Protein AF-A0A6G1L5U0-F1 (afdb_monomer)

Foldseek 3Di:
DDDDDDPDDFQAEAEAEAADPDPPPVVVVPPDDDDDDDDDDDDPDDDPVVVVVVVVVQPPDPPHPPVVCVVVVVCPPPDDPPVPPPPPPDPPPDVPPLPQQPVVLLVVLLVVLLVPADPLLNLLSCCVQPVPDPPQFFEEAEAFQLCLLLSLLSSLLSQLLRFAEEEAEQDVVQLVSSVVSNVVVLVVGDPSSSVSAAEYEYDHRDPPDDPDPRRPPVVVVVVVLVVQLVVQLVCLVVVLVVLVVVDPDDDDDDCSHPVNSVVVSVVSNVVSVVVSSVVSLVVSLSSQLSHRYYYYYLVCLLVCLVSHAGQEYEYEQQQQAFPVSVVVNVVSHPNHSHYYYYHHVLADHHDDDPVCVVPDPVNVRRRQGNVNVCLLPDPSSYRYRQEGEFADCQLCVLVQVVQQVVCVVSVHDRRNHHYPDQLPDDLLLVLLVVLLPPPDPPRDVLSVVDPRNVHFEFEAAQPDWAWDFQDDPCPPDPDPDPCVVVVQVVDPDNTDTATLSLLLVVQVVLLCSCPRSVDDLQQEEEEEQDPVRLVLSCLLCVVVPNSNHGYYLVRCQVAAHQEYEYGDRFGQDPVSLVSDQDDALNSVSSRSSRHRHHYYYGYHPVRVVVSCPDCPRSSVSSVVSCVVVVRYRHDYRPPVSSVVSVVSVVVD

InterPro domains:
  IPR027417 P-loop containing nucleoside triphosphate hydrolase [G3DSA:3.40.50.300] (80-382)
  IPR027417 P-loop containing nucleoside triphosphate hydrolase [G3DSA:3.40.50.300] (389-641)
  IPR027417 P-loop containing nucleoside triphosphate hydrolase [SSF52540] (115-616)
  IPR041677 DNA2/NAM7 helicase, helicase domain [PF13086] (117-218)
  IPR050534 Coronaviruses polyprotein 1ab [PTHR43788] (75-634)

Mean predicted aligned error: 12.77 Å

Solvent-accessible surface area (backbone atoms only — not comparable to full-atom values): 37111 Å² total; per-residue (Å²): 135,87,82,76,88,80,95,80,83,84,67,60,48,42,79,37,61,49,85,63,94,81,67,78,64,56,70,73,69,66,79,73,91,76,91,77,95,73,93,77,78,89,82,80,86,82,69,83,64,62,64,57,54,57,59,50,67,69,72,71,54,98,71,72,81,54,62,66,60,61,69,52,67,81,45,88,80,64,74,74,86,56,78,80,76,75,51,77,80,70,73,71,80,55,88,52,71,62,75,74,67,48,71,68,58,49,51,50,49,50,51,58,60,46,68,80,46,54,74,50,49,38,54,43,47,43,43,64,73,68,66,57,57,91,78,36,52,40,37,38,39,28,59,76,45,32,47,55,56,58,52,49,28,48,50,52,55,63,44,34,72,82,37,30,32,34,39,29,19,84,46,67,67,62,46,50,55,36,49,54,50,34,52,59,56,53,73,77,53,57,67,74,58,58,73,61,55,26,43,34,43,46,41,85,65,48,93,70,89,64,97,62,88,74,19,73,71,48,60,59,54,52,47,50,55,46,51,52,50,51,48,53,52,49,50,48,54,50,54,52,51,59,52,58,74,70,59,90,72,82,97,66,97,46,97,79,35,74,67,54,52,51,52,51,46,48,50,53,51,52,52,52,50,51,50,50,50,52,52,46,50,51,50,39,38,54,51,42,59,67,38,23,33,39,37,35,34,53,89,52,44,74,80,43,39,91,38,40,74,30,37,29,39,36,32,44,58,25,17,43,32,22,33,68,58,51,52,48,51,55,64,52,36,85,55,47,65,32,40,37,38,31,26,31,92,60,33,56,55,26,87,74,70,78,88,47,77,80,63,50,74,67,45,53,44,47,53,34,14,37,57,63,73,53,55,88,54,63,73,88,39,50,35,64,38,33,52,22,68,40,34,26,61,63,51,40,49,59,55,43,56,58,46,34,59,48,20,63,75,70,75,41,77,63,60,64,70,45,51,72,44,65,77,80,68,52,66,66,57,52,31,44,53,54,38,53,67,50,89,54,96,81,58,56,67,61,61,62,66,57,58,77,73,84,47,34,54,38,37,35,30,36,63,75,62,78,35,46,74,47,70,54,96,54,92,80,72,76,71,91,56,92,61,50,71,62,54,66,72,68,48,90,59,75,66,43,74,42,25,42,39,36,52,20,40,48,39,55,52,51,50,44,41,40,75,61,26,64,44,58,46,74,38,36,33,40,30,16,78,37,62,71,47,14,53,51,50,39,67,60,32,43,86,82,44,71,68,42,50,56,30,18,41,76,78,38,60,93,52,71,23,43,30,26,38,37,51,43,60,53,32,69,44,76,70,44,60,73,72,55,69,74,69,52,52,27,51,45,48,47,56,66,55,27,25,35,62,31,36,39,36,30,23,26,58,76,24,42,59,73,60,54,86,47,77,84,36,54,66,43,48,43,54,52,50,39,54,75,70,70,31,62,37,77,35,78,53,54,71,64,47,29,52,53,38,41,55,51,62,75,72,108

Secondary structure (DSSP, 8-state):
--PPP-------EEEEEEP-TTSHHHHHHS-----------------THHHHHHHHHHHSSSS---HHHHHHTT-TT-----TTTSS-TTS--SS----PPPHHHHHHHHHHHHHTS-HHHHHHHHHHHTS--TTSEEEEE--TTS-HHHHHHHHHHHHHTTS-EEEEESSHHHHHHHHHHHHHHHTTS-HHHHHH--EEEEEES-----SS---THHHHHHHHHHHHHHHHHHHHHHHHHHHHTT--S--S--TT-HHHHHHHHHHHHHHHHHHHHHHHHHHHHHHHHT-SEEEEEGGGHHHHTTT---SEEEETTGGGSBHHHHHHHHHH-TT--EEEEEE-TTS--PPPPGGG-S--HHHHHHHSBHHHHTTTS-TTSEEE--EESSS-HHHHHHHHHHHHHHHHHHTPPP---EE---TT--HHHHHHHHHHH--STTS-HHHHH--BTTBSEEEEEE-S---EEE--S-TT----STTHHHHHHH-SSPPEEE-HHHHHHHHHHHHHHHHTT---GGGEEEEESSHHHHHHHHHHHHHHHTTS-EEETTTTTT--EEEEEEE----SSTTHHHH-PPPPHHHHHHHHT-EEEEEEEEE-HHHHHHH---TTSHHHHHHHHHHHTT-EEEE---HHHHHHHHHHHHH-

pLDDT: mean 73.95, std 22.02, range [22.75, 97.88]

Sequence (652 aa):
MSYKPVDDWDLRLVYVAVPSEMAYLRDLTDQRSVNTKLA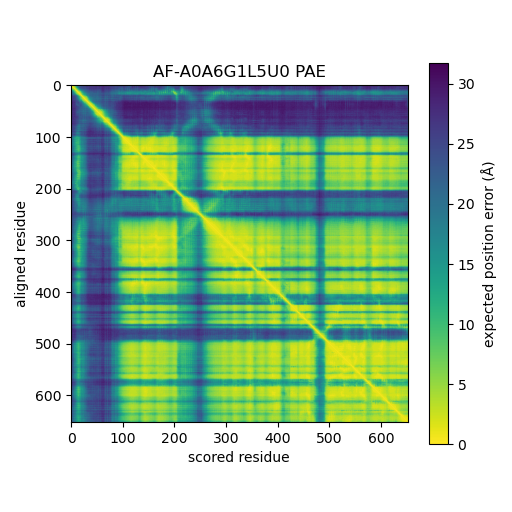LSPVTNVHHGQFIAFKKLLCDEPGGFDLEAKLLGSHENLVPWQASQELPQSHKWSRGSAVPISQADYDDHLRHLERSLDASQKIAFGRICRDRMSDNLALIIGPPGTGKTRLGSGICLALAAGQSLLIIAQNNASLDALTNEILKWSHDLSEEILETLRICRVYPNKIERQKIKLLAFNEKLLAASRMTLASAILLGVTTVKCQMSRTSVCPAWHPGSPLVLKSASTAIAISACKRFDEENKALGSMLLKHCNLVLTTIDQCPKIENDYRPDVLFIDEVSVVPVPQAAKAVKCFASVKMVIAAGDLKQLGPVLPSSLDERNEFGKLLETSFIEACGPLSTEQMFTLKRNYRSPPSILAVSRGFYAETNQMLGFEPVQIESMVRASESDAIKSIQQARQRTTDTVPDWLKALRLGETQQYWFDVVGGHGRILAGDDSKLRPTGEDTQNALFACRSKPRCVNYHTLAGVRSVVQALLDRCHLAPEDVLVQGLTADDADLLHACLVDINASVPVKDITASAGGQAEVVITHLPACSCLEHARCFQPPTSRLFNVAISRARSLQILVGSRTCNSRHIRNPKSLYSKMMDHVGAQNEIVAFDADTNDIRDVQAICESV

Nearest PDB structures (foldseek):
  5ean-assembly1_A  TM=7.576E-01  e=5.300E-22  Mus musculus
  5eaw-assembly2_B  TM=7.441E-01  e=1.147E-21  Mus musculus
  5eax-assembly2_B  TM=7.574E-01  e=1.372E-20  Mus musculus
  4b3g-assembly2_B  TM=7.652E-01  e=6.338E-21  Homo sapiens
  4b3f-assembly1_X  TM=7.328E-01  e=2.381E-20  Homo sapiens

Radius of gyration: 30.56 Å; Cα contacts (8 Å, |Δi|>4): 933; chains: 1; bounding box: 81×73×97 Å

Organism: NCBI:txid161662

Structure (mmCIF, N/CA/C/O backbone):
data_AF-A0A6G1L5U0-F1
#
_entry.id   AF-A0A6G1L5U0-F1
#
loop_
_atom_site.group_PDB
_atom_site.id
_atom_site.type_symbol
_atom_site.label_atom_id
_atom_site.label_alt_id
_atom_site.label_comp_id
_atom_site.label_asym_id
_atom_site.label_entity_id
_atom_site.label_seq_id
_atom_site.pdbx_PDB_ins_code
_atom_site.Cartn_x
_atom_site.Cartn_y
_atom_site.Cartn_z
_atom_site.occupancy
_atom_site.B_iso_or_equiv
_atom_site.auth_seq_id
_atom_site.auth_comp_id
_atom_site.auth_asym_id
_atom_site.auth_atom_id
_atom_site.pdbx_PDB_model_num
ATOM 1 N N . MET A 1 1 ? -33.984 16.042 -14.015 1.00 32.47 1 MET A N 1
ATOM 2 C CA . MET A 1 1 ? -33.815 16.722 -12.715 1.00 32.47 1 MET A CA 1
ATOM 3 C C . MET A 1 1 ? -32.364 17.159 -12.618 1.00 32.47 1 MET A C 1
ATOM 5 O O . MET A 1 1 ? -31.492 16.305 -12.578 1.00 32.47 1 MET A O 1
ATOM 9 N N . SER A 1 2 ? -32.096 18.460 -12.725 1.00 23.52 2 SER A N 1
ATOM 10 C CA . SER A 1 2 ? -30.745 19.026 -12.653 1.00 23.52 2 SER A CA 1
ATOM 11 C C . SER A 1 2 ? -30.346 19.201 -11.187 1.00 23.52 2 SER A C 1
ATOM 13 O O . SER A 1 2 ? -30.898 20.066 -10.507 1.00 23.52 2 SER A O 1
ATOM 15 N N . TYR A 1 3 ? -29.424 18.372 -10.701 1.00 26.03 3 TYR A N 1
ATOM 16 C CA . TYR A 1 3 ? -28.826 18.530 -9.376 1.00 26.03 3 TYR A CA 1
ATOM 17 C C . TYR A 1 3 ? -27.814 19.681 -9.424 1.00 26.03 3 TYR A C 1
ATOM 19 O O . TYR A 1 3 ? -26.868 19.645 -10.211 1.00 26.03 3 TYR A O 1
ATOM 27 N N . LYS A 1 4 ? -28.033 20.718 -8.611 1.00 22.75 4 LYS A N 1
ATOM 28 C CA . LYS A 1 4 ? -26.991 21.696 -8.276 1.00 22.75 4 LYS A CA 1
ATOM 29 C C . LYS A 1 4 ? -26.071 21.059 -7.225 1.00 22.75 4 LYS A C 1
ATOM 31 O O . LYS A 1 4 ? -26.608 20.506 -6.266 1.00 22.75 4 LYS A O 1
ATOM 36 N N . PRO A 1 5 ? -24.738 21.135 -7.357 1.00 27.36 5 PRO A N 1
ATOM 37 C CA . PRO A 1 5 ? -23.855 20.804 -6.248 1.00 27.36 5 PRO A CA 1
ATOM 38 C C . PRO A 1 5 ? -24.015 21.874 -5.157 1.00 27.36 5 PRO A C 1
ATOM 40 O O . PRO A 1 5 ? -24.093 23.068 -5.452 1.00 27.36 5 PRO A O 1
ATOM 43 N N . VAL A 1 6 ? -24.147 21.430 -3.908 1.00 32.31 6 VAL A N 1
ATOM 44 C CA . VAL A 1 6 ? -24.133 22.280 -2.710 1.00 32.31 6 VAL A CA 1
ATOM 45 C C . VAL A 1 6 ? -22.721 22.178 -2.138 1.00 32.31 6 VAL A C 1
ATOM 47 O O . VAL A 1 6 ? -22.327 21.102 -1.695 1.00 32.31 6 VAL A O 1
ATOM 50 N N . ASP A 1 7 ? -21.960 23.270 -2.213 1.00 29.17 7 ASP A N 1
ATOM 51 C CA . ASP A 1 7 ? -20.504 23.307 -1.993 1.00 29.17 7 ASP A CA 1
ATOM 52 C C . ASP A 1 7 ? -20.046 23.453 -0.523 1.00 29.17 7 ASP A C 1
ATOM 54 O O . ASP A 1 7 ? -18.849 23.571 -0.287 1.00 29.17 7 ASP A O 1
ATOM 58 N N . ASP A 1 8 ? -20.923 23.372 0.483 1.00 34.06 8 ASP A N 1
ATOM 59 C CA . ASP A 1 8 ? -20.532 23.526 1.898 1.00 34.06 8 ASP A CA 1
ATOM 60 C C . ASP A 1 8 ? -21.104 22.403 2.783 1.00 34.06 8 ASP A C 1
ATOM 62 O O . ASP A 1 8 ? -22.278 22.426 3.144 1.00 34.06 8 ASP A O 1
ATOM 66 N N . TRP A 1 9 ? -20.265 21.429 3.164 1.00 38.66 9 TRP A N 1
ATOM 67 C CA . TRP A 1 9 ? -20.589 20.389 4.157 1.00 38.66 9 TRP A CA 1
ATOM 68 C C . TRP A 1 9 ? -19.463 20.250 5.193 1.00 38.66 9 TRP A C 1
ATOM 70 O O . TRP A 1 9 ? -18.292 20.104 4.836 1.00 38.66 9 TRP A O 1
ATOM 80 N N . ASP A 1 10 ? -19.831 20.261 6.480 1.00 36.41 10 ASP A N 1
ATOM 81 C CA . ASP A 1 10 ? -18.925 20.428 7.627 1.00 36.41 10 ASP A CA 1
ATOM 82 C C . ASP A 1 10 ? -18.774 19.110 8.446 1.00 36.41 10 ASP A C 1
ATOM 84 O O . ASP A 1 10 ? -19.429 18.897 9.470 1.00 36.41 10 ASP A O 1
ATOM 88 N N . LEU A 1 11 ? -17.941 18.163 7.989 1.00 35.56 11 LEU A N 1
ATOM 89 C CA . LEU A 1 11 ? -17.849 16.785 8.527 1.00 35.56 11 LEU A CA 1
ATOM 90 C C . LEU A 1 11 ? -16.763 16.603 9.617 1.00 35.56 11 LEU A C 1
ATOM 92 O O . LEU A 1 11 ? -15.590 16.409 9.357 1.00 35.56 11 LEU A O 1
ATOM 96 N N . ARG A 1 12 ? -17.121 16.660 10.898 1.00 37.91 12 ARG A N 1
ATOM 97 C CA . ARG A 1 12 ? -16.172 16.861 12.022 1.00 37.91 12 ARG A CA 1
ATOM 98 C C . ARG A 1 12 ? -15.100 15.758 12.183 1.00 37.91 12 ARG A C 1
ATOM 100 O O . ARG A 1 12 ? -15.383 14.688 12.717 1.00 37.91 12 ARG A O 1
ATOM 107 N N . LEU A 1 13 ? -13.845 16.063 11.826 1.00 36.00 13 LEU A N 1
ATOM 108 C CA . LEU A 1 13 ? -12.665 15.222 12.084 1.00 36.00 13 LEU A CA 1
ATOM 109 C C . LEU A 1 13 ? -11.868 15.746 13.295 1.00 36.00 13 LEU A C 1
ATOM 111 O O . LEU A 1 13 ? -11.589 16.946 13.404 1.00 36.00 13 LEU A O 1
ATOM 115 N N . VAL A 1 14 ? -11.487 14.853 14.211 1.00 41.94 14 VAL A N 1
ATOM 116 C CA . VAL A 1 14 ? -10.734 15.199 15.428 1.00 41.94 14 VAL A CA 1
ATOM 117 C C . VAL A 1 14 ? -9.316 14.634 15.383 1.00 41.94 14 VAL A C 1
ATOM 119 O O . VAL A 1 14 ? -9.129 13.439 15.169 1.00 41.94 14 VAL A O 1
ATOM 122 N N . TYR A 1 15 ? -8.318 15.486 15.630 1.00 41.62 15 TYR A N 1
ATOM 123 C CA . TYR A 1 15 ? -6.926 15.075 15.819 1.00 41.62 15 TYR A CA 1
ATOM 124 C C . TYR A 1 15 ? -6.568 15.156 17.296 1.00 41.62 15 TYR A C 1
ATOM 126 O O . TYR A 1 15 ? -6.709 16.216 17.907 1.00 41.62 15 TYR A O 1
ATOM 134 N N . VAL A 1 16 ? -6.049 14.063 17.850 1.00 43.56 16 VAL A N 1
ATOM 135 C CA . VAL A 1 16 ? -5.475 14.052 19.199 1.00 43.56 16 VAL A CA 1
ATOM 136 C C . VAL A 1 16 ? -4.005 13.668 19.084 1.00 43.56 16 VAL A C 1
ATOM 138 O O . VAL A 1 16 ? -3.666 12.552 18.685 1.00 43.56 16 VAL A O 1
ATOM 141 N N . ALA A 1 17 ? -3.124 14.614 19.406 1.00 45.03 17 ALA A N 1
ATOM 142 C CA . ALA A 1 17 ? -1.712 14.326 19.613 1.00 45.03 17 ALA A CA 1
ATOM 143 C C . ALA A 1 17 ? -1.544 13.806 21.043 1.00 45.03 17 ALA A C 1
ATOM 145 O O . ALA A 1 17 ? -1.954 14.471 21.992 1.00 45.03 17 ALA A O 1
ATOM 146 N N . VAL A 1 18 ? -0.947 12.626 21.206 1.00 41.31 18 VAL A N 1
ATOM 147 C CA . VAL A 1 18 ? -0.579 12.140 22.540 1.00 41.31 18 VAL A CA 1
ATOM 148 C C . VAL A 1 18 ? 0.802 12.706 22.879 1.00 41.31 18 VAL A C 1
ATOM 150 O O . VAL A 1 18 ? 1.712 12.510 22.075 1.00 41.31 18 VAL A O 1
ATOM 153 N N . PRO A 1 19 ? 0.999 13.409 24.007 1.00 40.09 19 PRO A N 1
ATOM 154 C CA . PRO A 1 19 ? 2.324 13.883 24.392 1.00 40.09 19 PRO A CA 1
ATOM 155 C C . PRO A 1 19 ? 3.269 12.707 24.689 1.00 40.09 19 PRO A C 1
ATOM 157 O O . PRO A 1 19 ? 2.863 11.709 25.289 1.00 40.09 19 PRO A O 1
ATOM 160 N N . SER A 1 20 ? 4.546 12.833 24.319 1.00 41.59 20 SER A N 1
ATOM 161 C CA . SER A 1 20 ? 5.628 12.085 24.970 1.00 41.59 20 SER A CA 1
ATOM 162 C C . SER A 1 20 ? 6.437 13.022 25.841 1.00 41.59 20 SER A C 1
ATOM 164 O O . SER A 1 20 ? 6.807 14.107 25.390 1.00 41.59 20 SER A O 1
ATOM 166 N N . GLU A 1 21 ? 6.778 12.560 27.038 1.00 39.66 21 GLU A N 1
ATOM 167 C CA . GLU A 1 21 ? 7.677 13.257 27.948 1.00 39.66 21 GLU A CA 1
ATOM 168 C C . GLU A 1 21 ? 8.978 13.663 27.215 1.00 39.66 21 GLU A C 1
ATOM 170 O O . GLU A 1 21 ? 9.702 12.823 26.685 1.00 39.66 21 GLU A O 1
ATOM 175 N N . MET A 1 22 ? 9.268 14.972 27.186 1.00 36.59 22 MET A N 1
ATOM 176 C CA . MET A 1 22 ? 10.599 15.562 26.937 1.00 36.59 22 MET A CA 1
ATOM 177 C C . MET A 1 22 ? 11.197 15.533 25.505 1.00 36.59 22 MET A C 1
ATOM 179 O O . MET A 1 22 ? 12.419 15.500 25.367 1.00 36.59 22 MET A O 1
ATOM 183 N N . ALA A 1 23 ? 10.413 15.646 24.424 1.00 39.03 23 ALA A N 1
ATOM 184 C CA . ALA A 1 23 ? 10.987 15.843 23.072 1.00 39.03 23 ALA A CA 1
ATOM 185 C C . ALA A 1 23 ? 11.239 17.325 22.697 1.00 39.03 23 ALA A C 1
ATOM 187 O O . ALA A 1 23 ? 12.184 17.631 21.977 1.00 39.03 23 ALA A O 1
ATOM 188 N N . TYR A 1 24 ? 10.443 18.263 23.225 1.00 37.97 24 TYR A N 1
ATOM 189 C CA . TYR A 1 24 ? 10.421 19.666 22.772 1.00 37.97 24 TYR A CA 1
ATOM 190 C C . TYR A 1 24 ? 11.622 20.518 23.236 1.00 37.97 24 TYR A C 1
ATOM 192 O O . TYR A 1 24 ? 11.908 21.565 22.662 1.00 37.97 24 TYR A O 1
ATOM 200 N N . LEU A 1 25 ? 12.341 20.091 24.281 1.00 39.19 25 LEU A N 1
ATOM 201 C CA . LEU A 1 25 ? 13.427 20.884 24.876 1.00 39.19 25 LEU A CA 1
ATOM 202 C C . LEU A 1 25 ? 14.784 20.710 24.179 1.00 39.19 25 LEU A C 1
ATOM 204 O O . LEU A 1 25 ? 15.613 21.607 24.297 1.00 39.19 25 LEU A O 1
ATOM 208 N N . ARG A 1 26 ? 15.011 19.614 23.435 1.00 35.41 26 ARG A N 1
ATOM 209 C CA . ARG A 1 26 ? 16.291 19.390 22.730 1.00 35.41 26 ARG A CA 1
ATOM 210 C C . ARG A 1 26 ? 16.489 20.350 21.554 1.00 35.41 26 ARG A C 1
ATOM 212 O O . ARG A 1 26 ? 17.564 20.930 21.428 1.00 35.41 26 ARG A O 1
ATOM 219 N N . ASP A 1 27 ? 15.438 20.605 20.777 1.00 37.66 27 ASP A N 1
ATOM 220 C CA . ASP A 1 27 ? 15.518 21.474 19.592 1.00 37.66 27 ASP A CA 1
ATOM 221 C C . ASP A 1 27 ? 15.763 22.954 19.934 1.00 37.66 27 ASP A C 1
ATOM 223 O O . ASP A 1 27 ? 16.377 23.681 19.155 1.00 37.66 27 ASP A O 1
ATOM 227 N N . LEU A 1 28 ? 15.339 23.413 21.118 1.00 35.34 28 LEU A N 1
ATOM 228 C CA . LEU A 1 28 ? 15.573 24.791 21.568 1.00 35.34 28 LEU A CA 1
ATOM 229 C C . LEU A 1 28 ? 16.980 25.009 22.146 1.00 35.34 28 LEU A C 1
ATOM 231 O O . LEU A 1 28 ? 17.445 26.149 22.192 1.00 35.34 28 LEU A O 1
ATOM 235 N N . THR A 1 29 ? 17.669 23.947 22.576 1.00 37.44 29 THR A N 1
ATOM 236 C CA . THR A 1 29 ? 19.046 24.033 23.087 1.00 37.44 29 THR A CA 1
ATOM 237 C C . THR A 1 29 ? 20.115 23.898 22.002 1.00 37.44 29 THR A C 1
ATOM 239 O O . THR A 1 29 ? 21.192 24.467 22.172 1.00 37.44 29 THR A O 1
ATOM 242 N N . ASP A 1 30 ? 19.822 23.229 20.881 1.00 33.62 30 ASP A N 1
ATOM 243 C CA . ASP A 1 30 ? 20.822 22.924 19.840 1.00 33.62 30 ASP A CA 1
ATOM 244 C C . ASP A 1 30 ? 20.962 23.987 18.733 1.00 33.62 30 ASP A C 1
ATOM 246 O O . ASP A 1 30 ? 21.893 23.935 17.929 1.00 33.62 30 ASP A O 1
ATOM 250 N N . GLN A 1 31 ? 20.130 25.033 18.712 1.00 31.92 31 GLN A N 1
ATOM 251 C CA . GLN A 1 31 ? 20.291 26.140 17.758 1.00 31.92 31 GLN A CA 1
ATOM 252 C C . GLN A 1 31 ? 21.261 27.230 18.241 1.00 31.92 31 GLN A C 1
ATOM 254 O O . GLN A 1 31 ? 20.868 28.387 18.368 1.00 31.92 31 GLN A O 1
ATOM 259 N N . ARG A 1 32 ? 22.542 26.892 18.462 1.00 32.03 32 ARG A N 1
ATOM 260 C CA . ARG A 1 32 ? 23.683 27.831 18.343 1.00 32.03 32 ARG A CA 1
ATOM 261 C C . ARG A 1 32 ? 24.987 27.092 18.031 1.00 32.03 32 ARG A C 1
ATOM 263 O O . ARG A 1 32 ? 25.746 26.747 18.930 1.00 32.03 32 ARG A O 1
ATOM 270 N N . SER A 1 33 ? 25.310 26.958 16.748 1.00 28.67 33 SER A N 1
ATOM 271 C CA . SER A 1 33 ? 26.668 26.667 16.284 1.00 28.67 33 SER A CA 1
ATOM 272 C C . SER A 1 33 ? 27.365 27.957 15.831 1.00 28.67 33 SER A C 1
ATOM 274 O O . SER A 1 33 ? 27.217 28.374 14.686 1.00 28.67 33 SER A O 1
ATOM 276 N N . VAL A 1 34 ? 28.160 28.571 16.713 1.00 29.20 34 VAL A N 1
ATOM 277 C CA . VAL A 1 34 ? 29.355 29.336 16.314 1.00 29.20 34 VAL A CA 1
ATOM 278 C C . VAL A 1 34 ? 30.479 28.999 17.295 1.00 29.20 34 VAL A C 1
ATOM 280 O O . VAL A 1 34 ? 30.421 29.343 18.469 1.00 29.20 34 VAL A O 1
ATOM 283 N N . ASN A 1 35 ? 31.467 28.277 16.765 1.00 30.69 35 ASN A N 1
ATOM 284 C CA . ASN A 1 35 ? 32.854 28.107 17.200 1.00 30.69 35 ASN A CA 1
ATOM 285 C C . ASN A 1 35 ? 33.254 28.617 18.595 1.00 30.69 35 ASN A C 1
ATOM 287 O O . ASN A 1 35 ? 33.536 29.799 18.777 1.00 30.69 35 ASN A O 1
ATOM 291 N N . THR A 1 36 ? 33.523 27.683 19.509 1.00 26.53 36 THR A N 1
ATOM 292 C CA . THR A 1 36 ? 34.820 27.635 20.211 1.00 26.53 36 THR A CA 1
ATOM 293 C C . THR A 1 36 ? 35.024 26.266 20.857 1.00 26.53 36 THR A C 1
ATOM 295 O O . THR A 1 36 ? 34.2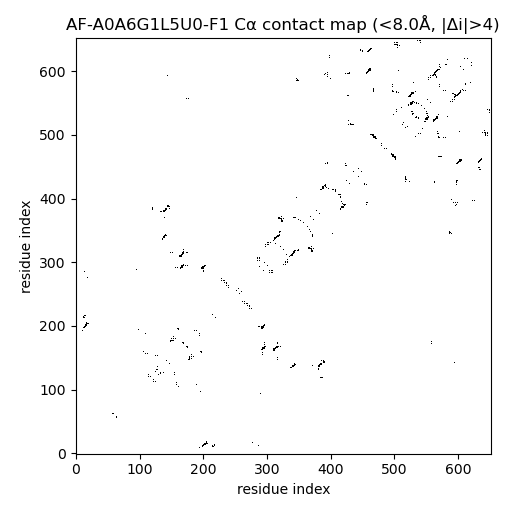45 25.828 21.697 1.00 26.53 36 THR A O 1
ATOM 298 N N . LYS A 1 37 ? 36.095 25.575 20.450 1.00 31.12 37 LYS A N 1
ATOM 299 C CA . LYS A 1 37 ? 36.624 24.399 21.145 1.00 31.12 37 LYS A CA 1
ATOM 300 C C . LYS A 1 37 ? 37.158 24.843 22.506 1.00 31.12 37 LYS A C 1
ATOM 302 O O . LYS A 1 37 ? 38.136 25.581 22.554 1.00 31.12 37 LYS A O 1
ATOM 307 N N . LEU A 1 38 ? 36.579 24.333 23.585 1.00 24.38 38 LEU A N 1
ATOM 308 C CA . LEU A 1 38 ? 37.241 24.246 24.883 1.00 24.38 38 LEU A CA 1
ATOM 309 C C . LEU A 1 38 ? 36.837 22.922 25.526 1.00 24.38 38 LEU A C 1
ATOM 311 O O . LEU A 1 38 ? 35.670 22.676 25.820 1.00 24.38 38 LEU A O 1
ATOM 315 N N . ALA A 1 39 ? 37.825 22.042 25.652 1.00 30.77 39 ALA A N 1
ATOM 316 C CA . ALA A 1 39 ? 37.702 20.757 26.311 1.00 30.77 39 ALA A CA 1
ATOM 317 C C . ALA A 1 39 ? 37.438 20.973 27.805 1.00 30.77 39 ALA A C 1
ATOM 319 O O . ALA A 1 39 ? 38.255 21.590 28.486 1.00 30.77 39 ALA A O 1
ATOM 320 N N . LEU A 1 40 ? 36.336 20.426 28.317 1.00 25.25 40 LEU A N 1
ATOM 321 C CA . LEU A 1 40 ? 36.144 20.215 29.747 1.00 25.25 40 LEU A CA 1
ATOM 322 C C . LEU A 1 40 ? 35.627 18.791 29.989 1.00 25.25 40 LEU A C 1
ATOM 324 O O . LEU A 1 40 ? 34.640 18.350 29.408 1.00 25.25 40 LEU A O 1
ATOM 328 N N . SER A 1 41 ? 36.391 18.088 30.823 1.00 25.42 41 SER A N 1
ATOM 329 C CA . SER A 1 41 ? 36.200 16.736 31.358 1.00 25.42 41 SER A CA 1
ATOM 330 C C . SER A 1 41 ? 34.861 16.571 32.107 1.00 25.42 41 SER A C 1
ATOM 332 O O . SER A 1 41 ? 34.363 17.551 32.667 1.00 25.42 41 SER A O 1
ATOM 334 N N . PRO A 1 42 ? 34.278 15.354 32.169 1.00 28.06 42 PRO A N 1
ATOM 335 C CA . PRO A 1 42 ? 33.031 15.115 32.885 1.00 28.06 42 PRO A CA 1
ATOM 336 C C . PRO A 1 42 ? 33.259 15.134 34.403 1.00 28.06 42 PRO A C 1
ATOM 338 O O . PRO A 1 42 ? 33.803 14.195 34.980 1.00 28.06 42 PRO A O 1
ATOM 341 N N . VAL A 1 43 ? 32.785 16.185 35.074 1.00 25.69 43 VAL A N 1
ATOM 342 C CA . VAL A 1 43 ? 32.596 16.165 36.531 1.00 25.69 43 VAL A CA 1
ATOM 343 C C . VAL A 1 43 ? 31.252 15.505 36.821 1.00 25.69 43 VAL A C 1
ATOM 345 O O . VAL A 1 43 ? 30.194 16.130 36.793 1.00 25.69 43 VAL A O 1
ATOM 348 N N . THR A 1 44 ? 31.300 14.203 37.077 1.00 32.94 44 THR A N 1
ATOM 349 C CA . THR A 1 44 ? 30.259 13.474 37.802 1.00 32.94 44 THR A CA 1
ATOM 350 C C . THR A 1 44 ? 30.253 13.909 39.271 1.00 32.94 44 THR A C 1
ATOM 352 O O . THR A 1 44 ? 31.320 14.032 39.868 1.00 32.94 44 THR A O 1
ATOM 355 N N . ASN A 1 45 ? 29.052 14.047 39.842 1.00 34.78 45 ASN A N 1
ATOM 356 C CA . ASN A 1 45 ? 28.701 14.382 41.234 1.00 34.78 45 ASN A CA 1
ATOM 357 C C . ASN A 1 45 ? 28.468 15.868 41.545 1.00 34.78 45 ASN A C 1
ATOM 359 O O . ASN A 1 45 ? 29.353 16.582 42.006 1.00 34.78 45 ASN A O 1
ATOM 363 N N . VAL A 1 46 ? 27.198 16.280 41.453 1.00 31.38 46 VAL A N 1
ATOM 364 C CA . VAL A 1 46 ? 26.651 17.342 42.308 1.00 31.38 46 VAL A CA 1
ATOM 365 C C . VAL A 1 46 ? 25.567 16.721 43.187 1.00 31.38 46 VAL A C 1
ATOM 367 O O . VAL A 1 46 ? 24.585 16.161 42.705 1.00 31.38 46 VAL A O 1
ATOM 370 N N . HIS A 1 47 ? 25.812 16.761 44.495 1.00 34.16 47 HIS A N 1
ATOM 371 C CA . HIS A 1 47 ? 25.017 16.130 45.540 1.00 34.16 47 HIS A CA 1
ATOM 372 C C . HIS A 1 47 ? 23.619 16.752 45.699 1.00 34.16 47 HIS A C 1
ATOM 374 O O . HIS A 1 47 ? 23.452 17.971 45.722 1.00 34.16 47 HIS A O 1
ATOM 380 N N . HIS A 1 48 ? 22.642 15.885 45.981 1.00 36.56 48 HIS A N 1
ATOM 381 C CA . HIS A 1 48 ? 21.249 16.164 46.374 1.00 36.56 48 HIS A CA 1
ATOM 382 C C . HIS A 1 48 ? 21.090 17.151 47.563 1.00 36.56 48 HIS A C 1
ATOM 384 O O . HIS A 1 48 ? 19.992 17.626 47.841 1.00 36.56 48 HIS A O 1
ATOM 390 N N . GLY A 1 49 ? 22.178 17.494 48.265 1.00 31.41 49 GLY A N 1
ATOM 391 C CA . GLY A 1 49 ? 22.174 18.379 49.435 1.00 31.41 49 GLY A CA 1
ATOM 392 C C . GLY A 1 49 ? 22.022 19.876 49.131 1.00 31.41 49 GLY A C 1
ATOM 393 O O . GLY A 1 49 ? 21.531 20.615 49.981 1.00 31.41 49 GLY A O 1
ATOM 394 N N . GLN A 1 50 ? 22.375 20.345 47.928 1.00 37.47 50 GLN A N 1
ATOM 395 C CA . GLN A 1 50 ? 22.314 21.784 47.607 1.00 37.47 50 GLN A CA 1
ATOM 396 C C . GLN A 1 50 ? 20.886 22.282 47.317 1.00 37.47 50 GLN A C 1
ATOM 398 O O . GLN A 1 50 ? 20.583 23.452 47.540 1.00 37.47 50 GLN A O 1
ATOM 403 N N . PHE A 1 51 ? 19.976 21.390 46.910 1.00 35.09 51 PHE A N 1
ATOM 404 C CA . PHE A 1 51 ? 18.573 21.737 46.652 1.00 35.09 51 PHE A CA 1
ATOM 405 C C . PHE A 1 51 ? 17.766 21.929 47.951 1.00 35.09 51 PHE A C 1
ATOM 407 O O . PHE A 1 51 ? 16.869 22.767 48.020 1.00 35.09 51 PHE A O 1
ATOM 414 N N . ILE A 1 52 ? 18.124 21.199 49.015 1.00 39.00 52 ILE A N 1
ATOM 415 C CA . ILE A 1 52 ? 17.475 21.301 50.334 1.00 39.00 52 ILE A CA 1
ATOM 416 C C . ILE A 1 52 ? 17.901 22.591 51.053 1.00 39.00 52 ILE A C 1
ATOM 418 O O . ILE A 1 52 ? 17.074 23.235 51.698 1.00 39.00 52 ILE A O 1
ATOM 422 N N . ALA A 1 53 ? 19.153 23.028 50.876 1.00 36.22 53 ALA A N 1
ATOM 423 C CA . ALA A 1 53 ? 19.640 24.292 51.431 1.00 36.22 53 ALA A CA 1
ATOM 424 C C . ALA A 1 53 ? 18.933 25.517 50.816 1.00 36.22 53 ALA A C 1
ATOM 426 O O . ALA A 1 53 ? 18.610 26.461 51.533 1.00 36.22 53 ALA A O 1
ATOM 427 N N . PHE A 1 54 ? 18.613 25.477 49.517 1.00 36.44 54 PHE A N 1
ATOM 428 C CA . PHE A 1 54 ? 17.929 26.579 48.831 1.00 36.44 54 PHE A CA 1
ATOM 429 C C . PHE A 1 54 ? 16.456 26.720 49.252 1.00 36.44 54 PHE A C 1
ATOM 431 O O . PHE A 1 54 ? 15.953 27.831 49.394 1.00 36.44 54 PHE A O 1
ATOM 438 N N . LYS A 1 55 ? 15.774 2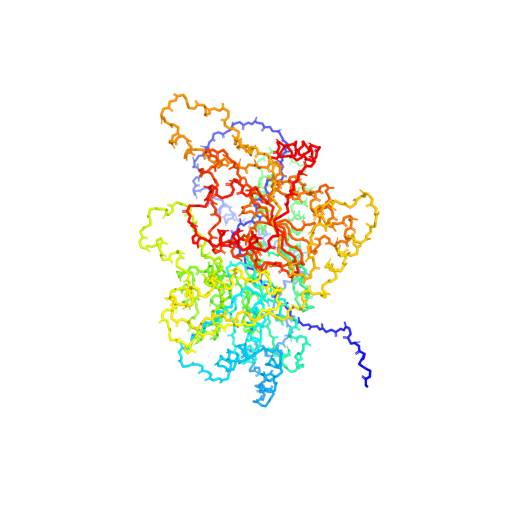5.597 49.527 1.00 36.44 55 LYS A N 1
ATOM 439 C CA . LYS A 1 55 ? 14.388 25.603 50.023 1.00 36.44 55 LYS A CA 1
ATOM 440 C C . LYS A 1 55 ? 14.288 26.117 51.464 1.00 36.44 55 LYS A C 1
ATOM 442 O O . LYS A 1 55 ? 13.307 26.761 51.808 1.00 36.44 55 LYS A O 1
ATOM 447 N N . LYS A 1 56 ? 15.311 25.872 52.290 1.00 37.53 56 LYS A N 1
ATOM 448 C CA . LYS A 1 56 ? 15.347 26.334 53.685 1.00 37.53 56 LYS A CA 1
ATOM 449 C C . LYS A 1 56 ? 15.645 27.835 53.802 1.00 37.53 56 LYS A C 1
ATOM 451 O O . LYS A 1 56 ? 15.061 28.500 54.645 1.00 37.53 56 LYS A O 1
ATOM 456 N N . LEU A 1 57 ? 16.467 28.388 52.904 1.00 39.31 57 LEU A N 1
ATOM 457 C CA . LEU A 1 57 ? 16.797 29.820 52.904 1.00 39.31 57 LEU A CA 1
ATOM 458 C C . LEU A 1 57 ? 15.609 30.728 52.522 1.00 39.31 57 LEU A C 1
ATOM 460 O O . LEU A 1 57 ? 15.570 31.879 52.932 1.00 39.31 57 LEU A O 1
ATOM 464 N N . LEU A 1 58 ? 14.647 30.220 51.744 1.00 39.62 58 LEU A N 1
ATOM 465 C CA . LEU A 1 58 ? 13.456 30.974 51.326 1.00 39.62 58 LEU A CA 1
ATOM 466 C C . LEU A 1 58 ? 12.307 30.930 52.345 1.00 39.62 58 LEU A C 1
ATOM 468 O O . LEU A 1 58 ? 11.406 31.760 52.265 1.00 39.62 58 LEU A O 1
ATOM 472 N N . CYS A 1 59 ? 12.319 29.979 53.285 1.00 39.50 59 CYS A N 1
ATOM 473 C CA . CYS A 1 59 ? 11.228 29.790 54.246 1.00 39.50 59 CYS A CA 1
ATOM 474 C C . CYS A 1 59 ? 11.496 30.395 55.635 1.00 39.50 59 CYS A C 1
ATOM 476 O O . CYS A 1 59 ? 10.534 30.603 56.368 1.00 39.50 59 CYS A O 1
ATOM 478 N N . ASP A 1 60 ? 12.751 30.706 55.983 1.00 36.25 60 ASP A N 1
ATOM 479 C CA . ASP A 1 60 ? 13.135 31.085 57.356 1.00 36.25 60 ASP A CA 1
ATOM 480 C C . ASP A 1 60 ? 13.517 32.579 57.540 1.00 36.25 60 ASP A C 1
ATOM 482 O O . ASP A 1 60 ? 13.955 32.963 58.625 1.00 36.25 60 ASP A O 1
ATOM 486 N N . GLU A 1 61 ? 13.328 33.461 56.546 1.00 36.94 61 GLU A N 1
ATOM 487 C CA . GLU A 1 61 ? 13.477 34.916 56.760 1.00 36.94 61 GLU A CA 1
ATOM 488 C C . GLU A 1 61 ? 12.173 35.547 57.301 1.00 36.94 61 GLU A C 1
ATOM 490 O O . GLU A 1 61 ? 11.119 35.432 56.662 1.00 36.94 61 GLU A O 1
ATOM 495 N N . PRO A 1 62 ? 12.202 36.259 58.449 1.00 37.75 62 PRO A N 1
ATOM 496 C CA . PRO A 1 62 ? 11.049 36.981 58.978 1.00 37.75 62 PRO A CA 1
ATOM 497 C C . PRO A 1 62 ? 10.806 38.243 58.139 1.00 37.75 62 PRO A C 1
ATOM 499 O O . PRO A 1 62 ? 11.272 39.337 58.445 1.00 37.75 62 PRO A O 1
ATOM 502 N N . GLY A 1 63 ? 10.091 38.050 57.035 1.00 47.00 63 GLY A N 1
ATOM 503 C CA . GLY A 1 63 ? 9.827 39.067 56.020 1.00 47.00 63 GLY A CA 1
ATOM 504 C C . GLY A 1 63 ? 9.643 38.424 54.650 1.00 47.00 63 GLY A C 1
ATOM 505 O O . GLY A 1 63 ? 10.315 38.810 53.699 1.00 47.00 63 GLY A O 1
ATOM 506 N N . GLY A 1 64 ? 8.787 37.399 54.570 1.00 33.81 64 GLY A N 1
ATOM 507 C CA . GLY A 1 64 ? 8.581 36.579 53.378 1.00 33.81 64 GLY A CA 1
ATOM 508 C C . GLY A 1 64 ? 8.385 37.417 52.115 1.00 33.81 64 GLY A C 1
ATOM 509 O O . GLY A 1 64 ? 7.380 38.109 51.948 1.00 33.81 64 GLY A O 1
ATOM 510 N N . PHE A 1 65 ? 9.358 37.341 51.209 1.00 37.66 65 PHE A N 1
ATOM 511 C CA . PHE A 1 65 ? 9.221 37.855 49.856 1.00 37.66 65 PHE A CA 1
ATOM 512 C C . PHE A 1 65 ? 8.392 36.838 49.067 1.00 37.66 65 PHE A C 1
ATOM 514 O O . PHE A 1 65 ? 8.928 35.962 48.391 1.00 37.66 65 PHE A O 1
ATOM 521 N N . ASP A 1 66 ? 7.070 36.923 49.212 1.00 45.16 66 ASP A N 1
ATOM 522 C CA . ASP A 1 66 ? 6.121 36.104 48.464 1.00 45.16 66 ASP A CA 1
ATOM 523 C C . ASP A 1 66 ? 6.109 36.553 46.993 1.00 45.16 66 ASP A C 1
ATOM 525 O O . ASP A 1 66 ? 5.355 37.430 46.554 1.00 45.16 66 ASP A O 1
ATOM 529 N N . LEU A 1 67 ? 7.063 36.001 46.240 1.00 39.28 67 LEU A N 1
ATOM 530 C CA . LEU A 1 67 ? 7.227 36.242 44.812 1.00 39.28 67 LEU A CA 1
ATOM 531 C C . LEU A 1 67 ? 5.983 35.777 44.039 1.00 39.28 67 LEU A C 1
ATOM 533 O O . LEU A 1 67 ? 5.662 36.361 43.008 1.00 39.28 67 LEU A O 1
ATOM 537 N N . GLU A 1 68 ? 5.274 34.771 44.557 1.00 36.50 68 GLU A N 1
ATOM 538 C CA . GLU A 1 68 ? 4.065 34.203 43.966 1.00 36.50 68 GLU A CA 1
ATOM 539 C C . GLU A 1 68 ? 2.887 35.180 44.115 1.00 36.50 68 GLU A C 1
ATOM 541 O O . GLU A 1 68 ? 2.263 35.542 43.115 1.00 36.50 68 GLU A O 1
ATOM 546 N N . ALA A 1 69 ? 2.673 35.751 45.306 1.00 39.31 69 ALA A N 1
ATOM 547 C CA . ALA A 1 69 ? 1.638 36.764 45.539 1.00 39.31 69 ALA A CA 1
ATOM 548 C C . ALA A 1 69 ? 1.891 38.093 44.805 1.00 39.31 69 ALA A C 1
ATOM 550 O O . ALA A 1 69 ? 0.939 38.732 44.358 1.00 39.31 69 ALA A O 1
ATOM 551 N N . LYS A 1 70 ? 3.149 38.525 44.618 1.00 39.88 70 LYS A N 1
ATOM 552 C CA . LYS A 1 70 ? 3.454 39.745 43.835 1.00 39.88 70 LYS A CA 1
ATOM 553 C C . LYS A 1 70 ? 3.387 39.545 42.320 1.00 39.88 70 LYS A C 1
ATOM 555 O O . LYS A 1 70 ? 3.085 40.504 41.612 1.00 39.88 70 LYS A O 1
ATOM 560 N N . LEU A 1 71 ? 3.672 38.341 41.822 1.00 37.44 71 LEU A N 1
ATOM 561 C CA . LEU A 1 71 ? 3.501 38.004 40.403 1.00 37.44 71 LEU A CA 1
ATOM 562 C C . LEU A 1 71 ? 2.023 37.801 40.039 1.00 37.44 71 LEU A C 1
ATOM 564 O O . LEU A 1 71 ? 1.640 38.091 38.909 1.00 37.44 71 LEU A O 1
ATOM 568 N N . LEU A 1 72 ? 1.196 37.361 40.993 1.00 39.59 72 LEU A N 1
ATOM 569 C CA . LEU A 1 72 ? -0.247 37.178 40.806 1.00 39.59 72 LEU A CA 1
ATOM 570 C C . LEU A 1 72 ? -1.069 38.441 41.134 1.00 39.59 72 LEU A C 1
ATOM 572 O O . LEU A 1 72 ? -2.097 38.676 40.507 1.00 39.59 72 LEU A O 1
ATOM 576 N N . GLY A 1 73 ? -0.607 39.294 42.055 1.00 33.00 73 GLY A N 1
ATOM 577 C CA . GLY A 1 73 ? -1.347 40.468 42.540 1.00 33.00 73 GLY A CA 1
ATOM 578 C C . GLY A 1 73 ? -1.362 41.698 41.621 1.00 33.00 73 GLY A C 1
ATOM 579 O O . GLY A 1 73 ? -2.098 42.640 41.887 1.00 33.00 73 GLY A O 1
ATOM 580 N N . SER A 1 74 ? -0.578 41.732 40.537 1.00 35.75 74 SER A N 1
ATOM 581 C CA . SER A 1 74 ? -0.598 42.840 39.558 1.00 35.75 74 SER A CA 1
ATOM 582 C C . SER A 1 74 ? -1.456 42.562 38.318 1.00 35.75 74 SER A C 1
ATOM 584 O O . SER A 1 74 ? -1.573 43.421 37.443 1.00 35.75 74 SER A O 1
ATOM 586 N N . HIS A 1 75 ? -2.097 41.392 38.253 1.00 40.66 75 HIS A N 1
ATOM 587 C CA . HIS A 1 75 ? -2.948 40.984 37.139 1.00 40.66 75 HIS A CA 1
ATOM 588 C C . HIS A 1 75 ? -4.259 40.346 37.624 1.00 40.66 75 HIS A C 1
ATOM 590 O O . HIS A 1 75 ? -4.638 39.271 37.172 1.00 40.66 75 HIS A O 1
ATOM 596 N N . GLU A 1 76 ? -5.016 41.060 38.465 1.00 32.78 76 GLU A N 1
ATOM 597 C CA . GLU A 1 76 ? -6.406 40.702 38.821 1.00 32.78 76 GLU A CA 1
ATOM 598 C C . GLU A 1 76 ? -7.380 40.703 37.616 1.00 32.78 76 GLU A C 1
ATOM 600 O O . GLU A 1 76 ? -8.536 40.323 37.755 1.00 32.78 76 GLU A O 1
ATOM 605 N N . ASN A 1 77 ? -6.914 41.055 36.409 1.00 35.72 77 ASN A N 1
ATOM 606 C CA . ASN A 1 77 ? -7.707 41.028 35.173 1.00 35.72 77 ASN A CA 1
ATOM 607 C C . ASN A 1 77 ? -7.375 39.866 34.217 1.00 35.72 77 ASN A C 1
ATOM 609 O O . ASN A 1 77 ? -7.976 39.779 33.147 1.00 35.72 77 ASN A O 1
ATOM 613 N N . LEU A 1 78 ? -6.443 38.968 34.556 1.00 35.72 78 LEU A N 1
ATOM 614 C CA . LEU A 1 78 ? -6.249 37.730 33.794 1.00 35.72 78 LEU A CA 1
ATOM 615 C C . LEU A 1 78 ? -6.988 36.603 34.505 1.00 35.72 78 LEU A C 1
ATOM 617 O O . LEU A 1 78 ? -6.428 35.885 35.328 1.00 35.72 78 LEU A O 1
ATOM 621 N N . VAL A 1 79 ? -8.274 36.475 34.179 1.00 34.31 79 VAL A N 1
ATOM 622 C CA . VAL A 1 79 ? -9.110 35.348 34.595 1.00 34.31 79 VAL A CA 1
ATOM 623 C C . VAL A 1 79 ? -8.382 34.063 34.174 1.00 34.31 79 VAL A C 1
ATOM 625 O O . VAL A 1 79 ? -8.141 33.880 32.976 1.00 34.31 79 VAL A O 1
ATOM 628 N N . PRO A 1 80 ? -7.981 33.174 35.107 1.00 36.12 80 PRO A N 1
ATOM 629 C CA . PRO A 1 80 ? -7.523 31.842 34.743 1.00 36.12 80 PRO A CA 1
ATOM 630 C C . PRO A 1 80 ? -8.598 31.247 33.849 1.00 36.12 80 PRO A C 1
ATOM 632 O O . PRO A 1 80 ? -9.767 31.323 34.221 1.00 36.12 80 PRO A O 1
ATOM 635 N N . TRP A 1 81 ? -8.242 30.684 32.692 1.00 37.22 81 TRP A N 1
ATOM 636 C CA . TRP A 1 81 ? -9.213 29.946 31.892 1.00 37.22 81 TRP A CA 1
ATOM 637 C C . TRP A 1 81 ? -9.764 28.812 32.764 1.00 37.22 81 TRP A C 1
ATOM 639 O O . TRP A 1 81 ? -9.142 27.765 32.943 1.00 37.22 81 TRP A O 1
ATOM 649 N N . GLN A 1 82 ? -10.897 29.075 33.412 1.00 38.28 82 GLN A N 1
ATOM 650 C CA . GLN A 1 82 ? -11.679 28.091 34.118 1.00 38.28 82 GLN A CA 1
ATOM 651 C C . GLN A 1 82 ? -12.329 27.297 33.002 1.00 38.28 82 GLN A C 1
ATOM 653 O O . GLN A 1 82 ? -13.366 27.691 32.469 1.00 38.28 82 GLN A O 1
ATOM 658 N N . ALA A 1 83 ? -11.704 26.173 32.654 1.00 37.66 83 ALA A N 1
ATOM 659 C CA . ALA A 1 83 ? -12.234 25.188 31.717 1.00 37.66 83 ALA A CA 1
ATOM 660 C C . ALA A 1 83 ? -13.703 24.804 32.015 1.00 37.66 83 ALA A C 1
ATOM 662 O O . ALA A 1 83 ? -14.361 24.198 31.183 1.00 37.66 83 ALA A O 1
ATOM 663 N N . SER A 1 84 ? -14.240 25.164 33.185 1.00 36.00 84 SER A N 1
ATOM 664 C CA . SER A 1 84 ? -15.614 24.935 33.612 1.00 36.00 84 SER A CA 1
ATOM 665 C C . SER A 1 84 ? -16.654 25.993 33.207 1.00 36.00 84 SER A C 1
ATOM 667 O O . SER A 1 84 ? -17.834 25.661 33.295 1.00 36.00 84 SER A O 1
ATOM 669 N N . GLN A 1 85 ? -16.301 27.225 32.804 1.00 34.78 85 GLN A N 1
ATOM 670 C CA . GLN A 1 85 ? -17.315 28.297 32.670 1.00 34.78 85 GLN A CA 1
ATOM 671 C C . GLN A 1 85 ? -17.733 28.666 31.236 1.00 34.78 85 GLN A C 1
ATOM 673 O O . GLN A 1 85 ? -18.857 29.129 31.058 1.00 34.78 85 GLN A O 1
ATOM 678 N N . GLU A 1 86 ? -16.916 28.385 30.214 1.00 35.69 86 GLU A N 1
ATOM 679 C CA . GLU A 1 86 ? -17.265 28.648 28.799 1.00 35.69 86 GLU A CA 1
ATOM 680 C C . GLU A 1 86 ? -17.117 27.434 27.866 1.00 35.69 86 GLU A C 1
ATOM 682 O O . GLU A 1 86 ? -17.259 27.553 26.649 1.00 35.69 86 GLU A O 1
ATOM 687 N N . LEU A 1 87 ? -16.901 26.226 28.401 1.00 38.09 87 LEU A N 1
ATOM 688 C CA . LEU A 1 87 ? -17.396 25.057 27.671 1.00 38.09 87 LEU A CA 1
ATOM 689 C C . LEU A 1 87 ? -18.920 25.220 27.630 1.00 38.09 87 LEU A C 1
ATOM 691 O O . LEU A 1 87 ? -19.491 25.421 28.705 1.00 38.09 87 LEU A O 1
ATOM 695 N N . PRO A 1 88 ? -19.581 25.196 26.453 1.00 36.91 88 PRO A N 1
ATOM 696 C CA . PRO A 1 88 ? -21.025 25.386 26.365 1.00 36.91 88 PRO A CA 1
ATOM 697 C C . PRO A 1 88 ? -21.683 24.507 27.421 1.00 36.91 88 PRO A C 1
ATOM 699 O O . PRO A 1 88 ? -21.522 23.284 27.374 1.00 36.91 88 PRO A O 1
ATOM 702 N N . GLN A 1 89 ? -22.312 25.146 28.418 1.00 33.00 89 GLN A N 1
ATOM 703 C CA . GLN A 1 89 ? -22.871 24.464 29.577 1.00 33.00 89 GLN A CA 1
ATOM 704 C C . GLN A 1 89 ? -23.752 23.330 29.075 1.00 33.00 89 GLN A C 1
ATOM 706 O O . GLN A 1 89 ? -24.830 23.566 28.540 1.00 33.00 89 GLN A O 1
ATOM 711 N N . SER A 1 90 ? -23.253 22.102 29.212 1.00 36.53 90 SER A N 1
ATOM 712 C CA . SER A 1 90 ? -24.036 20.877 29.224 1.00 36.53 90 SER A CA 1
ATOM 713 C C . SER A 1 90 ? -25.280 20.880 28.318 1.00 36.53 90 SER A C 1
ATOM 715 O O . SER A 1 90 ? -26.388 20.610 28.783 1.00 36.53 90 SER A O 1
ATOM 717 N N . HIS A 1 91 ? -25.124 21.016 26.998 1.00 37.72 91 HIS A N 1
ATOM 718 C CA . HIS A 1 91 ? -25.811 19.996 26.208 1.00 37.72 91 HIS A CA 1
ATOM 719 C C . HIS A 1 91 ? -25.227 18.695 26.721 1.00 37.72 91 HIS A C 1
ATOM 721 O O . HIS A 1 91 ? -24.024 18.531 26.635 1.00 37.72 91 HIS A O 1
ATOM 727 N N . LYS A 1 92 ? -26.003 17.883 27.441 1.00 38.81 92 LYS A N 1
ATOM 728 C CA . LYS A 1 92 ? -25.521 16.675 28.115 1.00 38.81 92 LYS A CA 1
ATOM 729 C C . LYS A 1 92 ? -24.713 15.814 27.135 1.00 38.81 92 LYS A C 1
ATOM 731 O O . LYS A 1 92 ? -25.269 14.961 26.457 1.00 38.81 92 LYS A O 1
ATOM 736 N N . TRP A 1 93 ? -23.396 16.002 27.112 1.00 41.22 93 TRP A N 1
ATOM 737 C CA . TRP A 1 93 ? -22.430 15.075 26.544 1.00 41.22 93 TRP A CA 1
ATOM 738 C C . TRP A 1 93 ? -22.283 13.940 27.561 1.00 41.22 93 TRP A C 1
ATOM 740 O O . TRP A 1 93 ? -21.206 13.661 28.076 1.00 41.22 93 TRP A O 1
ATOM 750 N N . SER A 1 94 ? -23.381 13.264 27.906 1.00 42.84 94 SER A N 1
ATOM 751 C CA . SER A 1 94 ? -23.235 11.867 28.295 1.00 42.84 94 SER A CA 1
ATOM 752 C C . SER A 1 94 ? -22.593 11.140 27.093 1.00 42.84 94 SER A C 1
ATOM 754 O O . SER A 1 94 ? -22.481 11.695 25.993 1.00 42.84 94 SER A O 1
ATOM 756 N N . ARG A 1 95 ? -22.270 9.849 27.200 1.00 45.41 95 ARG A N 1
ATOM 757 C CA . ARG A 1 95 ? -22.602 8.991 26.050 1.00 45.41 95 ARG A CA 1
ATOM 758 C C . ARG A 1 95 ? -24.120 9.107 25.894 1.00 45.41 95 ARG A C 1
ATOM 760 O O . ARG A 1 95 ? -24.848 8.244 26.370 1.00 45.41 95 ARG A O 1
ATOM 767 N N . GLY A 1 96 ? -24.609 10.263 25.436 1.00 40.84 96 GLY A N 1
ATOM 768 C CA . GLY A 1 96 ? -25.988 10.482 25.091 1.00 40.84 96 GLY A CA 1
ATOM 769 C C . GLY A 1 96 ? -26.197 9.376 24.108 1.00 40.84 96 GLY A C 1
ATOM 770 O O . GLY A 1 96 ? -25.449 9.320 23.133 1.00 40.84 96 GLY A O 1
ATOM 771 N N . SER A 1 97 ? -27.042 8.420 24.498 1.00 43.88 97 SER A N 1
ATOM 772 C CA . SER A 1 97 ? -27.568 7.399 23.614 1.00 43.88 97 SER A CA 1
ATOM 773 C C . SER A 1 97 ? -27.651 8.074 22.264 1.00 43.88 97 SER A C 1
ATOM 775 O O . SER A 1 97 ? -28.475 8.980 22.128 1.00 43.88 97 SER A O 1
ATOM 777 N N . ALA A 1 98 ? -26.733 7.751 21.339 1.00 50.50 98 ALA A N 1
ATOM 778 C CA . ALA A 1 98 ? -26.916 8.159 19.959 1.00 50.50 98 ALA A CA 1
ATOM 779 C C . ALA A 1 98 ? -28.370 7.792 19.703 1.00 50.50 98 ALA A C 1
ATOM 781 O O . ALA A 1 98 ? -28.761 6.685 20.105 1.00 50.50 98 ALA A O 1
ATOM 782 N N . VAL A 1 99 ? -29.192 8.769 19.298 1.00 55.69 99 VAL A N 1
ATOM 783 C CA . VAL A 1 99 ? -30.619 8.517 19.086 1.00 55.69 99 VAL A CA 1
ATOM 784 C C . VAL A 1 99 ? -30.647 7.224 18.289 1.00 55.69 99 VAL A C 1
ATOM 786 O O . VAL A 1 99 ? -29.991 7.203 17.245 1.00 55.69 99 VAL A O 1
ATOM 789 N N . PRO A 1 100 ? -31.186 6.119 18.850 1.00 64.88 100 PRO A N 1
ATOM 790 C CA . PRO A 1 100 ? -30.959 4.819 18.257 1.00 64.88 100 PRO A CA 1
ATOM 791 C C . PRO A 1 100 ? -31.451 4.917 16.829 1.00 64.88 100 PRO A C 1
ATOM 793 O O . PRO A 1 100 ? -32.629 5.215 16.621 1.00 64.88 100 PRO A O 1
ATOM 796 N N . ILE A 1 101 ? -30.535 4.769 15.870 1.00 73.06 101 ILE A N 1
ATOM 797 C CA . ILE A 1 101 ? -30.899 4.774 14.460 1.00 73.06 101 ILE A CA 1
ATOM 798 C C . ILE A 1 101 ? -31.981 3.709 14.334 1.00 73.06 101 ILE A C 1
ATOM 800 O O . ILE A 1 101 ? -31.829 2.604 14.876 1.00 73.06 101 ILE A O 1
ATOM 804 N N . SER A 1 102 ? -33.112 4.060 13.720 1.00 83.56 102 SER A N 1
ATOM 805 C CA . SER A 1 102 ? -34.191 3.091 13.599 1.00 83.56 102 SER A CA 1
ATOM 806 C C . SER A 1 102 ? -33.665 1.880 12.826 1.00 83.56 102 SER A C 1
ATOM 808 O O . SER A 1 102 ? -32.798 2.008 11.959 1.00 83.56 102 SER A O 1
ATOM 810 N N . GLN A 1 103 ? -34.169 0.681 13.124 1.00 83.94 103 GLN A N 1
ATOM 811 C CA . GLN A 1 103 ? -33.708 -0.514 12.412 1.00 83.94 103 GLN A CA 1
ATOM 812 C C . GLN A 1 103 ? -33.902 -0.371 10.891 1.00 83.94 103 GLN A C 1
ATOM 814 O O . GLN A 1 103 ? -33.078 -0.854 10.123 1.00 83.94 103 GLN A O 1
ATOM 819 N N . ALA A 1 104 ? -34.949 0.340 10.461 1.00 86.88 104 ALA A N 1
ATOM 820 C CA . ALA A 1 104 ? -35.214 0.604 9.052 1.00 86.88 104 ALA A CA 1
ATOM 821 C C . ALA A 1 104 ? -34.145 1.507 8.414 1.00 86.88 104 ALA A C 1
ATOM 823 O O . ALA A 1 104 ? -33.672 1.193 7.321 1.00 86.88 104 ALA A O 1
ATOM 824 N N . ASP A 1 105 ? -33.733 2.576 9.101 1.00 84.44 105 ASP A N 1
ATOM 825 C CA . ASP A 1 105 ? -32.696 3.495 8.612 1.00 84.44 105 ASP A CA 1
ATOM 826 C C . ASP A 1 105 ? -31.324 2.815 8.611 1.00 84.44 105 ASP A C 1
ATOM 828 O O . ASP A 1 105 ? -30.540 2.972 7.674 1.00 84.44 105 ASP A O 1
ATOM 832 N N . TYR A 1 106 ? -31.060 1.976 9.618 1.00 85.44 106 TYR A N 1
ATOM 833 C CA . TYR A 1 106 ? -29.863 1.143 9.668 1.00 85.44 106 TYR A CA 1
ATOM 834 C C . TYR A 1 106 ? -29.814 0.147 8.501 1.00 85.44 106 TYR A C 1
ATOM 836 O O . TYR A 1 106 ? -28.801 0.040 7.810 1.00 85.44 106 TYR A O 1
ATOM 844 N N . ASP A 1 107 ? -30.914 -0.554 8.225 1.00 87.81 107 ASP A N 1
ATOM 845 C CA . ASP A 1 107 ? -30.988 -1.495 7.108 1.00 87.81 107 ASP A CA 1
ATOM 846 C C . ASP A 1 107 ? -30.851 -0.781 5.755 1.00 87.81 107 ASP A C 1
ATOM 848 O O . ASP A 1 107 ? -30.209 -1.306 4.838 1.00 87.81 107 ASP A O 1
ATOM 852 N N . ASP A 1 108 ? -31.423 0.418 5.612 1.00 88.06 108 ASP A N 1
ATOM 853 C CA . ASP A 1 108 ? -31.275 1.209 4.392 1.00 88.06 108 ASP A CA 1
ATOM 854 C C . ASP A 1 108 ? -29.842 1.699 4.187 1.00 88.06 108 ASP A C 1
ATOM 856 O O . ASP A 1 108 ? -29.296 1.573 3.086 1.00 88.06 108 ASP A O 1
ATOM 860 N N . HIS A 1 109 ? -29.188 2.127 5.266 1.00 85.69 109 HIS A N 1
ATOM 861 C CA . HIS A 1 109 ? -27.767 2.440 5.277 1.00 85.69 109 HIS A CA 1
ATOM 862 C C . HIS A 1 109 ? -26.916 1.250 4.828 1.00 85.69 109 HIS A C 1
ATOM 864 O O . HIS A 1 109 ? -26.103 1.381 3.911 1.00 85.69 109 HIS A O 1
ATOM 870 N N . LEU A 1 110 ? -27.142 0.061 5.398 1.00 89.12 110 LEU A N 1
ATOM 871 C CA . LEU A 1 110 ? -26.429 -1.148 4.985 1.00 89.12 110 LEU A CA 1
ATOM 872 C C . LEU A 1 110 ? -26.646 -1.456 3.500 1.00 89.12 110 LEU A C 1
ATOM 874 O O . LEU A 1 110 ? -25.694 -1.810 2.804 1.00 89.12 110 LEU A O 1
ATOM 878 N N . ARG A 1 111 ? -27.877 -1.309 2.990 1.00 91.00 111 ARG A N 1
ATOM 879 C CA . ARG A 1 111 ? -28.169 -1.496 1.559 1.00 91.00 111 ARG A CA 1
ATOM 880 C C . ARG A 1 111 ? -27.449 -0.469 0.693 1.00 91.00 111 ARG A C 1
ATOM 882 O O . ARG A 1 111 ? -26.966 -0.830 -0.378 1.00 91.00 111 ARG A O 1
ATOM 889 N N . HIS A 1 112 ? -27.374 0.786 1.127 1.00 89.94 112 HIS A N 1
ATOM 890 C CA . HIS A 1 112 ? -26.651 1.832 0.411 1.00 89.94 112 HIS A CA 1
ATOM 891 C C . HIS A 1 112 ? -25.163 1.479 0.276 1.00 89.94 112 HIS A C 1
ATOM 893 O O . HIS A 1 112 ? -24.647 1.428 -0.841 1.00 89.94 112 HIS A O 1
ATOM 899 N N . LEU A 1 113 ? -24.509 1.147 1.394 1.00 89.56 113 LEU A N 1
ATOM 900 C CA . LEU A 1 113 ? -23.102 0.736 1.437 1.00 89.56 113 LEU A CA 1
ATOM 901 C C . LEU A 1 113 ? -22.835 -0.485 0.538 1.00 89.56 113 LEU A C 1
ATOM 903 O O . LEU A 1 113 ? -21.880 -0.515 -0.241 1.00 89.56 113 LEU A O 1
ATOM 907 N N . GLU A 1 114 ? -23.722 -1.478 0.606 1.00 93.19 114 GLU A N 1
ATOM 908 C CA . GLU A 1 114 ? -23.600 -2.740 -0.120 1.00 93.19 114 GLU A CA 1
ATOM 909 C C . GLU A 1 114 ? -23.756 -2.589 -1.643 1.00 93.19 114 GLU A C 1
ATOM 911 O O . GLU A 1 114 ? -23.135 -3.341 -2.400 1.00 93.19 114 GLU A O 1
ATOM 916 N N . ARG A 1 115 ? -24.551 -1.625 -2.135 1.00 92.19 115 ARG A N 1
ATOM 917 C CA . ARG A 1 115 ? -24.821 -1.450 -3.582 1.00 92.19 115 ARG A CA 1
ATOM 918 C C . ARG A 1 115 ? -23.549 -1.327 -4.413 1.00 92.19 115 ARG A C 1
ATOM 920 O O . ARG A 1 115 ? -23.513 -1.835 -5.533 1.00 92.19 115 ARG A O 1
ATOM 927 N N . SER A 1 116 ? -22.523 -0.682 -3.860 1.00 88.88 116 SER A N 1
ATOM 928 C CA . SER A 1 116 ? -21.273 -0.394 -4.564 1.00 88.88 116 SER A CA 1
ATOM 929 C C . SER A 1 116 ? -20.236 -1.529 -4.510 1.00 88.88 116 SER A C 1
ATOM 931 O O . SER A 1 116 ? -19.182 -1.420 -5.138 1.00 88.88 116 SER A O 1
ATOM 933 N N . LEU A 1 117 ? -20.534 -2.612 -3.784 1.00 94.19 117 LEU A N 1
ATOM 934 C CA . LEU A 1 117 ? -19.657 -3.768 -3.593 1.00 94.19 117 LEU A CA 1
ATOM 935 C C . LEU A 1 117 ? -19.907 -4.866 -4.648 1.00 94.19 117 LEU A C 1
ATOM 937 O O . LEU A 1 117 ? -21.038 -5.077 -5.107 1.00 94.19 117 LEU A O 1
ATOM 941 N N . ASP A 1 118 ? -18.861 -5.611 -5.021 1.00 93.62 118 ASP A N 1
ATOM 942 C CA . ASP A 1 118 ? -19.014 -6.833 -5.833 1.00 93.62 118 ASP A CA 1
ATOM 943 C C . ASP A 1 118 ? -19.519 -8.033 -5.029 1.00 93.62 118 ASP A C 1
ATOM 945 O O . ASP A 1 118 ? -19.652 -7.972 -3.816 1.00 93.62 118 ASP A O 1
ATOM 949 N N . ALA A 1 119 ? -19.787 -9.154 -5.701 1.00 94.44 119 ALA A N 1
ATOM 950 C CA . ALA A 1 119 ? -20.294 -10.367 -5.065 1.00 94.44 119 ALA A CA 1
ATOM 951 C C . ALA A 1 119 ? -19.409 -10.877 -3.910 1.00 94.44 119 ALA A C 1
ATOM 953 O O . ALA A 1 119 ? -19.934 -11.206 -2.850 1.00 94.44 119 ALA A O 1
ATOM 954 N N . SER A 1 120 ? -18.080 -10.910 -4.073 1.00 93.94 120 SER A N 1
ATOM 955 C CA . SER A 1 120 ? -17.167 -11.386 -3.021 1.00 93.94 120 SER A CA 1
ATOM 956 C C . SER A 1 120 ? -17.121 -10.431 -1.827 1.00 93.94 120 SER A C 1
ATOM 958 O O . SER A 1 120 ? -17.145 -10.865 -0.676 1.00 93.94 120 SER A O 1
ATOM 960 N N . GLN A 1 121 ? -17.144 -9.126 -2.098 1.00 95.69 121 GLN A N 1
ATOM 961 C CA . GLN A 1 121 ? -17.210 -8.081 -1.081 1.00 95.69 121 GLN A CA 1
ATOM 962 C C . GLN A 1 121 ? -18.568 -8.064 -0.360 1.00 95.69 121 GLN A C 1
ATOM 964 O O . GLN A 1 121 ? -18.598 -7.896 0.853 1.00 95.69 121 GLN A O 1
ATOM 969 N N . LYS A 1 122 ? -19.681 -8.288 -1.073 1.00 96.06 122 LYS A N 1
ATOM 970 C CA . LYS A 1 122 ? -21.043 -8.385 -0.516 1.00 96.06 122 LYS A CA 1
ATOM 971 C C . LYS A 1 122 ? -21.193 -9.566 0.427 1.00 96.06 122 LYS A C 1
ATOM 973 O O . LYS A 1 122 ? -21.774 -9.409 1.492 1.00 96.06 122 LYS A O 1
ATOM 978 N N . ILE A 1 123 ? -20.632 -10.724 0.071 1.00 94.38 123 ILE A N 1
ATOM 979 C CA . ILE A 1 123 ? -20.615 -11.898 0.957 1.00 94.38 123 ILE A CA 1
ATOM 980 C C . ILE A 1 123 ? -19.887 -11.558 2.262 1.00 94.38 123 ILE A C 1
ATOM 982 O O . ILE A 1 123 ? -20.428 -11.794 3.340 1.00 94.38 123 ILE A O 1
ATOM 986 N N . ALA A 1 124 ? -18.695 -10.959 2.170 1.00 95.00 124 ALA A N 1
ATOM 987 C CA . ALA A 1 124 ? -17.930 -10.540 3.342 1.00 95.00 124 ALA A CA 1
ATOM 988 C C . ALA A 1 124 ? -18.692 -9.508 4.189 1.00 95.00 124 ALA A C 1
ATOM 990 O O . ALA A 1 124 ? -18.856 -9.686 5.392 1.00 95.00 124 ALA A O 1
ATOM 991 N N . PHE A 1 125 ? -19.206 -8.457 3.549 1.00 96.19 125 PHE A N 1
ATOM 992 C CA . PHE A 1 125 ? -19.967 -7.392 4.194 1.00 96.19 125 PHE A CA 1
ATOM 993 C C . PHE A 1 125 ? -21.229 -7.925 4.885 1.00 96.19 125 PHE A C 1
ATOM 995 O O . PHE A 1 125 ? -21.463 -7.623 6.050 1.00 96.19 125 PHE A O 1
ATOM 1002 N N . GLY A 1 126 ? -22.014 -8.761 4.202 1.00 94.38 126 GLY A N 1
ATOM 1003 C CA . GLY A 1 126 ? -23.227 -9.371 4.742 1.00 94.38 126 GLY A CA 1
ATOM 1004 C C . GLY A 1 126 ? -22.943 -10.226 5.973 1.00 94.38 126 GLY A C 1
ATOM 1005 O O . GLY A 1 126 ? -23.558 -10.010 7.014 1.00 94.38 126 GLY A O 1
ATOM 1006 N N . ARG A 1 127 ? -21.950 -11.122 5.907 1.00 92.81 127 ARG A N 1
ATOM 1007 C CA . ARG A 1 127 ? -21.616 -11.982 7.053 1.00 92.81 127 ARG A CA 1
ATOM 1008 C C . ARG A 1 127 ? -21.086 -11.205 8.256 1.00 92.81 127 ARG A C 1
ATOM 1010 O O . ARG A 1 127 ? -21.431 -11.517 9.393 1.00 92.81 127 ARG A O 1
ATOM 1017 N N . ILE A 1 128 ? -20.255 -10.192 8.012 1.00 93.69 128 ILE A N 1
ATOM 1018 C CA . ILE A 1 128 ? -19.641 -9.395 9.080 1.00 93.69 128 ILE A CA 1
ATOM 1019 C C . ILE A 1 128 ? -20.667 -8.444 9.712 1.00 93.69 128 ILE A C 1
ATOM 1021 O O . ILE A 1 128 ? -20.751 -8.367 10.936 1.00 93.69 128 ILE A O 1
ATOM 1025 N N . CYS A 1 129 ? -21.462 -7.738 8.903 1.00 92.12 129 CYS A N 1
ATOM 1026 C CA . CYS A 1 129 ? -22.352 -6.679 9.384 1.00 92.12 129 CYS A CA 1
ATOM 1027 C C . CYS A 1 129 ? -23.780 -7.153 9.711 1.00 92.12 129 CYS A C 1
ATOM 1029 O O . CYS A 1 129 ? -24.393 -6.589 10.615 1.00 92.12 129 CYS A O 1
ATOM 1031 N N . ARG A 1 130 ? -24.327 -8.161 9.012 1.00 84.38 130 ARG A N 1
ATOM 1032 C CA . ARG A 1 130 ? -25.714 -8.641 9.214 1.00 84.38 130 ARG A CA 1
ATOM 1033 C C . ARG A 1 130 ? -25.782 -9.912 10.041 1.00 84.38 130 ARG A C 1
ATOM 1035 O O . ARG A 1 130 ? -26.482 -9.940 11.050 1.00 84.38 130 ARG A O 1
ATOM 1042 N N . ASP A 1 131 ? -25.040 -10.938 9.635 1.00 81.94 131 ASP A N 1
ATOM 1043 C CA . ASP A 1 131 ? -25.229 -12.289 10.180 1.00 81.94 131 ASP A CA 1
ATOM 1044 C C . ASP A 1 131 ? -24.640 -12.457 11.589 1.00 81.94 131 ASP A C 1
ATOM 1046 O O . ASP A 1 131 ? -24.894 -13.472 12.229 1.00 81.94 131 ASP A O 1
ATOM 1050 N N . ARG A 1 132 ? -23.891 -11.453 12.082 1.00 67.94 132 ARG A N 1
ATOM 1051 C CA . ARG A 1 132 ? -23.236 -11.424 13.403 1.00 67.94 132 ARG A CA 1
ATOM 1052 C C . ARG A 1 132 ? -22.538 -12.751 13.705 1.00 67.94 132 ARG A C 1
ATOM 1054 O O . ARG A 1 132 ? -23.029 -13.565 14.481 1.00 67.94 132 ARG A O 1
ATOM 1061 N N . MET A 1 133 ? -21.384 -12.944 13.070 1.00 72.06 133 MET A N 1
ATOM 1062 C CA . MET A 1 133 ? -20.608 -14.185 13.156 1.00 72.06 133 MET A CA 1
ATOM 1063 C C . MET A 1 133 ? -20.439 -14.703 14.592 1.00 72.06 133 MET A C 1
ATOM 1065 O O . MET A 1 133 ? -20.118 -13.934 15.497 1.00 72.06 133 MET A O 1
ATOM 1069 N N . SER A 1 134 ? -20.594 -16.018 14.774 1.00 66.44 134 SER A N 1
ATOM 1070 C CA . SER A 1 134 ? -20.547 -16.694 16.081 1.00 66.44 134 SER A CA 1
ATOM 1071 C C . SER A 1 134 ? -19.209 -16.542 16.801 1.00 66.44 134 SER A C 1
ATOM 1073 O O . SER A 1 134 ? -19.168 -16.433 18.025 1.00 66.44 134 SER A O 1
ATOM 1075 N N . ASP A 1 135 ? -18.120 -16.506 16.034 1.00 73.38 135 ASP A N 1
ATOM 1076 C CA . ASP A 1 135 ? -16.766 -16.656 16.567 1.00 73.38 135 ASP A CA 1
ATOM 1077 C C . ASP A 1 135 ? -16.033 -15.322 16.729 1.00 73.38 135 ASP A C 1
ATOM 1079 O O . ASP A 1 135 ? -14.842 -15.304 17.041 1.00 73.38 135 ASP A O 1
ATOM 1083 N N . ASN A 1 136 ? -16.727 -14.195 16.519 1.00 89.06 136 ASN A N 1
ATOM 1084 C CA . ASN A 1 136 ? -16.215 -12.849 16.792 1.00 89.06 136 ASN A CA 1
ATOM 1085 C C . ASN A 1 136 ? -14.889 -12.482 16.086 1.00 89.06 136 ASN A C 1
ATOM 1087 O O . ASN A 1 136 ? -14.263 -11.481 16.430 1.00 89.06 136 ASN A O 1
ATOM 1091 N N . LEU A 1 137 ? -14.457 -13.253 15.086 1.00 92.06 137 LEU A N 1
ATOM 1092 C CA . LEU A 1 137 ? -13.238 -13.026 14.314 1.00 92.06 137 LEU A CA 1
ATOM 1093 C C . LEU A 1 137 ? -13.534 -13.148 12.822 1.00 92.06 137 LEU A C 1
ATOM 1095 O O . LEU A 1 137 ? -14.021 -14.184 12.376 1.00 92.06 137 LEU A O 1
ATOM 1099 N N . ALA A 1 138 ? -13.198 -12.107 12.062 1.00 94.12 138 ALA A N 1
ATOM 1100 C CA . ALA A 1 138 ? -13.280 -12.077 10.606 1.00 94.12 138 ALA A CA 1
ATOM 1101 C C . ALA A 1 138 ? -11.908 -11.821 9.987 1.00 94.12 138 ALA A C 1
ATOM 1103 O O . ALA A 1 138 ? -11.232 -10.859 10.351 1.00 94.12 138 ALA A O 1
ATOM 1104 N N . LEU A 1 139 ? -11.525 -12.631 9.004 1.00 94.19 139 LEU A N 1
ATOM 1105 C CA . LEU A 1 139 ? -10.322 -12.440 8.205 1.00 94.19 139 LEU A CA 1
ATOM 1106 C C . LEU A 1 139 ? -10.717 -12.078 6.777 1.00 94.19 139 LEU A C 1
ATOM 1108 O O . LEU A 1 139 ? -11.352 -12.864 6.082 1.00 94.19 139 LEU A O 1
ATOM 1112 N N . ILE A 1 140 ? -10.311 -10.903 6.314 1.00 95.06 140 ILE A N 1
ATOM 1113 C CA . ILE A 1 140 ? -10.506 -10.461 4.936 1.00 95.06 140 ILE A CA 1
ATOM 1114 C C . ILE A 1 140 ? -9.173 -10.614 4.206 1.00 95.06 140 ILE A C 1
ATOM 1116 O O . ILE A 1 140 ? -8.229 -9.852 4.425 1.00 95.06 140 ILE A O 1
ATOM 1120 N N . ILE A 1 141 ? -9.100 -11.592 3.309 1.00 93.06 141 ILE A N 1
ATOM 1121 C CA . ILE A 1 141 ? -7.960 -11.782 2.417 1.00 93.06 141 ILE A CA 1
ATOM 1122 C C . ILE A 1 141 ? -8.266 -11.071 1.112 1.00 93.06 141 ILE A C 1
ATOM 1124 O O . ILE A 1 141 ? -9.222 -11.397 0.414 1.00 93.06 141 ILE A O 1
ATOM 1128 N N . GLY A 1 142 ? -7.425 -10.124 0.727 1.00 92.50 142 GLY A N 1
ATOM 1129 C CA . GLY A 1 142 ? -7.585 -9.461 -0.560 1.00 92.50 142 GLY A CA 1
ATOM 1130 C C . GLY A 1 142 ? -6.255 -9.295 -1.271 1.00 92.50 142 GLY A C 1
ATOM 1131 O O . GLY A 1 142 ? -5.408 -8.548 -0.779 1.00 92.50 142 GLY A O 1
ATOM 1132 N N . PRO A 1 143 ? -6.081 -9.909 -2.451 1.00 92.31 143 PRO A N 1
ATOM 1133 C CA . PRO A 1 143 ? -4.976 -9.590 -3.346 1.00 92.31 143 PRO A CA 1
ATOM 1134 C C . PRO A 1 143 ? -4.854 -8.077 -3.637 1.00 92.31 143 PRO A C 1
ATOM 1136 O O . PRO A 1 143 ? -5.756 -7.285 -3.328 1.00 92.31 143 PRO A O 1
ATOM 1139 N N . PRO A 1 144 ? -3.750 -7.615 -4.248 1.00 90.75 144 PRO A N 1
ATOM 1140 C CA . PRO A 1 144 ? -3.619 -6.237 -4.691 1.00 90.75 144 PRO A CA 1
ATOM 1141 C C . PRO A 1 144 ? -4.808 -5.834 -5.563 1.00 90.75 144 PRO A C 1
ATOM 1143 O O . PRO A 1 144 ? -5.276 -6.624 -6.378 1.00 90.75 144 PRO A O 1
ATOM 1146 N N . GLY A 1 145 ? -5.296 -4.605 -5.391 1.00 90.56 145 GLY A N 1
ATOM 1147 C CA . GLY A 1 145 ? -6.347 -4.040 -6.237 1.00 90.56 145 GLY A CA 1
ATOM 1148 C C . GLY A 1 145 ? -7.755 -4.609 -6.044 1.00 90.56 145 GLY A C 1
ATOM 1149 O O . GLY A 1 145 ? -8.636 -4.215 -6.799 1.00 90.56 145 GLY A O 1
ATOM 1150 N N . THR A 1 146 ? -8.012 -5.477 -5.057 1.00 93.19 146 THR A N 1
ATOM 1151 C CA . THR A 1 146 ? -9.358 -6.052 -4.839 1.00 93.19 146 THR A CA 1
ATOM 1152 C C . THR A 1 146 ? -10.308 -5.207 -3.990 1.00 93.19 146 THR A C 1
ATOM 1154 O O . THR A 1 146 ? -11.402 -5.637 -3.634 1.00 93.19 146 THR A O 1
ATOM 1157 N N . GLY A 1 147 ? -9.900 -3.983 -3.653 1.00 92.75 147 GLY A N 1
ATOM 1158 C CA . GLY A 1 147 ? -10.725 -3.066 -2.871 1.00 92.75 147 GLY A CA 1
ATOM 1159 C C . GLY A 1 147 ? -10.813 -3.413 -1.384 1.00 92.75 147 GLY A C 1
ATOM 1160 O O . GLY A 1 147 ? -11.815 -3.074 -0.768 1.00 92.75 147 GLY A O 1
ATOM 1161 N N . LYS A 1 148 ? -9.782 -4.040 -0.789 1.00 94.44 148 LYS A N 1
ATOM 1162 C CA . LYS A 1 148 ? -9.709 -4.288 0.668 1.00 94.44 148 LYS A CA 1
ATOM 1163 C C . LYS A 1 148 ? -10.039 -3.047 1.493 1.00 94.44 148 LYS A C 1
ATOM 1165 O O . LYS A 1 148 ? -10.940 -3.094 2.316 1.00 94.44 148 LYS A O 1
ATOM 1170 N N . THR A 1 149 ? -9.344 -1.941 1.225 1.00 93.69 149 THR A N 1
ATOM 1171 C CA . THR A 1 149 ? -9.544 -0.658 1.912 1.00 93.69 149 THR A CA 1
ATOM 1172 C C . THR A 1 149 ? -10.975 -0.158 1.730 1.00 93.69 149 THR A C 1
ATOM 1174 O O . THR A 1 149 ? -11.610 0.216 2.701 1.00 93.69 149 THR A O 1
ATOM 1177 N N . ARG A 1 150 ? -11.530 -0.256 0.514 1.00 93.94 150 ARG A N 1
ATOM 1178 C CA . ARG A 1 150 ? -12.914 0.136 0.211 1.00 93.94 150 ARG A CA 1
ATOM 1179 C C . ARG A 1 150 ? -13.943 -0.688 0.992 1.00 93.94 150 ARG A C 1
ATOM 1181 O O . ARG A 1 150 ? -14.842 -0.120 1.603 1.00 93.94 150 ARG A O 1
ATOM 1188 N N . LEU A 1 151 ? -13.801 -2.015 1.004 1.00 96.44 151 LEU A N 1
ATOM 1189 C CA . LEU A 1 151 ? -14.646 -2.899 1.810 1.00 96.44 151 LEU A CA 1
ATOM 1190 C C . LEU A 1 151 ? -14.482 -2.604 3.309 1.00 96.44 151 LEU A C 1
ATOM 1192 O O . LEU A 1 151 ? -15.478 -2.499 4.018 1.00 96.44 151 LEU A O 1
ATOM 1196 N N . GLY A 1 152 ? -13.242 -2.441 3.777 1.00 96.25 152 GLY A N 1
ATOM 1197 C CA . GLY A 1 152 ? -12.920 -2.102 5.162 1.00 96.25 152 GLY A CA 1
ATOM 1198 C C . GLY A 1 152 ? -13.594 -0.809 5.611 1.00 96.25 152 GLY A C 1
ATOM 1199 O O . GLY A 1 152 ? -14.241 -0.801 6.653 1.00 96.25 152 GLY A O 1
ATOM 1200 N N . SER A 1 153 ? -13.535 0.252 4.800 1.00 94.88 153 SER A N 1
ATOM 1201 C CA . SER A 1 153 ? -14.231 1.518 5.057 1.00 94.88 153 SER A CA 1
ATOM 1202 C C . SER A 1 153 ? -15.746 1.337 5.149 1.00 94.88 153 SER A C 1
ATOM 1204 O O . SER A 1 153 ? -16.355 1.838 6.093 1.00 94.88 153 SER A O 1
ATOM 1206 N N . GLY A 1 154 ? -16.345 0.578 4.223 1.00 94.81 154 GLY A N 1
ATOM 1207 C CA . GLY A 1 154 ? -17.774 0.264 4.255 1.00 94.81 154 GLY A CA 1
ATOM 1208 C C . GLY A 1 154 ? -18.185 -0.490 5.523 1.00 94.81 154 GLY A C 1
ATOM 1209 O O . GLY A 1 154 ? -19.155 -0.109 6.173 1.00 94.81 154 GLY A O 1
ATOM 1210 N N . ILE A 1 155 ? -17.420 -1.512 5.921 1.00 95.81 155 ILE A N 1
ATOM 1211 C CA . ILE A 1 155 ? -17.640 -2.264 7.169 1.00 95.81 155 ILE A CA 1
ATOM 1212 C C . ILE A 1 155 ? -17.499 -1.347 8.390 1.00 95.81 155 ILE A C 1
ATOM 1214 O O . ILE A 1 155 ? -18.340 -1.378 9.286 1.00 95.81 155 ILE A O 1
ATOM 1218 N N . CYS A 1 156 ? -16.459 -0.510 8.432 1.00 95.12 156 CYS A N 1
ATOM 1219 C CA . CYS A 1 156 ? -16.227 0.397 9.554 1.00 95.12 156 CYS A CA 1
ATOM 1220 C C . CYS A 1 156 ? -17.381 1.390 9.725 1.00 95.12 156 CYS A C 1
ATOM 1222 O O . CYS A 1 156 ? -17.825 1.599 10.850 1.00 95.12 156 CYS A O 1
ATOM 1224 N N . LEU A 1 157 ? -17.897 1.959 8.630 1.00 92.44 157 LEU A N 1
ATOM 1225 C CA . LEU A 1 157 ? -19.059 2.853 8.660 1.00 92.44 157 LEU A CA 1
ATOM 1226 C C . LEU A 1 157 ? -20.334 2.125 9.102 1.00 92.44 157 LEU A C 1
ATOM 1228 O O . LEU A 1 157 ? -21.022 2.603 10.003 1.00 92.44 157 LEU A O 1
ATOM 1232 N N . ALA A 1 158 ? -20.591 0.939 8.543 1.00 92.00 158 ALA A N 1
ATOM 1233 C CA . ALA A 1 158 ? -21.739 0.105 8.898 1.00 92.00 158 ALA A CA 1
ATOM 1234 C C . ALA A 1 158 ? -21.789 -0.245 10.393 1.00 92.00 158 ALA A C 1
ATOM 1236 O O . ALA A 1 158 ? -22.863 -0.293 10.993 1.00 92.00 158 ALA A O 1
ATOM 1237 N N . LEU A 1 159 ? -20.633 -0.518 11.002 1.00 92.31 159 LEU A N 1
ATOM 1238 C CA . LEU A 1 159 ? -20.544 -0.866 12.420 1.00 92.31 159 LEU A CA 1
ATOM 1239 C C . LEU A 1 159 ? -20.525 0.383 13.317 1.00 92.31 159 LEU A C 1
ATOM 1241 O O . LEU A 1 159 ? -21.154 0.377 14.375 1.00 92.31 159 LEU A O 1
ATOM 1245 N N . ALA A 1 160 ? -19.885 1.477 12.887 1.00 90.12 160 ALA A N 1
ATOM 1246 C CA . ALA A 1 160 ? -19.798 2.724 13.658 1.00 90.12 160 ALA A CA 1
ATOM 1247 C C . ALA A 1 160 ? -21.163 3.387 13.930 1.00 90.12 160 ALA A C 1
ATOM 1249 O O . ALA A 1 160 ? -21.290 4.151 14.889 1.00 90.12 160 ALA A O 1
ATOM 1250 N N . ALA A 1 161 ? -22.187 3.060 13.135 1.00 84.25 161 ALA A N 1
ATOM 1251 C CA . ALA A 1 161 ? -23.570 3.502 13.322 1.00 84.25 161 ALA A CA 1
ATOM 1252 C C . ALA A 1 161 ? -24.217 3.000 14.634 1.00 84.25 161 ALA A C 1
ATOM 1254 O O . ALA A 1 161 ? -25.201 3.570 15.098 1.00 84.25 161 ALA A O 1
ATOM 1255 N N . GLY A 1 162 ? -23.668 1.959 15.270 1.00 85.56 162 GLY A N 1
ATOM 1256 C CA . GLY A 1 162 ? -24.189 1.445 16.545 1.00 85.56 162 GLY A CA 1
ATOM 1257 C C . GLY A 1 162 ? -23.139 0.906 17.515 1.00 85.56 162 GLY A C 1
ATOM 1258 O O . GLY A 1 162 ? -23.481 0.517 18.631 1.00 85.56 162 GLY A O 1
ATOM 1259 N N . GLN A 1 163 ? -21.871 0.862 17.111 1.00 91.25 163 GLN A N 1
ATOM 1260 C CA . GLN A 1 163 ? -20.773 0.298 17.889 1.00 91.25 163 GLN A CA 1
ATOM 1261 C C . GLN A 1 163 ? -19.597 1.266 17.943 1.00 91.25 163 GLN A C 1
ATOM 1263 O O . GLN A 1 163 ? -19.390 2.082 17.046 1.00 91.25 163 GLN A O 1
ATOM 1268 N N . SER A 1 164 ? -18.805 1.156 19.006 1.00 94.06 164 SER A N 1
ATOM 1269 C CA . SER A 1 164 ? -17.515 1.836 19.076 1.00 94.06 164 SER A CA 1
ATOM 1270 C C . SER A 1 164 ? -16.446 0.992 18.377 1.00 94.06 164 SER A C 1
ATOM 1272 O O . SER A 1 164 ? -16.302 -0.198 18.661 1.00 94.06 164 SER A O 1
ATOM 1274 N N . LEU A 1 165 ? -15.708 1.584 17.443 1.00 96.56 165 LEU A N 1
ATOM 1275 C CA . LEU A 1 165 ? -14.785 0.871 16.570 1.00 96.56 165 LEU A CA 1
ATOM 1276 C C . LEU A 1 165 ? -13.386 1.496 16.615 1.00 96.56 165 LEU A C 1
ATOM 1278 O O . LEU A 1 165 ? -13.202 2.694 16.394 1.00 96.56 165 LEU A O 1
ATOM 1282 N N . LEU A 1 166 ? -12.387 0.661 16.893 1.00 97.50 166 LEU A N 1
ATOM 1283 C CA . LEU A 1 166 ? -10.975 1.018 16.835 1.00 97.50 166 LEU A CA 1
ATOM 1284 C C . LEU A 1 166 ? -10.365 0.439 15.560 1.00 97.50 166 LEU A C 1
ATOM 1286 O O . LEU A 1 166 ? -10.323 -0.775 15.394 1.00 97.50 166 LEU A O 1
ATOM 1290 N N . ILE A 1 167 ? -9.855 1.300 14.689 1.00 97.62 167 ILE A N 1
ATOM 1291 C CA . ILE A 1 167 ? -9.081 0.917 13.512 1.00 97.62 167 ILE A CA 1
ATOM 1292 C C . ILE A 1 167 ? -7.598 1.068 13.828 1.00 97.62 167 ILE A C 1
ATOM 1294 O O . ILE A 1 167 ? -7.145 2.134 14.260 1.00 97.62 167 ILE A O 1
ATOM 1298 N N . ILE A 1 168 ? -6.838 0.015 13.550 1.00 96.94 168 ILE A N 1
ATOM 1299 C CA . ILE A 1 168 ? -5.389 0.003 13.679 1.00 96.94 168 ILE A CA 1
ATOM 1300 C C . ILE A 1 168 ? -4.701 -0.459 12.402 1.00 96.94 168 ILE A C 1
ATOM 1302 O O . ILE A 1 168 ? -5.230 -1.275 11.655 1.00 96.94 168 ILE A O 1
ATOM 1306 N N . ALA A 1 169 ? -3.494 0.051 12.172 1.00 95.00 169 ALA A N 1
ATOM 1307 C CA . ALA A 1 169 ? -2.570 -0.470 11.168 1.00 95.00 169 ALA A CA 1
ATOM 1308 C C . ALA A 1 169 ? -1.122 -0.303 11.648 1.00 95.00 169 ALA A C 1
ATOM 1310 O O . ALA A 1 169 ? -0.848 0.421 12.615 1.00 95.00 169 ALA A O 1
ATOM 1311 N N . GLN A 1 170 ? -0.180 -0.946 10.957 1.00 92.56 170 GLN A N 1
ATOM 1312 C CA . GLN A 1 170 ? 1.242 -0.861 11.300 1.00 92.56 170 GLN A CA 1
ATOM 1313 C C . GLN A 1 170 ? 1.830 0.535 11.051 1.00 92.56 170 GLN A C 1
ATOM 1315 O O . GLN A 1 170 ? 2.687 0.994 11.801 1.00 92.56 170 GLN A O 1
ATOM 1320 N N . ASN A 1 171 ? 1.386 1.218 9.993 1.00 89.12 171 ASN A N 1
ATOM 1321 C CA . ASN A 1 171 ? 1.948 2.495 9.563 1.00 89.12 171 ASN A CA 1
ATOM 1322 C C . ASN A 1 171 ? 0.853 3.560 9.359 1.00 89.12 171 ASN A C 1
ATOM 1324 O O . ASN A 1 171 ? -0.327 3.248 9.192 1.00 89.12 171 ASN A O 1
ATOM 1328 N N . ASN A 1 172 ? 1.255 4.835 9.386 1.00 88.56 172 ASN A N 1
ATOM 1329 C CA . ASN A 1 172 ? 0.325 5.955 9.225 1.00 88.56 172 ASN A CA 1
ATOM 1330 C C . ASN A 1 172 ? -0.259 6.035 7.809 1.00 88.56 172 ASN A C 1
ATOM 1332 O O . ASN A 1 172 ? -1.433 6.352 7.678 1.00 88.56 172 ASN A O 1
ATOM 1336 N N . ALA A 1 173 ? 0.513 5.699 6.772 1.00 85.94 173 ALA A N 1
ATOM 1337 C CA . ALA A 1 173 ? 0.065 5.803 5.383 1.00 85.94 173 ALA A CA 1
ATOM 1338 C C . ALA A 1 173 ? -1.151 4.906 5.088 1.00 85.94 173 ALA A C 1
ATOM 1340 O O . ALA A 1 173 ? -2.096 5.351 4.439 1.00 85.94 173 ALA A O 1
ATOM 1341 N N . SER A 1 174 ? -1.165 3.675 5.608 1.00 88.81 174 SER A N 1
ATOM 1342 C CA . SER A 1 174 ? -2.303 2.755 5.518 1.00 88.81 174 SER A CA 1
ATOM 1343 C C . SER A 1 174 ? -3.537 3.323 6.224 1.00 88.81 174 SER A C 1
ATOM 1345 O O . SER A 1 174 ? -4.625 3.331 5.653 1.00 88.81 174 SER A O 1
ATOM 1347 N N . LEU A 1 175 ? -3.369 3.880 7.430 1.00 90.50 175 LEU A N 1
ATOM 1348 C CA . LEU A 1 175 ? -4.473 4.520 8.154 1.00 90.50 175 LEU A CA 1
ATOM 1349 C C . LEU A 1 175 ? -5.006 5.744 7.427 1.00 90.50 175 LEU A C 1
ATOM 1351 O O . LEU A 1 175 ? -6.215 5.941 7.387 1.00 90.50 175 LEU A O 1
ATOM 1355 N N . ASP A 1 176 ? -4.132 6.571 6.864 1.00 88.06 176 ASP A N 1
ATOM 1356 C CA . ASP A 1 176 ? -4.531 7.784 6.160 1.00 88.06 176 ASP A CA 1
ATOM 1357 C C . ASP A 1 176 ? -5.257 7.425 4.850 1.00 88.06 176 ASP A C 1
ATOM 1359 O O . ASP A 1 176 ? -6.273 8.036 4.519 1.00 88.06 176 ASP A O 1
ATOM 1363 N N . ALA A 1 177 ? -4.823 6.370 4.147 1.00 88.12 177 ALA A N 1
ATOM 1364 C CA . ALA A 1 177 ? -5.532 5.826 2.989 1.00 88.12 177 ALA A CA 1
ATOM 1365 C C . ALA A 1 177 ? -6.943 5.334 3.354 1.00 88.12 177 ALA A C 1
ATOM 1367 O O . ALA A 1 177 ? -7.911 5.696 2.681 1.00 88.12 177 ALA A O 1
ATOM 1368 N N . LEU A 1 178 ? -7.075 4.568 4.441 1.00 91.06 178 LEU A N 1
ATOM 1369 C CA . LEU A 1 178 ? -8.372 4.101 4.931 1.00 91.06 178 LEU A CA 1
ATOM 1370 C C . LEU A 1 178 ? -9.247 5.261 5.432 1.00 91.06 178 LEU A C 1
ATOM 1372 O O . LEU A 1 178 ? -10.437 5.293 5.136 1.00 91.06 178 LEU A O 1
ATOM 1376 N N . THR A 1 179 ? -8.660 6.245 6.122 1.00 90.50 179 THR A N 1
ATOM 1377 C CA . THR A 1 179 ? -9.349 7.464 6.585 1.00 90.50 179 THR A CA 1
ATOM 1378 C C . THR A 1 179 ? -9.947 8.213 5.402 1.00 90.50 179 THR A C 1
ATOM 1380 O O . THR A 1 179 ? -11.130 8.535 5.413 1.00 90.50 179 THR A O 1
ATOM 1383 N N . ASN A 1 180 ? -9.155 8.448 4.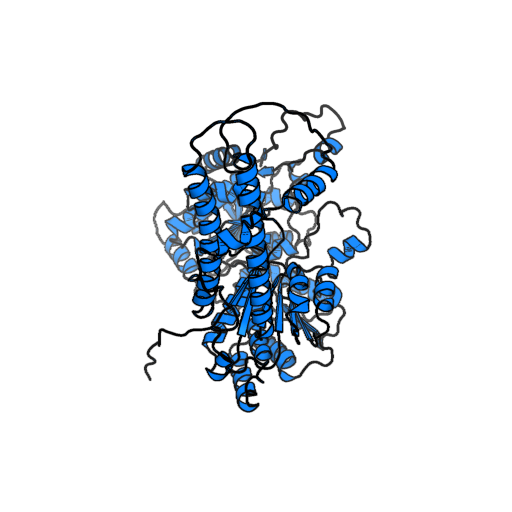353 1.00 88.50 180 ASN A N 1
ATOM 1384 C CA . ASN A 1 180 ? -9.619 9.133 3.150 1.00 88.50 180 ASN A CA 1
ATOM 1385 C C . ASN A 1 180 ? -10.763 8.376 2.467 1.00 88.50 180 ASN A C 1
ATOM 1387 O O . ASN A 1 180 ? -11.698 8.996 1.971 1.00 88.50 180 ASN A O 1
ATOM 1391 N N . GLU A 1 181 ? -10.712 7.046 2.448 1.00 91.38 181 GLU A N 1
ATOM 1392 C CA . GLU A 1 181 ? -11.779 6.234 1.865 1.00 91.38 181 GLU A CA 1
ATOM 1393 C C . GLU A 1 181 ? -13.059 6.251 2.720 1.00 91.38 181 GLU A C 1
ATOM 1395 O O . GLU A 1 181 ? -14.150 6.389 2.170 1.00 91.38 181 GLU A O 1
ATOM 1400 N N . ILE A 1 182 ? -12.942 6.233 4.055 1.00 90.69 182 ILE A N 1
ATOM 1401 C CA . ILE A 1 182 ? -14.075 6.441 4.977 1.00 90.69 182 ILE A CA 1
ATOM 1402 C C . ILE A 1 182 ? -14.712 7.814 4.746 1.00 90.69 182 ILE A C 1
ATOM 1404 O O . ILE A 1 182 ? -15.933 7.915 4.671 1.00 90.69 182 ILE A O 1
ATOM 1408 N N . LEU A 1 183 ? -13.899 8.862 4.592 1.00 87.50 183 LEU A N 1
ATOM 1409 C CA . LEU A 1 183 ? -14.391 10.218 4.350 1.00 87.50 183 LEU A CA 1
ATOM 1410 C C . LEU A 1 183 ? -15.150 10.324 3.024 1.00 87.50 183 LEU A C 1
ATOM 1412 O O . LEU A 1 183 ? -16.238 10.893 2.999 1.00 87.50 183 LEU A O 1
ATOM 1416 N N . LYS A 1 184 ? -14.642 9.716 1.945 1.00 87.44 184 LYS A N 1
ATOM 1417 C CA . LYS A 1 184 ? -15.365 9.662 0.663 1.00 87.44 184 LYS A CA 1
ATOM 1418 C C . LYS A 1 184 ? -16.746 9.042 0.821 1.00 87.44 184 LYS A C 1
ATOM 1420 O O . LYS A 1 184 ? -17.721 9.633 0.386 1.00 87.44 184 LYS A O 1
ATOM 1425 N N . TRP A 1 185 ? -16.820 7.887 1.477 1.00 86.12 185 TRP A N 1
ATOM 1426 C CA . TRP A 1 185 ? -18.085 7.193 1.698 1.00 86.12 185 TRP A CA 1
ATOM 1427 C C . TRP A 1 185 ? -19.019 7.970 2.621 1.00 86.12 185 TRP A C 1
ATOM 1429 O O . TRP A 1 185 ? -20.229 7.928 2.439 1.00 86.12 185 TRP A O 1
ATOM 1439 N N . SER A 1 186 ? -18.467 8.699 3.594 1.00 83.06 186 SER A N 1
ATOM 1440 C CA . SER A 1 186 ? -19.269 9.502 4.513 1.00 83.06 186 SER A CA 1
ATOM 1441 C C . SER A 1 186 ? -20.039 10.620 3.801 1.00 83.06 186 SER A C 1
ATOM 1443 O O . SER A 1 186 ? -21.144 10.940 4.220 1.00 83.06 186 SER A O 1
ATOM 1445 N N . HIS A 1 187 ? -19.525 11.148 2.684 1.00 83.19 187 HIS A N 1
ATOM 1446 C CA . HIS A 1 187 ? -20.238 12.149 1.884 1.00 83.19 187 HIS A CA 1
ATOM 1447 C C . HIS A 1 187 ? -21.517 11.617 1.223 1.00 83.19 187 HIS A C 1
ATOM 1449 O O . HIS A 1 187 ? -22.393 12.414 0.900 1.00 83.19 187 HIS A O 1
ATOM 1455 N N . ASP A 1 188 ? -21.642 10.299 1.056 1.00 82.50 188 ASP A N 1
ATOM 1456 C CA . ASP A 1 188 ? -22.815 9.667 0.444 1.00 82.50 188 ASP A CA 1
ATOM 1457 C C . ASP A 1 188 ? -23.869 9.232 1.489 1.00 82.50 188 ASP A C 1
ATOM 1459 O O . ASP A 1 188 ? -24.904 8.661 1.136 1.00 82.50 188 ASP A O 1
ATOM 1463 N N . LEU A 1 189 ? -23.622 9.479 2.785 1.00 81.12 189 LEU A N 1
ATOM 1464 C CA . LEU A 1 189 ? -24.509 9.074 3.880 1.00 81.12 189 LEU A CA 1
ATOM 1465 C C . LEU A 1 189 ? -25.615 10.096 4.157 1.00 81.12 189 LEU A C 1
ATOM 1467 O O . LEU A 1 189 ? -25.481 11.282 3.867 1.00 81.12 189 LEU A O 1
ATOM 1471 N N . SER A 1 190 ? -26.708 9.632 4.771 1.00 81.38 190 SER A N 1
ATOM 1472 C CA . SER A 1 190 ? -27.772 10.515 5.251 1.00 81.38 190 SER A CA 1
ATOM 1473 C C . SER A 1 190 ? -27.290 11.409 6.399 1.00 81.38 190 SER A C 1
ATOM 1475 O O . SER A 1 190 ? -26.405 11.035 7.177 1.00 81.38 190 SER A O 1
ATOM 1477 N N . GLU A 1 191 ? -27.910 12.585 6.531 1.00 76.88 191 GLU A N 1
ATOM 1478 C CA . GLU A 1 191 ? -27.594 13.563 7.582 1.00 76.88 191 GLU A CA 1
ATOM 1479 C C . GLU A 1 191 ? -27.698 12.957 8.987 1.00 76.88 191 GLU A C 1
ATOM 1481 O O . GLU A 1 191 ? -26.804 13.149 9.805 1.00 76.88 191 GLU A O 1
ATOM 1486 N N . GLU A 1 192 ? -28.719 12.136 9.239 1.00 76.50 192 GLU A N 1
ATOM 1487 C CA . GLU A 1 192 ? -28.926 11.462 10.527 1.00 76.50 192 GLU A CA 1
ATOM 1488 C C . GLU A 1 192 ? -27.722 10.598 10.936 1.00 76.50 192 GLU A C 1
ATOM 1490 O O . GLU A 1 192 ? -27.291 10.609 12.089 1.00 76.50 192 GLU A O 1
ATOM 1495 N N . ILE A 1 193 ? -27.112 9.881 9.988 1.00 75.06 193 ILE A N 1
ATOM 1496 C CA . ILE A 1 193 ? -25.952 9.027 10.272 1.00 75.06 193 ILE A CA 1
ATOM 1497 C C . ILE A 1 193 ? -24.715 9.885 10.509 1.00 75.06 193 ILE A C 1
ATOM 1499 O O . ILE A 1 193 ? -23.957 9.635 11.450 1.00 75.06 193 ILE A O 1
ATOM 1503 N N . LEU A 1 194 ? -24.530 10.933 9.706 1.00 77.44 194 LEU A N 1
ATOM 1504 C CA . LEU A 1 194 ? -23.441 11.893 9.879 1.00 77.44 194 LEU A CA 1
ATOM 1505 C C . LEU A 1 194 ? -23.500 12.603 11.236 1.00 77.44 194 LEU A C 1
ATOM 1507 O O . LEU A 1 194 ? -22.464 12.841 11.864 1.00 77.44 194 LEU A O 1
ATOM 1511 N N . GLU A 1 195 ? -24.700 12.880 11.742 1.00 76.38 195 GLU A N 1
ATOM 1512 C CA . GLU A 1 195 ? -24.888 13.442 13.076 1.00 76.38 195 GLU A CA 1
ATOM 1513 C C . GLU A 1 195 ? -24.444 12.492 14.187 1.00 76.38 195 GLU A C 1
ATOM 1515 O O . GLU A 1 195 ? -23.969 12.969 15.220 1.00 76.38 195 GLU A O 1
ATOM 1520 N N . THR A 1 196 ? -24.519 11.176 13.980 1.00 77.38 196 THR A N 1
ATOM 1521 C CA . THR A 1 196 ? -24.045 10.176 14.953 1.00 77.38 196 THR A CA 1
ATOM 1522 C C . THR A 1 196 ? -22.557 9.857 14.820 1.00 77.38 196 THR A C 1
ATOM 1524 O O . THR A 1 196 ? -21.920 9.472 15.801 1.00 77.38 196 THR A O 1
ATOM 1527 N N . LEU A 1 197 ? -21.972 10.049 13.636 1.00 82.25 197 LEU A N 1
ATOM 1528 C CA . LEU A 1 197 ? -20.597 9.653 13.366 1.00 82.25 197 LEU A CA 1
ATOM 1529 C C . LEU A 1 197 ? -19.600 10.649 13.979 1.00 82.25 197 LEU A C 1
ATOM 1531 O O . LEU A 1 197 ? -19.617 11.855 13.717 1.00 82.25 197 LEU A O 1
ATOM 1535 N N . ARG A 1 198 ? -18.701 10.137 14.822 1.00 86.25 198 ARG A N 1
ATOM 1536 C CA . ARG A 1 198 ? -17.615 10.900 15.453 1.00 86.25 198 ARG A CA 1
ATOM 1537 C C . ARG A 1 198 ? -16.297 10.175 15.226 1.00 86.25 198 ARG A C 1
ATOM 1539 O O . ARG A 1 198 ? -16.080 9.107 15.801 1.00 86.25 198 ARG A O 1
ATOM 1546 N N . ILE A 1 199 ? -15.450 10.753 14.374 1.00 87.88 199 ILE A N 1
ATOM 1547 C CA . ILE A 1 199 ? -14.190 10.155 13.921 1.00 87.88 199 ILE A CA 1
ATOM 1548 C C . ILE A 1 199 ? -13.003 10.882 14.557 1.00 87.88 199 ILE A C 1
ATOM 1550 O O . ILE A 1 199 ? -12.886 12.107 14.455 1.00 87.88 199 ILE A O 1
ATOM 1554 N N . CYS A 1 200 ? -12.086 10.125 15.157 1.00 88.50 200 CYS A N 1
ATOM 1555 C CA . CYS A 1 200 ? -10.834 10.643 15.697 1.00 88.50 200 CYS A CA 1
ATOM 1556 C C . CYS A 1 200 ? -9.626 9.888 15.147 1.00 88.50 200 CYS A C 1
ATOM 1558 O O . CYS A 1 200 ? -9.569 8.662 15.191 1.00 88.50 200 CYS A O 1
ATOM 1560 N N . ARG A 1 201 ? -8.614 10.629 14.690 1.00 89.25 201 ARG A N 1
ATOM 1561 C CA . ARG A 1 201 ? -7.323 10.092 14.255 1.00 89.25 201 ARG A CA 1
ATOM 1562 C C . ARG A 1 201 ? -6.243 10.470 15.273 1.00 89.25 201 ARG A C 1
ATOM 1564 O O . ARG A 1 201 ? -6.034 11.646 15.571 1.00 89.25 201 ARG A O 1
ATOM 1571 N N . VAL A 1 202 ? -5.551 9.466 15.806 1.00 87.06 202 VAL A N 1
ATOM 1572 C CA . VAL A 1 202 ? -4.520 9.620 16.844 1.00 87.06 202 VAL A CA 1
ATOM 1573 C C . VAL A 1 202 ? -3.128 9.447 16.238 1.00 87.06 202 VAL A C 1
ATOM 1575 O O . VAL A 1 202 ? -2.816 8.391 15.686 1.00 87.06 202 VAL A O 1
ATOM 1578 N N . TYR A 1 203 ? -2.273 10.465 16.354 1.00 79.88 203 TYR A N 1
ATOM 1579 C CA . TYR A 1 203 ? -0.907 10.435 15.815 1.00 79.88 203 TYR A CA 1
ATOM 1580 C C . TYR A 1 203 ? 0.153 10.289 16.915 1.00 79.88 203 TYR A C 1
ATOM 1582 O O . TYR A 1 203 ? -0.024 10.803 18.025 1.00 79.88 203 TYR A O 1
ATOM 1590 N N . PRO A 1 204 ? 1.295 9.645 16.606 1.00 67.94 204 PRO A N 1
ATOM 1591 C CA . PRO A 1 204 ? 2.458 9.656 17.482 1.00 67.94 204 PRO A CA 1
ATOM 1592 C C . PRO A 1 204 ? 3.083 11.060 17.523 1.00 67.94 204 PRO A C 1
ATOM 1594 O O . PRO A 1 204 ? 3.735 11.478 16.574 1.00 67.94 204 PRO A O 1
ATOM 1597 N N . ASN A 1 205 ? 2.890 11.776 18.635 1.00 57.69 205 ASN A N 1
ATOM 1598 C CA . ASN A 1 205 ? 3.673 12.923 19.128 1.00 57.69 205 ASN A CA 1
ATOM 1599 C C . ASN A 1 205 ? 3.962 14.110 18.173 1.00 57.69 205 ASN A C 1
ATOM 1601 O O . ASN A 1 205 ? 4.732 14.998 18.536 1.00 57.69 205 ASN A O 1
ATOM 1605 N N . LYS A 1 206 ? 3.364 14.181 16.982 1.00 45.91 206 LYS A N 1
ATOM 1606 C CA . LYS A 1 206 ? 3.511 15.308 16.057 1.00 45.91 206 LYS A CA 1
ATOM 1607 C C . LYS A 1 206 ? 2.150 15.796 15.591 1.00 45.91 206 LYS A C 1
ATOM 1609 O O . LYS A 1 206 ? 1.347 15.036 15.058 1.00 45.91 206 LYS A O 1
ATOM 1614 N N . ILE A 1 207 ? 1.938 17.103 15.720 1.00 39.50 207 ILE A N 1
ATOM 1615 C CA . ILE A 1 207 ? 0.956 17.843 14.923 1.00 39.50 207 ILE A CA 1
ATOM 1616 C C . ILE A 1 207 ? 1.556 17.970 13.512 1.00 39.50 207 ILE A C 1
ATOM 1618 O O . ILE A 1 207 ? 1.988 19.046 13.106 1.00 39.50 207 ILE A O 1
ATOM 1622 N N . GLU A 1 208 ? 1.692 16.867 12.775 1.00 35.72 208 GLU A N 1
ATOM 1623 C CA . GLU A 1 208 ? 2.072 16.955 11.366 1.00 35.72 208 GLU A CA 1
ATOM 1624 C C . GLU A 1 208 ? 0.829 17.358 10.565 1.00 35.72 208 GLU A C 1
ATOM 1626 O O . GLU A 1 208 ? -0.151 16.624 10.463 1.00 35.72 208 GLU A O 1
ATOM 1631 N N . ARG A 1 209 ? 0.860 18.596 10.053 1.00 37.16 209 ARG A N 1
ATOM 1632 C CA . ARG A 1 209 ? -0.123 19.166 9.127 1.00 37.16 209 ARG A CA 1
ATOM 1633 C C . ARG A 1 209 ? -0.062 18.407 7.799 1.00 37.16 209 ARG A C 1
ATOM 1635 O O . ARG A 1 209 ? 0.588 18.872 6.867 1.00 37.16 209 ARG A O 1
ATOM 1642 N N . GLN A 1 210 ? -0.725 17.263 7.680 1.00 34.62 210 GLN A N 1
ATOM 1643 C CA . GLN A 1 210 ? -1.039 16.723 6.357 1.00 34.62 210 GLN A CA 1
ATOM 1644 C C . GLN A 1 210 ? -2.474 17.071 5.962 1.00 34.62 210 GLN A C 1
ATOM 1646 O O . GLN A 1 210 ? -3.381 17.092 6.790 1.00 34.62 210 GLN A O 1
ATOM 1651 N N . LYS A 1 211 ? -2.617 17.427 4.679 1.00 33.47 211 LYS A N 1
ATOM 1652 C CA . LYS A 1 211 ? -3.789 17.957 3.967 1.00 33.47 211 LYS A CA 1
ATOM 1653 C C . LYS A 1 211 ? -4.989 16.994 3.966 1.00 33.47 211 LYS A C 1
ATOM 1655 O O . LYS A 1 211 ? -5.424 16.548 2.910 1.00 33.47 211 LYS A O 1
ATOM 1660 N N . ILE A 1 212 ? -5.557 16.694 5.122 1.00 39.50 212 ILE A N 1
ATOM 1661 C CA . ILE A 1 212 ? -6.926 16.188 5.219 1.00 39.50 212 ILE A CA 1
ATOM 1662 C C . ILE A 1 212 ? -7.727 17.368 5.758 1.00 39.50 212 ILE A C 1
ATOM 1664 O O . ILE A 1 212 ? -7.368 17.925 6.795 1.00 39.50 212 ILE A O 1
ATOM 1668 N N . LYS A 1 213 ? -8.721 17.834 4.991 1.00 34.72 213 LYS A N 1
ATOM 1669 C CA . LYS A 1 213 ? -9.547 19.002 5.333 1.00 34.72 213 LYS A CA 1
ATOM 1670 C C . LYS A 1 213 ? -10.049 18.857 6.776 1.00 34.72 213 LYS A C 1
ATOM 1672 O O . LYS A 1 213 ? -10.889 18.015 7.074 1.00 34.72 213 LYS A O 1
ATOM 1677 N N . LEU A 1 214 ? -9.465 19.658 7.666 1.00 40.06 214 LEU A N 1
ATOM 1678 C CA . LEU A 1 214 ? -9.847 19.795 9.064 1.00 40.06 214 LEU A CA 1
ATOM 1679 C C . LEU A 1 214 ? -11.226 20.436 9.099 1.00 40.06 214 LEU A C 1
ATOM 1681 O O . LEU A 1 214 ? -11.412 21.532 8.580 1.00 40.06 214 LEU A O 1
ATOM 1685 N N . LEU A 1 215 ? -12.187 19.749 9.698 1.00 42.91 215 LEU A N 1
ATOM 1686 C CA . LEU A 1 215 ? -13.562 20.220 9.726 1.00 42.91 215 LEU A CA 1
ATOM 1687 C C . LEU A 1 215 ? -13.829 20.970 11.031 1.00 42.91 215 LEU A C 1
ATOM 1689 O O . LEU A 1 215 ? -13.738 20.420 12.132 1.00 42.91 215 LEU A O 1
ATOM 1693 N N . ALA A 1 216 ? -14.045 22.271 10.817 1.00 39.06 216 ALA A N 1
ATOM 1694 C CA . ALA A 1 216 ? -14.331 23.464 11.623 1.00 39.06 216 ALA A CA 1
ATOM 1695 C C . ALA A 1 216 ? -14.342 23.421 13.163 1.00 39.06 216 ALA A C 1
ATOM 1697 O O . ALA A 1 216 ? -13.968 24.411 13.799 1.00 39.06 216 ALA A O 1
ATOM 1698 N N . PHE A 1 217 ? -14.769 22.336 13.808 1.00 38.25 217 PHE A N 1
ATOM 1699 C CA . PHE A 1 217 ? -15.045 22.357 15.249 1.00 38.25 217 PHE A CA 1
ATOM 1700 C C . PHE A 1 217 ? -13.765 22.375 16.107 1.00 38.25 217 PHE A C 1
ATOM 1702 O O . PHE A 1 217 ? -13.711 23.061 17.126 1.00 38.25 217 PHE A O 1
ATOM 1709 N N . ASN A 1 218 ? -12.699 21.696 15.667 1.00 48.53 218 ASN A N 1
ATOM 1710 C CA . ASN A 1 218 ? -11.449 21.624 16.432 1.00 48.53 218 ASN A CA 1
ATOM 1711 C C . ASN A 1 218 ? -10.451 22.732 16.135 1.00 48.53 218 ASN A C 1
ATOM 1713 O O . ASN A 1 218 ? -9.603 22.979 16.983 1.00 48.53 218 ASN A O 1
ATOM 1717 N N . GLU A 1 219 ? -10.522 23.423 14.993 1.00 44.94 219 GLU A N 1
ATOM 1718 C CA . GLU A 1 219 ? -9.619 24.557 14.771 1.00 44.94 219 GLU A CA 1
ATOM 1719 C C . GLU A 1 219 ? -9.843 25.647 15.811 1.00 44.94 219 GLU A C 1
ATOM 1721 O O . GLU A 1 219 ? -8.865 26.173 16.324 1.00 44.94 219 GLU A O 1
ATOM 1726 N N . LYS A 1 220 ? -11.093 25.930 16.198 1.00 46.19 220 LYS A N 1
ATOM 1727 C CA . LYS A 1 220 ? -11.387 26.917 17.247 1.00 46.19 220 LYS A CA 1
ATOM 1728 C C . LYS A 1 220 ? -10.876 26.477 18.619 1.00 46.19 220 LYS A C 1
ATOM 1730 O O . LYS A 1 220 ? -10.281 27.285 19.324 1.00 46.19 220 LYS A O 1
ATOM 1735 N N . LEU A 1 221 ? -11.050 25.202 18.979 1.00 47.62 221 LEU A N 1
ATOM 1736 C CA . LEU A 1 221 ? -10.609 24.676 20.276 1.00 47.62 221 LEU A CA 1
ATOM 1737 C C . LEU A 1 221 ? -9.077 24.548 20.354 1.00 47.62 221 LEU A C 1
ATOM 1739 O O . LEU A 1 221 ? -8.464 24.999 21.315 1.00 47.62 221 LEU A O 1
ATOM 1743 N N . LEU A 1 222 ? -8.441 24.017 19.303 1.00 52.69 222 LEU A N 1
ATOM 1744 C CA . LEU A 1 222 ? -6.983 23.969 19.175 1.00 52.69 222 LEU A CA 1
ATOM 1745 C C . LEU A 1 222 ? -6.386 25.373 19.065 1.00 52.69 222 LEU A C 1
ATOM 1747 O O . LEU A 1 222 ? -5.313 25.603 19.611 1.00 52.69 222 LEU A O 1
ATOM 1751 N N . ALA A 1 223 ? -7.041 26.316 18.381 1.00 60.31 223 ALA A N 1
ATOM 1752 C CA . ALA A 1 223 ? -6.617 27.715 18.348 1.00 60.31 223 ALA A CA 1
ATOM 1753 C C . ALA A 1 223 ? -6.690 28.341 19.741 1.00 60.31 223 ALA A C 1
ATOM 1755 O O . ALA A 1 223 ? -5.736 29.010 20.130 1.00 60.31 223 ALA A O 1
ATOM 1756 N N . ALA A 1 224 ? -7.741 28.062 20.517 1.00 56.41 224 ALA A N 1
ATOM 1757 C CA . ALA A 1 224 ? -7.849 28.508 21.902 1.00 56.41 224 ALA A CA 1
ATOM 1758 C C . ALA A 1 224 ? -6.716 27.929 22.770 1.00 56.41 224 ALA A C 1
ATOM 1760 O O . ALA A 1 224 ? -5.967 28.694 23.373 1.00 56.41 224 ALA A O 1
ATOM 1761 N N . SER A 1 225 ? -6.485 26.609 22.748 1.00 53.31 225 SER A N 1
ATOM 1762 C CA . SER A 1 225 ? -5.375 25.978 23.487 1.00 53.31 225 SER A CA 1
ATOM 1763 C C . SER A 1 225 ? -3.996 26.484 23.036 1.00 53.31 225 SER A C 1
ATOM 1765 O O . SER A 1 225 ? -3.099 26.681 23.858 1.00 53.31 225 SER A O 1
ATOM 1767 N N . ARG A 1 226 ? -3.814 26.750 21.734 1.00 61.16 226 ARG A N 1
ATOM 1768 C CA . ARG A 1 226 ? -2.588 27.353 21.179 1.00 61.16 226 ARG A CA 1
ATOM 1769 C C . ARG A 1 226 ? -2.392 28.789 21.653 1.00 61.16 226 ARG A C 1
ATOM 1771 O O . ARG A 1 226 ? -1.262 29.151 21.966 1.00 61.16 226 ARG A O 1
ATOM 1778 N N . MET A 1 227 ? -3.452 29.594 21.720 1.00 63.97 227 MET A N 1
ATOM 1779 C CA . MET A 1 227 ? -3.388 30.956 22.258 1.00 63.97 227 MET A CA 1
ATOM 1780 C C . MET A 1 227 ? -3.039 30.958 23.747 1.00 63.97 227 MET A C 1
ATOM 1782 O O . MET A 1 227 ? -2.270 31.819 24.174 1.00 63.97 227 MET A O 1
ATOM 1786 N N . THR A 1 228 ? -3.509 29.969 24.511 1.00 58.81 228 THR A N 1
ATOM 1787 C CA . THR A 1 228 ? -3.135 29.790 25.921 1.00 58.81 228 THR A CA 1
ATOM 1788 C C . THR A 1 228 ? -1.653 29.433 26.073 1.00 58.81 228 THR A C 1
ATOM 1790 O O . THR A 1 228 ? -0.946 30.084 26.843 1.00 58.81 228 THR A O 1
ATOM 1793 N N . LEU A 1 229 ? -1.135 28.475 25.289 1.00 59.75 229 LEU A N 1
ATOM 1794 C CA . LEU A 1 229 ? 0.289 28.109 25.317 1.00 59.75 229 LEU A CA 1
ATOM 1795 C C . LEU A 1 229 ? 1.192 29.259 24.847 1.00 59.75 229 LEU A C 1
ATOM 1797 O O . LEU A 1 229 ? 2.188 29.572 25.498 1.00 59.75 229 LEU A O 1
ATOM 1801 N N . ALA A 1 230 ? 0.844 29.901 23.729 1.00 65.00 230 ALA A N 1
ATOM 1802 C CA . ALA A 1 230 ? 1.596 31.032 23.194 1.00 65.00 230 ALA A CA 1
ATOM 1803 C C . ALA A 1 230 ? 1.630 32.195 24.192 1.00 65.00 230 ALA A C 1
ATOM 1805 O O . ALA A 1 230 ? 2.694 32.770 24.411 1.00 65.00 230 ALA A O 1
ATOM 1806 N N . SER A 1 231 ? 0.504 32.489 24.851 1.00 66.56 231 SER A N 1
ATOM 1807 C CA . SER A 1 231 ? 0.439 33.485 25.924 1.00 66.56 231 SER A CA 1
ATOM 1808 C C . SER A 1 231 ? 1.324 33.105 27.109 1.00 66.56 231 SER A C 1
ATOM 1810 O O . SER A 1 231 ? 2.069 33.953 27.587 1.00 66.56 231 SER A O 1
ATOM 1812 N N . ALA A 1 232 ? 1.320 31.843 27.550 1.00 58.12 232 ALA A N 1
ATOM 1813 C CA . ALA A 1 232 ? 2.149 31.390 28.670 1.00 58.12 232 ALA A CA 1
ATOM 1814 C C . ALA A 1 232 ? 3.658 31.475 28.366 1.00 58.12 232 ALA A C 1
ATOM 1816 O O . ALA A 1 232 ? 4.436 31.957 29.193 1.00 58.12 232 ALA A O 1
ATOM 1817 N N . ILE A 1 233 ? 4.075 31.070 27.160 1.00 62.50 233 ILE A N 1
ATOM 1818 C CA . ILE A 1 233 ? 5.470 31.184 26.706 1.00 62.50 233 ILE A CA 1
ATOM 1819 C C . ILE A 1 233 ? 5.868 32.657 26.587 1.00 62.50 233 ILE A C 1
ATOM 1821 O O . ILE A 1 233 ? 6.933 33.051 27.065 1.00 62.50 233 ILE A O 1
ATOM 1825 N N . LEU A 1 234 ? 5.012 33.485 25.979 1.00 67.00 234 LEU A N 1
ATOM 1826 C CA . LEU A 1 234 ? 5.280 34.907 25.800 1.00 67.00 234 LEU A CA 1
ATOM 1827 C C . LEU A 1 234 ? 5.392 35.618 27.150 1.00 67.00 234 LEU A C 1
ATOM 1829 O O . LEU A 1 234 ? 6.327 36.391 27.326 1.00 67.00 234 LEU A O 1
ATOM 1833 N N . LEU A 1 235 ? 4.513 35.307 28.109 1.00 64.25 235 LEU A N 1
ATOM 1834 C CA . LEU A 1 235 ? 4.552 35.836 29.474 1.00 64.25 235 LEU A CA 1
ATOM 1835 C C . LEU A 1 235 ? 5.851 35.435 30.193 1.00 64.25 235 LEU A C 1
ATOM 1837 O O . LEU A 1 235 ? 6.501 36.271 30.821 1.00 64.25 235 LEU A O 1
ATOM 1841 N N . GLY A 1 236 ? 6.279 34.175 30.048 1.00 61.19 236 GLY A N 1
ATOM 1842 C CA . GLY A 1 236 ? 7.561 33.698 30.572 1.00 61.19 236 GLY A CA 1
ATOM 1843 C C . GLY A 1 236 ? 8.754 34.468 29.994 1.00 61.19 236 GLY A C 1
ATOM 1844 O O . GLY A 1 236 ? 9.634 34.911 30.731 1.00 61.19 236 GLY A O 1
ATOM 1845 N N . VAL A 1 237 ? 8.763 34.703 28.679 1.00 62.38 237 VAL A N 1
ATOM 1846 C CA . VAL A 1 237 ? 9.836 35.438 27.987 1.00 62.38 237 VAL A CA 1
ATOM 1847 C C . VAL A 1 237 ? 9.827 36.935 28.321 1.00 62.38 237 VAL A C 1
ATOM 1849 O O . VAL A 1 237 ? 10.893 37.527 28.516 1.00 62.38 237 VAL A O 1
ATOM 1852 N N . THR A 1 238 ? 8.657 37.576 28.392 1.00 63.88 238 THR A N 1
ATOM 1853 C CA . THR A 1 238 ? 8.540 39.014 28.693 1.00 63.88 238 THR A CA 1
ATOM 1854 C C . THR A 1 238 ? 8.880 39.324 30.143 1.00 63.88 238 THR A C 1
ATOM 1856 O O . THR A 1 238 ? 9.565 40.315 30.390 1.00 63.88 238 THR A O 1
ATOM 1859 N N . THR A 1 239 ? 8.508 38.455 31.085 1.00 63.34 239 THR A N 1
ATOM 1860 C CA . THR A 1 239 ? 8.866 38.596 32.506 1.00 63.34 239 THR A CA 1
ATOM 1861 C C . THR A 1 239 ? 10.383 38.584 32.691 1.00 63.34 239 THR A C 1
ATOM 1863 O O . THR A 1 239 ? 10.940 39.455 33.360 1.00 63.34 239 THR A O 1
ATOM 1866 N N . VAL A 1 240 ? 11.076 37.677 31.996 1.00 57.84 240 VAL A N 1
ATOM 1867 C CA . VAL A 1 240 ? 12.544 37.604 32.004 1.00 57.84 240 VAL A CA 1
ATOM 1868 C C . VAL A 1 240 ? 13.165 38.852 31.381 1.00 57.84 240 VAL A C 1
ATOM 1870 O O . VAL A 1 240 ? 14.066 39.448 31.969 1.00 57.84 240 VAL A O 1
ATOM 1873 N N . LYS A 1 241 ? 12.665 39.303 30.221 1.00 61.69 241 LYS A N 1
ATOM 1874 C CA . LYS A 1 241 ? 13.164 40.528 29.570 1.00 61.69 241 LYS A CA 1
ATOM 1875 C C . LYS A 1 241 ? 12.978 41.769 30.445 1.00 61.69 241 LYS A C 1
ATOM 1877 O O . LYS A 1 241 ? 13.900 42.573 30.545 1.00 61.69 241 LYS A O 1
ATOM 1882 N N . CYS A 1 242 ? 11.821 41.911 31.091 1.00 59.94 242 CYS A N 1
ATOM 1883 C CA . CYS A 1 242 ? 11.506 43.064 31.933 1.00 59.94 242 CYS A CA 1
ATOM 1884 C C . CYS A 1 242 ? 12.349 43.101 33.221 1.00 59.94 242 CYS A C 1
ATOM 1886 O O . CYS A 1 242 ? 12.660 44.181 33.728 1.00 59.94 242 CYS A O 1
ATOM 1888 N N . GLN A 1 243 ? 12.746 41.936 33.744 1.00 58.59 243 GLN A N 1
ATOM 1889 C CA . GLN A 1 243 ? 13.688 41.846 34.861 1.00 58.59 243 GLN A CA 1
ATOM 1890 C C . GLN A 1 243 ? 15.120 42.169 34.419 1.00 58.59 243 GLN A C 1
ATOM 1892 O O . GLN A 1 243 ? 15.794 42.946 35.092 1.00 58.59 243 GLN A O 1
ATOM 1897 N N . MET A 1 244 ? 15.554 41.681 33.251 1.00 54.53 244 MET A N 1
ATOM 1898 C CA . MET A 1 244 ? 16.882 41.992 32.704 1.00 54.53 244 MET A CA 1
ATOM 1899 C C . MET A 1 244 ? 17.061 43.477 32.361 1.00 54.53 244 MET A C 1
ATOM 1901 O O . MET A 1 244 ? 18.154 44.010 32.531 1.00 54.53 244 MET A O 1
ATOM 1905 N N . SER A 1 245 ? 16.006 44.174 31.922 1.00 58.94 245 SER A N 1
ATOM 1906 C CA . SER A 1 245 ? 16.077 45.610 31.611 1.00 58.94 245 SER A CA 1
ATOM 1907 C C . SER A 1 245 ? 16.131 46.517 32.846 1.00 58.94 245 SER A C 1
ATOM 1909 O O . SER A 1 245 ? 16.436 47.698 32.713 1.00 58.94 245 SER A O 1
ATOM 1911 N N . ARG A 1 246 ? 15.820 45.997 34.043 1.00 54.56 246 ARG A N 1
ATOM 1912 C CA . ARG A 1 246 ? 15.832 46.767 35.302 1.00 54.56 246 ARG A CA 1
ATOM 1913 C C . ARG A 1 246 ? 17.107 46.582 36.128 1.00 54.56 246 ARG A C 1
ATOM 1915 O O . ARG A 1 246 ? 17.307 47.318 37.087 1.00 54.56 246 ARG A O 1
ATOM 1922 N N . THR A 1 247 ? 17.983 45.652 35.757 1.00 50.78 247 THR A N 1
ATOM 1923 C CA . THR A 1 247 ? 19.229 45.365 36.481 1.00 50.78 247 THR A CA 1
ATOM 1924 C C . THR A 1 247 ? 20.446 45.802 35.666 1.00 50.78 247 THR A C 1
ATOM 1926 O O . THR A 1 247 ? 21.098 44.988 35.018 1.00 50.78 247 THR A O 1
ATOM 1929 N N . SER A 1 248 ? 20.760 47.097 35.691 1.00 48.19 248 SER A N 1
ATOM 1930 C CA . SER A 1 248 ? 21.974 47.675 35.093 1.00 48.19 248 SER A CA 1
ATOM 1931 C C . SER A 1 248 ? 23.128 47.854 36.097 1.00 48.19 248 SER A C 1
ATOM 1933 O O . SER A 1 248 ? 24.040 48.636 35.841 1.00 48.19 248 SER A O 1
ATOM 1935 N N . VAL A 1 249 ? 23.136 47.138 37.233 1.00 47.50 249 VAL A N 1
ATOM 1936 C CA . VAL A 1 249 ? 24.145 47.337 38.292 1.00 47.50 249 VAL A CA 1
ATOM 1937 C C . VAL A 1 249 ? 24.769 46.018 38.783 1.00 47.50 249 VAL A C 1
ATOM 1939 O O . VAL A 1 249 ? 24.093 45.180 39.366 1.00 47.50 249 VAL A O 1
ATOM 1942 N N . CYS A 1 250 ? 26.083 45.923 38.539 1.00 43.16 250 CYS A N 1
ATOM 1943 C CA . CYS A 1 250 ? 27.175 45.118 39.117 1.00 43.16 250 CYS A CA 1
ATOM 1944 C C . CYS A 1 250 ? 27.129 43.566 39.234 1.00 43.16 250 CYS A C 1
ATOM 1946 O O . CYS A 1 250 ? 26.109 42.974 39.575 1.00 43.16 250 CYS A O 1
ATOM 1948 N N . PRO A 1 251 ? 28.283 42.877 39.031 1.00 46.16 251 PRO A N 1
ATOM 1949 C CA . PRO A 1 251 ? 28.371 41.431 38.821 1.00 46.16 251 PRO A CA 1
ATOM 1950 C C . PRO A 1 251 ? 28.925 40.674 40.044 1.00 46.16 251 PRO A C 1
ATOM 1952 O O . PRO A 1 251 ? 29.945 39.992 39.955 1.00 46.16 251 PRO A O 1
ATOM 1955 N N . ALA A 1 252 ? 28.261 40.769 41.195 1.00 49.84 252 ALA A N 1
ATOM 1956 C CA . ALA A 1 252 ? 28.601 39.955 42.363 1.00 49.84 252 ALA A CA 1
ATOM 1957 C C . ALA A 1 252 ? 27.330 39.307 42.916 1.00 49.84 252 ALA A C 1
ATOM 1959 O O . ALA A 1 252 ? 26.440 40.012 43.368 1.00 49.84 252 ALA A O 1
ATOM 1960 N N . TRP A 1 253 ? 27.239 37.978 42.779 1.00 47.00 253 TRP A N 1
ATOM 1961 C CA . TRP A 1 253 ? 26.318 37.031 43.432 1.00 47.00 253 TRP A CA 1
ATOM 1962 C C . TRP A 1 253 ? 25.169 37.649 44.247 1.00 47.00 253 TRP A C 1
ATOM 1964 O O . TRP A 1 253 ? 25.097 37.520 45.465 1.00 47.00 253 TRP A O 1
ATOM 1974 N N . HIS A 1 254 ? 24.233 38.284 43.547 1.00 54.66 254 HIS A N 1
ATOM 1975 C CA . HIS A 1 254 ? 22.959 38.712 44.104 1.00 54.66 254 HIS A CA 1
ATOM 1976 C C . HIS A 1 254 ? 21.830 37.817 43.567 1.00 54.66 254 HIS A C 1
ATOM 1978 O O . HIS A 1 254 ? 21.974 37.233 42.486 1.00 54.66 254 HIS A O 1
ATOM 1984 N N . PRO A 1 255 ? 20.683 37.738 44.268 1.00 52.25 255 PRO A N 1
ATOM 1985 C CA . PRO A 1 255 ? 19.482 37.003 43.844 1.00 52.25 255 PRO A CA 1
ATOM 1986 C C . PRO A 1 255 ? 18.944 37.347 42.438 1.00 52.25 255 PRO A C 1
ATOM 1988 O O . PRO A 1 255 ? 18.039 36.680 41.952 1.00 52.25 255 PRO A O 1
ATOM 1991 N N . GLY A 1 256 ? 19.510 38.353 41.760 1.00 51.69 256 GLY A N 1
ATOM 1992 C CA . GLY A 1 256 ? 19.251 38.709 40.361 1.00 51.69 256 GLY A CA 1
ATOM 1993 C C . GLY A 1 256 ? 20.317 38.253 39.355 1.00 51.69 256 GLY A C 1
ATOM 1994 O O . GLY A 1 256 ? 20.360 38.791 38.251 1.00 51.69 256 GLY A O 1
ATOM 1995 N N . SER A 1 257 ? 21.216 37.318 39.698 1.00 59.03 257 SER A N 1
ATOM 1996 C CA . SER A 1 257 ? 22.239 36.870 38.740 1.00 59.03 257 SER A CA 1
ATOM 1997 C C . SER A 1 257 ? 21.599 36.227 37.490 1.00 59.03 257 SER A C 1
ATOM 1999 O O . SER A 1 257 ? 20.596 35.513 37.607 1.00 59.03 257 SER A O 1
ATOM 2001 N N . PRO A 1 258 ? 22.179 36.403 36.285 1.00 61.84 258 PRO A N 1
ATOM 2002 C CA . PRO A 1 258 ? 21.633 35.847 35.041 1.00 61.84 258 PRO A CA 1
ATOM 2003 C C . PRO A 1 258 ? 21.419 34.326 35.063 1.00 61.84 258 PRO A C 1
ATOM 2005 O O . PRO A 1 258 ? 20.577 33.813 34.331 1.00 61.84 258 PRO A O 1
ATOM 2008 N N . LEU A 1 259 ? 22.171 33.597 35.894 1.00 63.88 259 LEU A N 1
ATOM 2009 C CA . LEU A 1 259 ? 22.013 32.155 36.100 1.00 63.88 259 LEU A CA 1
ATOM 2010 C C . LEU A 1 259 ? 20.747 31.822 36.900 1.00 63.88 259 LEU A C 1
ATOM 2012 O O . LEU A 1 259 ? 20.013 30.918 36.513 1.00 63.88 259 LEU A O 1
ATOM 2016 N N . VAL A 1 260 ? 20.447 32.577 37.961 1.00 67.06 260 VAL A N 1
ATOM 2017 C CA . VAL A 1 260 ? 19.228 32.391 38.771 1.00 67.06 260 VAL A CA 1
ATOM 2018 C C . VAL A 1 260 ? 17.980 32.734 37.952 1.00 67.06 260 VAL A C 1
ATOM 2020 O O . VAL A 1 260 ? 17.010 31.979 37.968 1.00 67.06 260 VAL A O 1
ATOM 2023 N N . LEU A 1 261 ? 18.036 33.805 37.152 1.00 64.19 261 LEU A N 1
ATOM 2024 C CA . LEU A 1 261 ? 16.946 34.189 36.249 1.00 64.19 261 LEU A CA 1
ATOM 2025 C C . LEU A 1 261 ? 16.710 33.157 35.135 1.00 64.19 261 LEU A C 1
ATOM 2027 O O . LEU A 1 261 ? 15.559 32.848 34.835 1.00 64.19 261 LEU A O 1
ATOM 2031 N N . LYS A 1 262 ? 17.774 32.566 34.569 1.00 70.50 262 LYS A N 1
ATOM 2032 C CA . LYS A 1 262 ? 17.656 31.453 33.607 1.00 70.50 262 LYS A CA 1
ATOM 2033 C C . LYS A 1 262 ? 17.044 30.200 34.235 1.00 70.50 262 LYS A C 1
ATOM 2035 O O . LYS A 1 262 ? 16.235 29.528 33.598 1.00 70.50 262 LYS A O 1
ATOM 2040 N N . SER A 1 263 ? 17.406 29.876 35.473 1.00 73.06 263 SER A N 1
ATOM 2041 C CA . SER A 1 263 ? 16.818 28.739 36.189 1.00 73.06 263 SER A CA 1
ATOM 2042 C C . SER A 1 263 ? 15.333 28.966 36.482 1.00 73.06 263 SER A C 1
ATOM 2044 O O . SER A 1 263 ? 14.524 28.074 36.234 1.00 73.06 263 SER A O 1
ATOM 2046 N N . ALA A 1 264 ? 14.953 30.172 36.915 1.00 72.56 264 ALA A N 1
ATOM 2047 C CA . ALA A 1 264 ? 13.556 30.538 37.152 1.00 72.56 264 ALA A CA 1
ATOM 2048 C C . ALA A 1 264 ? 12.725 30.538 35.856 1.00 72.56 264 ALA A C 1
ATOM 2050 O O . ALA A 1 264 ? 11.635 29.971 35.826 1.00 72.56 264 ALA A O 1
ATOM 2051 N N . SER A 1 265 ? 13.253 31.088 34.756 1.00 70.75 265 SER A N 1
ATOM 2052 C CA . SER A 1 265 ? 12.567 31.074 33.457 1.00 70.75 265 SER A CA 1
ATOM 2053 C C . SER A 1 265 ? 12.360 29.663 32.922 1.00 70.75 265 SER A C 1
ATOM 2055 O O . SER A 1 265 ? 11.306 29.349 32.375 1.00 70.75 265 SER A O 1
ATOM 2057 N N . THR A 1 266 ? 13.361 28.802 33.106 1.00 74.00 266 THR A N 1
ATOM 2058 C CA . THR A 1 266 ? 13.289 27.394 32.711 1.00 74.00 266 THR A CA 1
ATOM 2059 C C . THR A 1 266 ? 12.259 26.652 33.557 1.00 74.00 266 THR A C 1
ATOM 2061 O O . THR A 1 266 ? 11.460 25.900 33.010 1.00 74.00 266 THR A O 1
ATOM 2064 N N . ALA A 1 267 ? 12.206 26.908 34.867 1.00 76.38 267 ALA A N 1
ATOM 2065 C CA . ALA A 1 267 ? 11.195 26.327 35.747 1.00 76.38 267 ALA A CA 1
ATOM 2066 C C . ALA A 1 267 ? 9.770 26.761 35.360 1.00 76.38 267 ALA A C 1
ATOM 2068 O O . ALA A 1 267 ? 8.890 25.911 35.262 1.00 76.38 267 ALA A O 1
ATOM 2069 N N . ILE A 1 268 ? 9.551 28.050 35.066 1.00 77.69 268 ILE A N 1
ATOM 2070 C CA . ILE A 1 268 ? 8.252 28.565 34.597 1.00 77.69 268 ILE A CA 1
ATOM 2071 C C . ILE A 1 268 ? 7.859 27.910 33.267 1.00 77.69 268 ILE A C 1
ATOM 2073 O O . ILE A 1 268 ? 6.731 27.442 33.129 1.00 77.69 268 ILE A O 1
ATOM 2077 N N . ALA A 1 269 ? 8.788 27.821 32.310 1.00 72.69 269 ALA A N 1
ATOM 2078 C CA . ALA A 1 269 ? 8.539 27.174 31.024 1.00 72.69 269 ALA A CA 1
ATOM 2079 C C . ALA A 1 269 ? 8.209 25.681 31.185 1.00 72.69 269 ALA A C 1
ATOM 2081 O O . ALA A 1 269 ? 7.250 25.203 30.589 1.00 72.69 269 ALA A O 1
ATOM 2082 N N . ILE A 1 270 ? 8.946 24.953 32.033 1.00 78.88 270 ILE A N 1
ATOM 2083 C CA . ILE A 1 270 ? 8.672 23.540 32.332 1.00 78.88 270 ILE A CA 1
ATOM 2084 C C . ILE A 1 270 ? 7.286 23.379 32.965 1.00 78.88 270 ILE A C 1
ATOM 2086 O O . ILE A 1 270 ? 6.536 22.498 32.550 1.00 78.88 270 ILE A O 1
ATOM 2090 N N . SER A 1 271 ? 6.924 24.217 33.939 1.00 79.81 271 SER A N 1
ATOM 2091 C CA . SER A 1 271 ? 5.605 24.172 34.581 1.00 79.81 271 SER A CA 1
ATOM 2092 C C . SER A 1 271 ? 4.473 24.484 33.598 1.00 79.81 271 SER A C 1
ATOM 2094 O O . SER A 1 271 ? 3.454 23.797 33.607 1.00 79.81 271 SER A O 1
ATOM 2096 N N . ALA A 1 272 ? 4.661 25.464 32.708 1.00 76.62 272 ALA A N 1
ATOM 2097 C CA . ALA A 1 272 ? 3.699 25.784 31.655 1.00 76.62 272 ALA A CA 1
ATOM 2098 C C . ALA A 1 272 ? 3.539 24.629 30.651 1.00 76.62 272 ALA A C 1
ATOM 2100 O O . ALA A 1 272 ? 2.413 24.271 30.315 1.00 76.62 272 ALA A O 1
ATOM 2101 N N . CYS A 1 273 ? 4.642 24.003 30.224 1.00 75.12 273 CYS A N 1
ATOM 2102 C CA . CYS A 1 273 ? 4.605 22.826 29.353 1.00 75.12 273 CYS A CA 1
ATOM 2103 C C . CYS A 1 273 ? 3.889 21.645 30.021 1.00 75.12 273 CYS A C 1
ATOM 2105 O O . CYS A 1 273 ? 3.036 21.032 29.393 1.00 75.12 273 CYS A O 1
ATOM 2107 N N . LYS A 1 274 ? 4.168 21.365 31.303 1.00 80.38 274 LYS A N 1
ATOM 2108 C CA . LYS A 1 274 ? 3.476 20.302 32.054 1.00 80.38 274 LYS A CA 1
ATOM 2109 C C . LYS A 1 274 ? 1.972 20.541 32.125 1.00 80.38 274 LYS A C 1
ATOM 2111 O O . LYS A 1 274 ? 1.202 19.636 31.828 1.00 80.38 274 LYS A O 1
ATOM 2116 N N . ARG A 1 275 ? 1.561 21.765 32.466 1.00 78.81 275 ARG A N 1
ATOM 2117 C CA . ARG A 1 275 ? 0.143 22.135 32.509 1.00 78.81 275 ARG A CA 1
ATOM 2118 C C . ARG A 1 275 ? -0.518 21.989 31.137 1.00 78.81 275 ARG A C 1
ATOM 2120 O O . ARG A 1 275 ? -1.615 21.455 31.046 1.00 78.81 275 ARG A O 1
ATOM 2127 N N . PHE A 1 276 ? 0.159 22.414 30.073 1.00 75.56 276 PHE A N 1
ATOM 2128 C CA . PHE A 1 276 ? -0.329 22.245 28.706 1.00 75.56 276 PHE A CA 1
ATOM 2129 C C . PHE A 1 276 ? -0.473 20.767 28.319 1.00 75.56 276 PHE A C 1
ATOM 2131 O O . PHE A 1 276 ? -1.475 20.385 27.718 1.00 75.56 276 PHE A O 1
ATOM 2138 N N . ASP A 1 277 ? 0.489 19.919 28.683 1.00 75.31 277 ASP A N 1
ATOM 2139 C CA . ASP A 1 277 ? 0.417 18.476 28.442 1.00 75.31 277 ASP A CA 1
ATOM 2140 C C . ASP A 1 277 ? -0.742 17.830 29.216 1.00 75.31 277 ASP A C 1
ATOM 2142 O O . ASP A 1 277 ? -1.461 16.999 28.659 1.00 75.31 277 ASP A O 1
ATOM 2146 N N . GLU A 1 278 ? -0.973 18.234 30.468 1.00 81.44 278 GLU A N 1
ATOM 2147 C CA . GLU A 1 278 ? -2.107 17.784 31.285 1.00 81.44 278 GLU A CA 1
ATOM 2148 C C . GLU A 1 278 ? -3.455 18.221 30.695 1.00 81.44 278 GLU A C 1
ATOM 2150 O O . GLU A 1 278 ? -4.360 17.395 30.562 1.00 81.44 278 GLU A O 1
ATOM 2155 N N . GLU A 1 279 ? -3.582 19.486 30.281 1.00 78.50 279 GLU A N 1
ATOM 2156 C CA . GLU A 1 279 ? -4.785 20.025 29.634 1.00 78.50 279 GLU A CA 1
ATOM 2157 C C . GLU A 1 279 ? -5.063 19.322 28.295 1.00 78.50 279 GLU A C 1
ATOM 2159 O O . GLU A 1 279 ? -6.194 18.905 28.039 1.00 78.50 279 GLU A O 1
ATOM 2164 N N . ASN A 1 280 ? -4.038 19.093 27.467 1.00 75.69 280 ASN A N 1
ATOM 2165 C CA . ASN A 1 280 ? -4.184 18.341 26.217 1.00 75.69 280 ASN A CA 1
ATOM 2166 C C . ASN A 1 280 ? -4.520 16.873 26.450 1.00 75.69 280 ASN A C 1
ATOM 2168 O O . ASN A 1 280 ? -5.302 16.300 25.694 1.00 75.69 280 ASN A O 1
ATOM 2172 N N . LYS A 1 281 ? -3.950 16.246 27.483 1.00 78.44 281 LYS A N 1
ATOM 2173 C CA . LYS A 1 281 ? -4.278 14.868 27.853 1.00 78.44 281 LYS A CA 1
ATOM 2174 C C . LYS A 1 281 ? -5.727 14.766 28.326 1.00 78.44 281 LYS A C 1
ATOM 2176 O O . LYS A 1 281 ? -6.433 13.851 27.909 1.00 78.44 281 LYS A O 1
ATOM 2181 N N . ALA A 1 282 ? -6.189 15.714 29.140 1.00 79.62 282 ALA A N 1
ATOM 2182 C CA . ALA A 1 282 ? -7.580 15.786 29.577 1.00 79.62 282 ALA A CA 1
ATOM 2183 C C . ALA A 1 282 ? -8.533 16.007 28.391 1.00 79.62 282 ALA A C 1
ATOM 2185 O O . ALA A 1 282 ? -9.534 15.300 28.264 1.00 79.62 282 ALA A O 1
ATOM 2186 N N . LEU A 1 283 ? -8.186 16.924 27.483 1.00 78.50 283 LEU A N 1
ATOM 2187 C CA . LEU A 1 283 ? -8.945 17.178 26.261 1.00 78.50 283 LEU A CA 1
ATOM 2188 C C . LEU A 1 283 ? -8.975 15.947 25.345 1.00 78.50 283 LEU A C 1
ATOM 2190 O O . LEU A 1 283 ? -10.039 15.555 24.877 1.00 78.50 283 LEU A O 1
ATOM 2194 N N . GLY A 1 284 ? -7.829 15.305 25.124 1.00 79.25 284 GLY A N 1
ATOM 2195 C CA . GLY A 1 284 ? -7.718 14.077 24.341 1.00 79.25 284 GLY A CA 1
ATOM 2196 C C . GLY A 1 284 ? -8.569 12.950 24.921 1.00 79.25 284 GLY A C 1
ATOM 2197 O O . GLY A 1 284 ? -9.335 12.326 24.192 1.00 79.25 284 GLY A O 1
ATOM 2198 N N . SER A 1 285 ? -8.510 12.750 26.241 1.00 83.81 285 SER A N 1
ATOM 2199 C CA . SER A 1 285 ? -9.353 11.790 26.966 1.00 83.81 285 SER A CA 1
ATOM 2200 C C . SER A 1 285 ? -10.842 12.086 26.775 1.00 83.81 285 SER A C 1
ATOM 2202 O O . SER A 1 285 ? -11.628 11.183 26.485 1.00 83.81 285 SER A O 1
ATOM 2204 N N . MET A 1 286 ? -11.243 13.354 26.897 1.00 82.94 286 MET A N 1
ATOM 2205 C CA . MET A 1 286 ? -12.624 13.782 26.675 1.00 82.94 286 MET A CA 1
ATOM 2206 C C . MET A 1 286 ? -13.071 13.488 25.237 1.00 82.94 286 MET A C 1
ATOM 2208 O O . MET A 1 286 ? -14.123 12.888 25.035 1.00 82.94 286 MET A O 1
ATOM 2212 N N . LEU A 1 287 ? -12.264 13.850 24.239 1.00 82.69 287 LEU A N 1
ATOM 2213 C CA . LEU A 1 287 ? -12.578 13.627 22.827 1.00 82.69 287 LEU A CA 1
ATOM 2214 C C . LEU A 1 287 ? -12.724 12.137 22.508 1.00 82.69 287 LEU A C 1
ATOM 2216 O O . LEU A 1 287 ? -13.723 11.738 21.910 1.00 82.69 287 LEU A O 1
ATOM 2220 N N . LEU A 1 288 ? -11.780 11.307 22.958 1.00 86.50 288 LEU A N 1
ATOM 2221 C CA . LEU A 1 288 ? -11.816 9.858 22.747 1.00 86.50 288 LEU A CA 1
ATOM 2222 C C . LEU A 1 288 ? -13.083 9.225 23.336 1.00 86.50 288 LEU A C 1
ATOM 2224 O O . LEU A 1 288 ? -13.714 8.402 22.676 1.00 86.50 288 LEU A O 1
ATOM 2228 N N . LYS A 1 289 ? -13.523 9.664 24.522 1.00 87.31 289 LYS A N 1
ATOM 2229 C CA . LYS A 1 289 ? -14.759 9.175 25.162 1.00 87.31 289 LYS A CA 1
ATOM 2230 C C . LYS A 1 289 ? -16.031 9.460 24.357 1.00 87.31 289 LYS A C 1
ATOM 2232 O O . LYS A 1 289 ? -17.024 8.756 24.554 1.00 87.31 289 LYS A O 1
ATOM 2237 N N . HIS A 1 290 ? -16.000 10.459 23.474 1.00 84.75 290 HIS A N 1
ATOM 2238 C CA . HIS A 1 290 ? -17.122 10.871 22.625 1.00 84.75 290 HIS A CA 1
ATOM 2239 C C . HIS A 1 290 ? -17.003 10.416 21.166 1.00 84.75 290 HIS A C 1
ATOM 2241 O O . HIS A 1 290 ? -17.869 10.755 20.362 1.00 84.75 290 HIS A O 1
ATOM 2247 N N . CYS A 1 291 ? -15.958 9.668 20.806 1.00 86.88 291 CYS A N 1
ATOM 2248 C CA . CYS A 1 291 ? -15.798 9.152 19.450 1.00 86.88 291 CYS A CA 1
ATOM 2249 C C . CYS A 1 291 ? -16.460 7.782 19.279 1.00 86.88 291 CYS A C 1
ATOM 2251 O O . CYS A 1 291 ? -16.399 6.928 20.162 1.00 86.88 291 CYS A O 1
ATOM 2253 N N . ASN A 1 292 ? -17.042 7.551 18.106 1.00 89.50 292 ASN A N 1
ATOM 2254 C CA . ASN A 1 292 ? -17.558 6.247 17.690 1.00 89.50 292 ASN A CA 1
ATOM 2255 C C . ASN A 1 292 ? -16.491 5.482 16.914 1.00 89.50 292 ASN A C 1
ATOM 2257 O O . ASN A 1 292 ? -16.424 4.265 17.015 1.00 89.50 292 ASN A O 1
ATOM 2261 N N . LEU A 1 293 ? -15.627 6.200 16.195 1.00 93.31 293 LEU A N 1
ATOM 2262 C CA . LEU A 1 293 ? -14.582 5.636 15.360 1.00 93.31 293 LEU A CA 1
ATOM 2263 C C . LEU A 1 293 ? -13.234 6.264 15.719 1.00 93.31 293 LEU A C 1
ATOM 2265 O O . LEU A 1 293 ? -13.059 7.476 15.589 1.00 93.31 293 LEU A O 1
ATOM 2269 N N . VAL A 1 294 ? -12.272 5.454 16.153 1.00 94.06 294 VAL A N 1
ATOM 2270 C CA . VAL A 1 294 ? -10.908 5.910 16.458 1.00 94.06 294 VAL A CA 1
ATOM 2271 C C . VAL A 1 294 ? -9.916 5.191 15.555 1.00 94.06 294 VAL A C 1
ATOM 2273 O O . VAL A 1 294 ? -9.978 3.977 15.420 1.00 94.06 294 VAL A O 1
ATOM 2276 N N . LEU A 1 295 ? -8.987 5.929 14.950 1.00 95.12 295 LEU A N 1
ATOM 2277 C CA . LEU A 1 295 ? -7.950 5.405 14.065 1.00 95.12 295 LEU A CA 1
ATOM 2278 C C . LEU A 1 295 ? -6.562 5.704 14.633 1.00 95.12 295 LEU A C 1
ATOM 2280 O O . LEU A 1 295 ? -6.220 6.866 14.876 1.00 95.12 295 LEU A O 1
ATOM 2284 N N . THR A 1 296 ? -5.728 4.683 14.815 1.00 94.38 296 THR A N 1
ATOM 2285 C CA . THR A 1 296 ? -4.392 4.847 15.407 1.00 94.38 296 THR A CA 1
ATOM 2286 C C . THR A 1 296 ? -3.415 3.779 14.931 1.00 94.38 296 THR A C 1
ATOM 2288 O O . THR A 1 296 ? -3.836 2.727 14.470 1.00 94.38 296 THR A O 1
ATOM 2291 N N . THR A 1 297 ? -2.104 4.007 15.017 1.00 94.12 297 THR A N 1
ATOM 2292 C CA . THR A 1 297 ? -1.158 2.917 14.723 1.00 94.12 297 THR A CA 1
ATOM 2293 C C . THR A 1 297 ? -1.124 1.918 15.872 1.00 94.12 297 THR A C 1
ATOM 2295 O O . THR A 1 297 ? -1.396 2.266 17.026 1.00 94.12 297 THR A O 1
ATOM 2298 N N . ILE A 1 298 ? -0.768 0.667 15.579 1.00 94.50 298 ILE A N 1
ATOM 2299 C CA . ILE A 1 298 ? -0.782 -0.407 16.580 1.00 94.50 298 ILE A CA 1
ATOM 2300 C C . ILE A 1 298 ? 0.055 -0.070 17.828 1.00 94.50 298 ILE A C 1
ATOM 2302 O O . ILE A 1 298 ? -0.370 -0.319 18.956 1.00 94.50 298 ILE A O 1
ATOM 2306 N N . ASP A 1 299 ? 1.185 0.616 17.646 1.00 91.88 299 ASP A N 1
ATOM 2307 C CA . ASP A 1 299 ? 2.076 1.028 18.736 1.00 91.88 299 ASP A CA 1
ATOM 2308 C C . ASP A 1 299 ? 1.474 2.094 19.663 1.00 91.88 299 ASP A C 1
ATOM 2310 O O . ASP A 1 299 ? 1.914 2.249 20.804 1.00 91.88 299 ASP A O 1
ATOM 2314 N N . GLN A 1 300 ? 0.465 2.836 19.199 1.00 90.94 300 GLN A N 1
ATOM 2315 C CA . GLN A 1 300 ? -0.224 3.854 19.995 1.00 90.94 300 GLN A CA 1
ATOM 2316 C C . GLN A 1 300 ? -1.427 3.298 20.770 1.00 90.94 300 GLN A C 1
ATOM 2318 O O . GLN A 1 300 ? -1.950 4.003 21.632 1.00 90.94 300 GLN A O 1
ATOM 2323 N N . CYS A 1 301 ? -1.847 2.052 20.523 1.00 92.12 301 CYS A N 1
ATOM 2324 C CA . CYS A 1 301 ? -2.991 1.432 21.205 1.00 92.12 301 CYS A CA 1
ATOM 2325 C C . CYS A 1 301 ? -2.931 1.537 22.739 1.00 92.12 301 CYS A C 1
ATOM 2327 O O . CYS A 1 301 ? -3.910 2.000 23.327 1.00 92.12 301 CYS A O 1
ATOM 2329 N N . PRO A 1 302 ? -1.801 1.220 23.409 1.00 92.06 302 PRO A N 1
ATOM 2330 C CA . PRO A 1 302 ? -1.736 1.286 24.871 1.00 92.06 302 PRO A CA 1
ATOM 2331 C C . PRO A 1 302 ? -1.941 2.699 25.424 1.00 92.06 302 PRO A C 1
ATOM 2333 O O . PRO A 1 302 ? -2.342 2.871 26.567 1.00 92.06 302 PRO A O 1
ATOM 2336 N N . LYS A 1 303 ? -1.674 3.741 24.627 1.00 89.38 303 LYS A N 1
ATOM 2337 C CA . LYS A 1 303 ? -1.802 5.124 25.095 1.00 89.38 303 LYS A CA 1
ATOM 2338 C C . LYS A 1 303 ? -3.253 5.582 25.222 1.00 89.38 303 LYS A C 1
ATOM 2340 O O . LYS A 1 303 ? -3.507 6.543 25.938 1.00 89.38 303 LYS A O 1
ATOM 2345 N N . ILE A 1 304 ? -4.179 4.922 24.527 1.00 91.62 304 ILE A N 1
ATOM 2346 C CA . ILE A 1 304 ? -5.603 5.284 24.507 1.00 91.62 304 ILE A CA 1
ATOM 2347 C C . ILE A 1 304 ? -6.487 4.263 25.238 1.00 91.62 304 ILE A C 1
ATOM 2349 O O . ILE A 1 304 ? -7.697 4.455 25.308 1.00 91.62 304 ILE A O 1
ATOM 2353 N N . GLU A 1 305 ? -5.907 3.196 25.800 1.00 92.69 305 GLU A N 1
ATOM 2354 C CA . GLU A 1 305 ? -6.640 2.070 26.408 1.00 92.69 305 GLU A CA 1
ATOM 2355 C C . GLU A 1 305 ? -7.564 2.481 27.565 1.00 92.69 305 GLU A C 1
ATOM 2357 O O . GLU A 1 305 ? -8.642 1.920 27.749 1.00 92.69 305 GLU A O 1
ATOM 2362 N N . ASN A 1 306 ? -7.174 3.510 28.319 1.00 90.62 306 ASN A N 1
ATOM 2363 C CA . ASN A 1 306 ? -7.954 4.007 29.453 1.00 90.62 306 ASN A CA 1
ATOM 2364 C C . ASN A 1 306 ? -9.063 4.984 29.038 1.00 90.62 306 ASN A C 1
ATOM 2366 O O . ASN A 1 306 ? -10.033 5.173 29.776 1.00 90.62 306 ASN A O 1
ATOM 2370 N N . ASP A 1 307 ? -8.928 5.593 27.862 1.00 91.00 307 ASP A N 1
ATOM 2371 C CA . ASP A 1 307 ? -9.790 6.678 27.394 1.00 91.00 307 ASP A CA 1
ATOM 2372 C C . ASP A 1 307 ? -10.791 6.221 26.334 1.00 91.00 307 ASP A C 1
ATOM 2374 O O . ASP A 1 307 ? -11.835 6.850 26.153 1.00 91.00 307 ASP A O 1
ATOM 2378 N N . TYR A 1 308 ? -10.509 5.103 25.667 1.00 93.94 308 TYR A N 1
ATOM 2379 C CA . TYR A 1 308 ? -11.347 4.548 24.620 1.00 93.94 308 TYR A CA 1
ATOM 2380 C C . TYR A 1 308 ? -11.663 3.074 24.869 1.00 93.94 308 TYR A C 1
ATOM 2382 O O . TYR A 1 308 ? -10.797 2.283 25.229 1.00 93.94 308 TYR A O 1
ATOM 2390 N N . ARG A 1 309 ? -12.928 2.696 24.670 1.00 95.56 309 ARG A N 1
ATOM 2391 C CA . ARG A 1 309 ? -13.426 1.332 24.894 1.00 95.56 309 ARG A CA 1
ATOM 2392 C C . ARG A 1 309 ? -14.162 0.844 23.650 1.00 95.56 309 ARG A C 1
ATOM 2394 O O . ARG A 1 309 ? -15.379 1.015 23.624 1.00 95.56 309 ARG A O 1
ATOM 2401 N N . PRO A 1 310 ? -13.447 0.309 22.646 1.00 96.56 310 PRO A N 1
ATOM 2402 C CA . PRO A 1 310 ? -14.046 -0.197 21.418 1.00 96.56 310 PRO A CA 1
ATOM 2403 C C . PRO A 1 310 ? -14.793 -1.512 21.653 1.00 96.56 310 PRO A C 1
ATOM 2405 O O . PRO A 1 310 ? -14.322 -2.372 22.399 1.00 96.56 310 PRO A O 1
ATOM 2408 N N . ASP A 1 311 ? -15.923 -1.680 20.976 1.00 95.88 311 ASP A N 1
ATOM 2409 C CA . ASP A 1 311 ? -16.629 -2.951 20.808 1.00 95.88 311 ASP A CA 1
ATOM 2410 C C . ASP A 1 311 ? -16.008 -3.782 19.675 1.00 95.88 311 ASP A C 1
ATOM 2412 O O . ASP A 1 311 ? -16.030 -5.011 19.728 1.00 95.88 311 ASP A O 1
ATOM 2416 N N . VAL A 1 312 ? -15.445 -3.123 18.660 1.00 96.69 312 VAL A N 1
ATOM 2417 C CA . VAL A 1 312 ? -14.855 -3.768 17.480 1.00 96.69 312 VAL A CA 1
ATOM 2418 C C . VAL A 1 312 ? -13.432 -3.274 17.260 1.00 96.69 312 VAL A C 1
ATOM 2420 O O . VAL A 1 312 ? -13.170 -2.071 17.303 1.00 96.69 312 VAL A O 1
ATOM 2423 N N . LEU A 1 313 ? -12.516 -4.200 16.982 1.00 97.50 313 LEU A N 1
ATOM 2424 C CA . LEU A 1 313 ? -11.150 -3.908 16.558 1.00 97.50 313 LEU A CA 1
ATOM 2425 C C . LEU A 1 313 ? -10.983 -4.273 15.081 1.00 97.50 313 LEU A C 1
ATOM 2427 O O . LEU A 1 313 ? -11.077 -5.444 14.726 1.00 97.50 313 LEU A O 1
ATOM 2431 N N . PHE A 1 314 ? -10.698 -3.291 14.233 1.00 97.69 314 PHE A N 1
ATOM 2432 C CA . PHE A 1 314 ? -10.350 -3.495 12.830 1.00 97.69 314 PHE A CA 1
ATOM 2433 C C . PHE A 1 314 ? -8.837 -3.343 12.639 1.00 97.69 314 PHE A C 1
ATOM 2435 O O . PHE A 1 314 ? -8.277 -2.304 12.977 1.00 97.69 314 PHE A O 1
ATOM 2442 N N . ILE A 1 315 ? -8.168 -4.351 12.084 1.00 97.19 315 ILE A N 1
ATOM 2443 C CA . ILE A 1 315 ? -6.724 -4.365 11.823 1.00 97.19 315 ILE A CA 1
ATOM 2444 C C . ILE A 1 315 ? -6.499 -4.361 10.311 1.00 97.19 315 ILE A C 1
ATOM 2446 O O . ILE A 1 315 ? -6.712 -5.383 9.657 1.00 97.19 315 ILE A O 1
ATOM 2450 N N . ASP A 1 316 ? -6.072 -3.228 9.756 1.00 96.25 316 ASP A N 1
ATOM 2451 C CA . ASP A 1 316 ? -5.712 -3.111 8.339 1.00 96.25 316 ASP A CA 1
ATOM 2452 C C . ASP A 1 316 ? -4.243 -3.488 8.097 1.00 96.25 316 ASP A C 1
ATOM 2454 O O . ASP A 1 316 ? -3.387 -3.344 8.975 1.00 96.25 316 ASP A O 1
ATOM 2458 N N . GLU A 1 317 ? -3.955 -3.972 6.888 1.00 94.31 317 GLU A N 1
ATOM 2459 C CA . GLU A 1 317 ? -2.654 -4.519 6.476 1.00 94.31 317 GLU A CA 1
ATOM 2460 C C . GLU A 1 317 ? -2.078 -5.533 7.484 1.00 94.31 317 GLU A C 1
ATOM 2462 O O . GLU A 1 317 ? -0.885 -5.566 7.786 1.00 94.31 317 GLU A O 1
ATOM 2467 N N . VAL A 1 318 ? -2.932 -6.413 8.010 1.00 95.19 318 VAL A N 1
ATOM 2468 C CA . VAL A 1 318 ? -2.568 -7.339 9.094 1.00 95.19 318 VAL A CA 1
ATOM 2469 C C . VAL A 1 318 ? -1.447 -8.331 8.723 1.00 95.19 318 VAL A C 1
ATOM 2471 O O . VAL A 1 318 ? -0.842 -8.949 9.596 1.00 95.19 318 VAL A O 1
ATOM 2474 N N . SER A 1 319 ? -1.129 -8.479 7.432 1.00 93.56 319 SER A N 1
ATOM 2475 C CA . SER A 1 319 ? -0.015 -9.307 6.951 1.00 93.56 319 SER A CA 1
ATOM 2476 C C . SER A 1 319 ? 1.359 -8.773 7.350 1.00 93.56 319 SER A C 1
ATOM 2478 O O . SER A 1 319 ? 2.295 -9.561 7.439 1.00 93.56 319 SER A O 1
ATOM 2480 N N . VAL A 1 320 ? 1.492 -7.474 7.640 1.00 94.25 320 VAL A N 1
ATOM 2481 C CA . VAL A 1 320 ? 2.748 -6.904 8.161 1.00 94.25 320 VAL A CA 1
ATOM 2482 C C . VAL A 1 320 ? 2.805 -6.865 9.687 1.00 94.25 320 VAL A C 1
ATOM 2484 O O . VAL A 1 320 ? 3.832 -6.481 10.240 1.00 94.25 320 VAL A O 1
ATOM 2487 N N . VAL A 1 321 ? 1.724 -7.252 10.369 1.00 95.00 321 VAL A N 1
ATOM 2488 C CA . VAL A 1 321 ? 1.607 -7.174 11.828 1.00 95.00 321 VAL A CA 1
ATOM 2489 C C . VAL A 1 321 ? 2.055 -8.503 12.454 1.00 95.00 321 VAL A C 1
ATOM 2491 O O . VAL A 1 321 ? 1.379 -9.519 12.253 1.00 95.00 321 VAL A O 1
ATOM 2494 N N . PRO A 1 322 ? 3.153 -8.532 13.237 1.00 94.06 322 PRO A N 1
ATOM 2495 C CA . PRO A 1 322 ? 3.552 -9.712 14.001 1.00 94.06 322 PRO A CA 1
ATOM 2496 C C . PRO A 1 322 ? 2.465 -10.168 14.979 1.00 94.06 322 PRO A C 1
ATOM 2498 O O . PRO A 1 322 ? 1.802 -9.336 15.611 1.00 94.06 322 PRO A O 1
ATOM 2501 N N . VAL A 1 323 ? 2.368 -11.480 15.216 1.00 93.25 323 VAL A N 1
ATOM 2502 C CA . VAL A 1 323 ? 1.431 -12.057 16.202 1.00 93.25 323 VAL A CA 1
ATOM 2503 C C . VAL A 1 323 ? 1.509 -11.369 17.576 1.00 93.25 323 VAL A C 1
ATOM 2505 O O . VAL A 1 323 ? 0.454 -10.981 18.086 1.00 93.25 323 VAL A O 1
ATOM 2508 N N . PRO A 1 324 ? 2.695 -11.128 18.183 1.00 93.12 324 PRO A N 1
ATOM 2509 C CA . PRO A 1 324 ? 2.758 -10.481 19.496 1.00 93.12 324 PRO A CA 1
ATOM 2510 C C . PRO A 1 324 ? 2.191 -9.055 19.516 1.00 93.12 324 PRO A C 1
ATOM 2512 O O . PRO A 1 324 ? 1.619 -8.638 20.523 1.00 93.12 324 PRO A O 1
ATOM 2515 N N . GLN A 1 325 ? 2.321 -8.305 18.416 1.00 93.81 325 GLN A N 1
ATOM 2516 C CA . GLN A 1 325 ? 1.792 -6.941 18.330 1.00 93.81 325 GLN A CA 1
ATOM 2517 C C . GLN A 1 325 ? 0.265 -6.948 18.210 1.00 93.81 325 GLN A C 1
ATOM 2519 O O . GLN A 1 325 ? -0.403 -6.226 18.952 1.00 93.81 325 GLN A O 1
ATOM 2524 N N . ALA A 1 326 ? -0.296 -7.814 17.360 1.00 93.69 326 ALA A N 1
ATOM 2525 C CA . ALA A 1 326 ? -1.745 -7.990 17.255 1.00 93.69 326 ALA A CA 1
ATOM 2526 C C . ALA A 1 326 ? -2.359 -8.463 18.584 1.00 93.69 326 ALA A C 1
ATOM 2528 O O . ALA A 1 326 ? -3.338 -7.886 19.057 1.00 93.69 326 ALA A O 1
ATOM 2529 N N . ALA A 1 327 ? -1.738 -9.448 19.243 1.00 92.50 327 ALA A N 1
ATOM 2530 C CA . ALA A 1 327 ? -2.183 -9.945 20.544 1.00 92.50 327 ALA A CA 1
ATOM 2531 C C . ALA A 1 327 ? -2.168 -8.848 21.621 1.00 92.50 327 ALA A C 1
ATOM 2533 O O . ALA A 1 327 ? -3.097 -8.751 22.424 1.00 92.50 327 ALA A O 1
ATOM 2534 N N . LYS A 1 328 ? -1.141 -7.986 21.620 1.00 92.50 328 LYS A N 1
ATOM 2535 C CA . LYS A 1 328 ? -1.075 -6.821 22.509 1.00 92.50 328 LYS A CA 1
ATOM 2536 C C . LYS A 1 328 ? -2.242 -5.865 22.262 1.00 92.50 328 LYS A C 1
ATOM 2538 O O . LYS A 1 328 ? -2.877 -5.456 23.227 1.00 92.50 328 LYS A O 1
ATOM 2543 N N . ALA A 1 329 ? -2.548 -5.547 21.004 1.00 93.00 329 ALA A N 1
ATOM 2544 C CA . ALA A 1 329 ? -3.659 -4.660 20.666 1.00 93.00 329 ALA A CA 1
ATOM 2545 C C . ALA A 1 329 ? -5.012 -5.226 21.119 1.00 93.00 329 ALA A C 1
ATOM 2547 O O . ALA A 1 329 ? -5.776 -4.514 21.760 1.00 93.00 329 ALA A O 1
ATOM 2548 N N . VAL A 1 330 ? -5.275 -6.514 20.873 1.00 92.25 330 VAL A N 1
ATOM 2549 C CA . VAL A 1 330 ? -6.499 -7.185 21.349 1.00 92.25 330 VAL A CA 1
ATOM 2550 C C . VAL A 1 330 ? -6.578 -7.151 22.880 1.00 92.25 330 VAL A C 1
ATOM 2552 O O . VAL A 1 330 ? -7.616 -6.811 23.441 1.00 92.25 330 VAL A O 1
ATOM 2555 N N . LYS A 1 331 ? -5.469 -7.436 23.575 1.00 92.62 331 LYS A N 1
ATOM 2556 C CA . LYS A 1 331 ? -5.418 -7.452 25.045 1.00 92.62 331 LYS A CA 1
ATOM 2557 C C . LYS A 1 331 ? -5.612 -6.070 25.681 1.00 92.62 331 LYS A C 1
ATOM 2559 O O . LYS A 1 331 ? -6.181 -6.000 26.768 1.00 92.62 331 LYS A O 1
ATOM 2564 N N . CYS A 1 332 ? -5.151 -4.993 25.040 1.00 91.81 332 CYS A N 1
ATOM 2565 C CA . CYS A 1 332 ? -5.314 -3.622 25.544 1.00 91.81 332 CYS A CA 1
ATOM 2566 C C . CYS A 1 332 ? -6.788 -3.235 25.742 1.00 91.81 332 CYS A C 1
ATOM 2568 O O . CYS A 1 332 ? -7.089 -2.394 26.583 1.00 91.81 332 CYS A O 1
ATOM 2570 N N . PHE A 1 333 ? -7.717 -3.861 25.015 1.00 92.38 333 PHE A N 1
ATOM 2571 C CA . PHE A 1 333 ? -9.125 -3.481 25.042 1.00 92.38 333 PHE A CA 1
ATOM 2572 C C . PHE A 1 333 ? -10.020 -4.666 25.397 1.00 92.38 333 PHE A C 1
ATOM 2574 O O . PHE A 1 333 ? -10.593 -5.325 24.536 1.00 92.38 333 PHE A O 1
ATOM 2581 N N . ALA A 1 334 ? -10.229 -4.878 26.698 1.00 90.81 334 ALA A N 1
ATOM 2582 C CA . ALA A 1 334 ? -11.133 -5.914 27.207 1.00 90.81 334 ALA A CA 1
ATOM 2583 C C . ALA A 1 334 ? -12.603 -5.749 26.758 1.00 90.81 334 ALA A C 1
ATOM 2585 O O . ALA A 1 334 ? -13.400 -6.668 26.922 1.00 90.81 334 ALA A O 1
ATOM 2586 N N . SER A 1 335 ? -12.983 -4.581 26.225 1.00 93.56 335 SER A N 1
ATOM 2587 C CA . SER A 1 335 ? -14.316 -4.328 25.664 1.00 93.56 335 SER A CA 1
ATOM 2588 C C . SER A 1 335 ? -14.512 -4.878 24.251 1.00 93.56 335 SER A C 1
ATOM 2590 O O . SER A 1 335 ? -15.657 -4.924 23.801 1.00 93.56 335 SER A O 1
ATOM 2592 N N . VAL A 1 336 ? -13.434 -5.270 23.559 1.00 95.06 336 VAL A N 1
ATOM 2593 C CA . VAL A 1 336 ? -13.507 -5.770 22.184 1.00 95.06 336 VAL A CA 1
ATOM 2594 C C . VAL A 1 336 ? -14.280 -7.081 22.171 1.00 95.06 336 VAL A C 1
ATOM 2596 O O . VAL A 1 336 ? -13.877 -8.075 22.771 1.00 95.06 336 VAL A O 1
ATOM 2599 N N . LYS A 1 337 ? -15.406 -7.062 21.465 1.00 93.75 337 LYS A N 1
ATOM 2600 C CA . LYS A 1 337 ? -16.292 -8.201 21.233 1.00 93.75 337 LYS A CA 1
ATOM 2601 C C . LYS A 1 337 ? -16.045 -8.837 19.881 1.00 93.75 337 LYS A C 1
ATOM 2603 O O . LYS A 1 337 ? -16.372 -9.998 19.741 1.00 93.75 337 LYS A O 1
ATOM 2608 N N . MET A 1 338 ? -15.511 -8.096 18.909 1.00 94.62 338 MET A N 1
ATOM 2609 C CA . MET A 1 338 ? -15.240 -8.589 17.559 1.00 94.62 338 MET A CA 1
ATOM 2610 C C . MET A 1 338 ? -13.905 -8.056 17.034 1.00 94.62 338 MET A C 1
ATOM 2612 O O . MET A 1 338 ? -13.597 -6.874 17.188 1.00 94.62 338 MET A O 1
ATOM 2616 N N . VAL A 1 339 ? -13.135 -8.916 16.372 1.00 95.38 339 VAL A N 1
ATOM 2617 C CA . VAL A 1 339 ? -11.901 -8.566 15.666 1.00 95.38 339 VAL A CA 1
ATOM 2618 C C . VAL A 1 339 ? -12.098 -8.798 14.172 1.00 95.38 339 VAL A C 1
ATOM 2620 O O . VAL A 1 339 ? -12.520 -9.867 13.743 1.00 95.38 339 VAL A O 1
ATOM 2623 N N . ILE A 1 340 ? -11.769 -7.799 13.367 1.00 96.25 340 ILE A N 1
ATOM 2624 C CA . ILE A 1 340 ? -11.788 -7.872 11.909 1.00 96.25 340 ILE A CA 1
ATOM 2625 C C . ILE A 1 340 ? -10.370 -7.582 11.443 1.00 96.25 340 ILE A C 1
ATOM 2627 O O . ILE A 1 340 ? -9.810 -6.548 11.784 1.00 96.25 340 ILE A O 1
ATOM 2631 N N . ALA A 1 341 ? -9.767 -8.482 10.682 1.00 95.88 341 ALA A N 1
ATOM 2632 C CA . ALA A 1 341 ? -8.394 -8.348 10.224 1.00 95.88 341 ALA A CA 1
ATOM 2633 C C . ALA A 1 341 ? -8.345 -8.447 8.698 1.00 95.88 341 ALA A C 1
ATOM 2635 O O . ALA A 1 341 ? -8.767 -9.449 8.126 1.00 95.88 341 ALA A O 1
ATOM 2636 N N . ALA A 1 342 ? -7.835 -7.414 8.032 1.00 96.00 342 ALA A N 1
ATOM 2637 C CA . ALA A 1 342 ? -7.755 -7.334 6.579 1.00 96.00 342 ALA A CA 1
ATOM 2638 C C . ALA A 1 342 ? -6.295 -7.299 6.120 1.00 96.00 342 ALA A C 1
ATOM 2640 O O . ALA A 1 342 ? -5.498 -6.500 6.608 1.00 96.00 342 ALA A O 1
ATOM 2641 N N . GLY A 1 343 ? -5.912 -8.175 5.191 1.00 94.75 343 GLY A N 1
ATOM 2642 C CA . GLY A 1 343 ? -4.518 -8.276 4.758 1.00 94.75 343 GLY A CA 1
ATOM 2643 C C . GLY A 1 343 ? -4.297 -9.198 3.568 1.00 94.75 343 GLY A C 1
ATOM 2644 O O . GLY A 1 343 ? -5.239 -9.643 2.906 1.00 94.75 343 GLY A O 1
ATOM 2645 N N . ASP A 1 344 ? -3.025 -9.456 3.270 1.00 93.38 344 ASP A N 1
ATOM 2646 C CA . ASP A 1 344 ? -2.625 -10.310 2.155 1.00 93.38 344 ASP A CA 1
ATOM 2647 C C . ASP A 1 344 ? -1.331 -11.086 2.450 1.00 93.38 344 ASP A C 1
ATOM 2649 O O . ASP A 1 344 ? -0.230 -10.537 2.441 1.00 93.38 344 ASP A O 1
ATOM 2653 N N . LEU A 1 345 ? -1.459 -12.403 2.631 1.00 90.69 345 LEU A N 1
ATOM 2654 C CA . LEU A 1 345 ? -0.355 -13.336 2.904 1.00 90.69 345 LEU A CA 1
ATOM 2655 C C . LEU A 1 345 ? 0.710 -13.414 1.794 1.00 90.69 345 LEU A C 1
ATOM 2657 O O . LEU A 1 345 ? 1.774 -14.018 1.987 1.00 90.69 345 LEU A O 1
ATOM 2661 N N . LYS A 1 346 ? 0.424 -12.865 0.611 1.00 90.44 346 LYS A N 1
ATOM 2662 C CA . LYS A 1 346 ? 1.324 -12.827 -0.547 1.00 90.44 346 LYS A CA 1
ATOM 2663 C C . LYS A 1 346 ? 1.928 -11.447 -0.797 1.00 90.44 346 LYS A C 1
ATOM 2665 O O . LYS A 1 346 ? 2.699 -11.304 -1.746 1.00 90.44 346 LYS A O 1
ATOM 2670 N N . GLN A 1 347 ? 1.616 -10.456 0.032 1.00 91.38 347 GLN A N 1
ATOM 2671 C CA . GLN A 1 347 ? 2.320 -9.172 0.065 1.00 91.38 347 GLN A CA 1
ATOM 2672 C C . GLN A 1 347 ? 3.347 -9.168 1.204 1.00 91.38 347 GLN A C 1
ATOM 2674 O O . GLN A 1 347 ? 3.849 -10.226 1.580 1.00 91.38 347 GLN A O 1
ATOM 2679 N N . LEU A 1 348 ? 3.738 -7.991 1.693 1.00 91.81 348 LEU A N 1
ATOM 2680 C CA . LEU A 1 348 ? 4.766 -7.856 2.721 1.00 91.81 348 LEU A CA 1
ATOM 2681 C C . LEU A 1 348 ? 4.369 -8.607 3.996 1.00 91.81 348 LEU A C 1
ATOM 2683 O O . LEU A 1 348 ? 3.227 -8.529 4.448 1.00 91.81 348 LEU A O 1
ATOM 2687 N N . GLY A 1 349 ? 5.346 -9.330 4.545 1.00 91.19 349 GLY A N 1
ATOM 2688 C CA . GLY A 1 349 ? 5.280 -9.873 5.895 1.00 91.19 349 GLY A CA 1
ATOM 2689 C C . GLY A 1 349 ? 5.828 -8.876 6.919 1.00 91.19 349 GLY A C 1
ATOM 2690 O O . GLY A 1 349 ? 6.260 -7.781 6.541 1.00 91.19 349 GLY A O 1
ATOM 2691 N N . PRO A 1 350 ? 5.866 -9.256 8.202 1.00 91.56 350 PRO A N 1
ATOM 2692 C CA . PRO A 1 350 ? 6.499 -8.452 9.232 1.00 91.56 350 PRO A CA 1
ATOM 2693 C C . PRO A 1 350 ? 7.992 -8.238 8.954 1.00 91.56 350 PRO A C 1
ATOM 2695 O O . PRO A 1 350 ? 8.691 -9.144 8.495 1.00 91.56 350 PRO A O 1
ATOM 2698 N N . VAL A 1 351 ? 8.487 -7.031 9.234 1.00 84.62 351 VAL A N 1
ATOM 2699 C CA . VAL A 1 351 ? 9.910 -6.692 9.092 1.00 84.62 351 VAL A CA 1
ATOM 2700 C C . VAL A 1 351 ? 10.624 -6.992 10.404 1.00 84.62 351 VAL A C 1
ATOM 2702 O O . VAL A 1 351 ? 10.264 -6.437 11.443 1.00 84.62 351 VAL A O 1
ATOM 2705 N N . LEU A 1 352 ? 11.651 -7.842 10.356 1.00 77.94 352 LEU A N 1
ATOM 2706 C CA . LEU A 1 352 ? 12.492 -8.138 11.513 1.00 77.94 352 LEU A CA 1
ATOM 2707 C C . LEU A 1 352 ? 13.827 -7.389 11.482 1.00 77.94 352 LEU A C 1
ATOM 2709 O O . LEU A 1 352 ? 14.422 -7.238 10.414 1.00 77.94 352 LEU A O 1
ATOM 2713 N N . PRO A 1 353 ? 14.358 -6.994 12.653 1.00 70.69 353 PRO A N 1
ATOM 2714 C CA . PRO A 1 353 ? 15.761 -6.627 12.785 1.00 70.69 353 PRO A CA 1
ATOM 2715 C C . PRO A 1 353 ? 16.667 -7.811 12.415 1.00 70.69 353 PRO A C 1
ATOM 2717 O O . PRO A 1 353 ? 16.473 -8.925 12.901 1.00 70.69 353 PRO A O 1
ATOM 2720 N N . SER A 1 354 ? 17.702 -7.560 11.609 1.00 60.28 354 SER A N 1
ATOM 2721 C CA . SER A 1 354 ? 18.650 -8.579 11.123 1.00 60.28 354 SER A CA 1
ATOM 2722 C C . SER A 1 354 ? 19.464 -9.273 12.223 1.00 60.28 354 SER A C 1
ATOM 2724 O O . SER A 1 354 ? 20.084 -10.296 11.982 1.00 60.28 354 SER A O 1
ATOM 2726 N N . SER A 1 355 ? 19.477 -8.748 13.451 1.00 57.06 355 SER A N 1
ATOM 2727 C CA .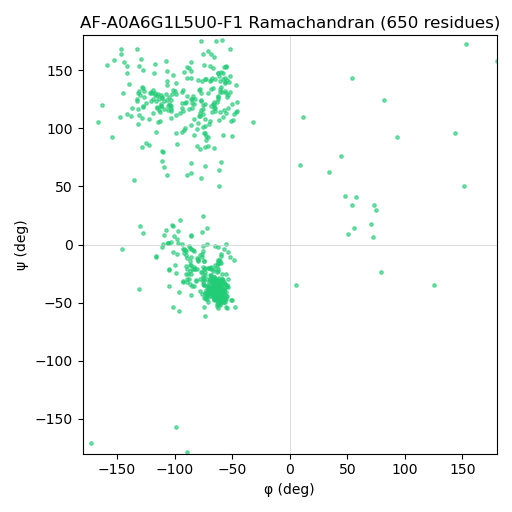 SER A 1 355 ? 20.184 -9.354 14.588 1.00 57.06 355 SER A CA 1
ATOM 2728 C C . SER A 1 355 ? 19.478 -10.579 15.186 1.00 57.06 355 SER A C 1
ATOM 2730 O O . SER A 1 355 ? 19.980 -11.150 16.147 1.00 57.06 355 SER A O 1
ATOM 2732 N N . LEU A 1 356 ? 18.307 -10.965 14.667 1.00 56.53 356 LEU A N 1
ATOM 2733 C CA . LEU A 1 356 ? 17.548 -12.143 15.110 1.00 56.53 356 LEU A CA 1
ATOM 2734 C C . LEU A 1 356 ? 17.797 -13.385 14.233 1.00 56.53 356 LEU A C 1
ATOM 2736 O O . LEU A 1 356 ? 17.064 -14.365 14.351 1.00 56.53 356 LEU A O 1
ATOM 2740 N N . ASP A 1 357 ? 18.811 -13.356 13.360 1.00 50.88 357 ASP A N 1
ATOM 2741 C CA . ASP A 1 357 ? 19.110 -14.430 12.399 1.00 50.88 357 ASP A CA 1
ATOM 2742 C C . ASP A 1 357 ? 19.467 -15.786 13.051 1.00 50.88 357 ASP A C 1
ATOM 2744 O O . ASP A 1 357 ? 19.320 -16.831 12.416 1.00 50.88 357 ASP A O 1
ATOM 2748 N N . GLU A 1 358 ? 19.785 -15.817 14.348 1.00 57.03 358 GLU A N 1
ATOM 2749 C CA . GLU A 1 358 ? 19.838 -17.039 15.165 1.00 57.03 358 GLU A CA 1
ATOM 2750 C C . GLU A 1 358 ? 18.440 -17.368 15.729 1.00 57.03 358 GLU A C 1
ATOM 2752 O O . GLU A 1 358 ? 18.137 -17.184 16.910 1.00 57.03 358 GLU A O 1
ATOM 2757 N N . ARG A 1 359 ? 17.527 -17.780 14.840 1.00 64.38 359 ARG A N 1
ATOM 2758 C CA . ARG A 1 359 ? 16.078 -17.829 15.110 1.00 64.38 359 ARG A CA 1
ATOM 2759 C C . ARG A 1 359 ? 15.682 -18.927 16.096 1.00 64.38 359 ARG A C 1
ATOM 2761 O O . ARG A 1 359 ? 15.334 -20.047 15.714 1.00 64.38 359 ARG A O 1
ATOM 2768 N N . ASN A 1 360 ? 15.634 -18.565 17.371 1.00 76.50 360 ASN A N 1
ATOM 2769 C CA . ASN A 1 360 ? 14.825 -19.274 18.356 1.00 76.50 360 ASN A CA 1
ATOM 2770 C C . ASN A 1 360 ? 13.317 -19.155 18.022 1.00 76.50 360 ASN A C 1
ATOM 2772 O O . ASN A 1 360 ? 12.903 -18.475 17.078 1.00 76.50 360 ASN A O 1
ATOM 2776 N N . GLU A 1 361 ? 12.467 -19.834 18.791 1.00 80.81 361 GLU A N 1
ATOM 2777 C CA . GLU A 1 361 ? 11.011 -19.845 18.574 1.00 80.81 361 GLU A CA 1
ATOM 2778 C C . GLU A 1 361 ? 10.383 -18.441 18.601 1.00 80.81 361 GLU A C 1
ATOM 2780 O O . GLU A 1 361 ? 9.426 -18.175 17.874 1.00 80.81 361 GLU A O 1
ATOM 2785 N N . PHE A 1 362 ? 10.959 -17.514 19.371 1.00 80.88 362 PHE A N 1
ATOM 2786 C CA . PHE A 1 362 ? 10.489 -16.133 19.444 1.00 80.88 362 PHE A CA 1
ATOM 2787 C C . PHE A 1 362 ? 10.723 -15.368 18.136 1.00 80.88 362 PHE A C 1
ATOM 2789 O O . PHE A 1 362 ? 9.835 -14.646 17.683 1.00 80.88 362 PHE A O 1
ATOM 2796 N N . GLY A 1 363 ? 11.873 -15.577 17.485 1.00 82.94 363 GLY A N 1
ATOM 2797 C CA . GLY A 1 363 ? 12.135 -15.034 16.151 1.00 82.94 363 GLY A CA 1
ATOM 2798 C C . GLY A 1 363 ? 11.064 -15.467 15.147 1.00 82.94 363 GLY A C 1
ATOM 2799 O O . GLY A 1 363 ? 10.478 -14.624 14.474 1.00 82.94 363 GLY A O 1
ATOM 2800 N N . LYS A 1 364 ? 10.713 -16.762 15.130 1.00 83.50 364 LYS A N 1
ATOM 2801 C CA . LYS A 1 364 ? 9.654 -17.299 14.252 1.00 83.50 364 LYS A CA 1
ATOM 2802 C C . LYS A 1 364 ? 8.288 -16.658 14.515 1.00 83.50 364 LYS A C 1
ATOM 2804 O O . LYS A 1 364 ? 7.560 -16.361 13.570 1.00 83.50 364 LYS A O 1
ATOM 2809 N N . LEU A 1 365 ? 7.940 -16.413 15.781 1.00 85.56 365 LEU A N 1
ATOM 2810 C CA . LEU A 1 365 ? 6.687 -15.739 16.143 1.00 85.56 365 LEU A CA 1
ATOM 2811 C C . LEU A 1 365 ? 6.631 -14.289 15.655 1.00 85.56 365 LEU A C 1
ATOM 2813 O O . LEU A 1 365 ? 5.553 -13.813 15.308 1.00 85.56 365 LEU A O 1
ATOM 2817 N N . LEU A 1 366 ? 7.765 -13.586 15.621 1.00 87.88 366 LEU A N 1
ATOM 2818 C CA . LEU A 1 366 ? 7.818 -12.226 15.091 1.00 87.88 366 LEU A CA 1
ATOM 2819 C C . LEU A 1 366 ? 7.729 -12.190 13.555 1.00 87.88 366 LEU A C 1
ATOM 2821 O O . LEU A 1 366 ? 7.194 -11.227 13.014 1.00 87.88 366 LEU A O 1
ATOM 2825 N N . GLU A 1 367 ? 8.216 -13.221 12.854 1.00 87.00 367 GLU A N 1
ATOM 2826 C CA . GLU A 1 367 ? 8.059 -13.359 11.389 1.00 87.00 367 GLU A CA 1
ATOM 2827 C C . GLU A 1 367 ? 6.652 -13.779 10.979 1.00 87.00 367 GLU A C 1
ATOM 2829 O O . GLU A 1 367 ? 6.206 -13.493 9.867 1.00 87.00 367 GLU A O 1
ATOM 2834 N N . THR A 1 368 ? 5.961 -14.484 11.871 1.00 90.06 368 THR A N 1
ATOM 2835 C CA . THR A 1 368 ? 4.604 -14.944 11.620 1.00 90.06 368 THR A CA 1
ATOM 2836 C C . THR A 1 368 ? 3.662 -13.755 11.745 1.00 90.06 368 THR A C 1
ATOM 2838 O O . THR A 1 368 ? 3.517 -13.150 12.811 1.00 90.06 368 THR A O 1
ATOM 2841 N N . SER A 1 369 ? 3.011 -13.405 10.638 1.00 92.69 369 SER A N 1
ATOM 2842 C CA . SER A 1 369 ? 1.953 -12.398 10.666 1.00 92.69 369 SER A CA 1
ATOM 2843 C C . SER A 1 369 ? 0.721 -12.927 11.397 1.00 92.69 369 SER A C 1
ATOM 2845 O O . SER A 1 369 ? 0.465 -14.133 11.410 1.00 92.69 369 SER A O 1
ATOM 2847 N N . PHE A 1 370 ? -0.082 -12.035 11.972 1.00 92.12 370 PHE A N 1
ATOM 2848 C CA . PHE A 1 370 ? -1.307 -12.436 12.664 1.00 92.12 370 PHE A CA 1
ATOM 2849 C C . PHE A 1 370 ? -2.262 -13.223 11.754 1.00 92.12 370 PHE A C 1
ATOM 2851 O O . PHE A 1 370 ? -2.771 -14.265 12.148 1.00 92.12 370 PHE A O 1
ATOM 2858 N N . ILE A 1 371 ? -2.424 -12.800 10.499 1.00 90.00 371 ILE A N 1
ATOM 2859 C CA . ILE A 1 371 ? -3.258 -13.519 9.525 1.00 90.00 371 ILE A CA 1
ATOM 2860 C C . ILE A 1 371 ? -2.689 -14.888 9.131 1.00 90.00 371 ILE A C 1
ATOM 2862 O O . ILE A 1 371 ? -3.457 -15.795 8.830 1.00 90.00 371 ILE A O 1
ATOM 2866 N N . GLU A 1 372 ? -1.367 -15.071 9.167 1.00 89.62 372 GLU A N 1
ATOM 2867 C CA . GLU A 1 372 ? -0.733 -16.372 8.919 1.00 89.62 372 GLU A CA 1
ATOM 2868 C C . GLU A 1 372 ? -0.982 -17.333 10.083 1.00 89.62 372 GLU A C 1
ATOM 2870 O O . GLU A 1 372 ? -1.366 -18.479 9.861 1.00 89.62 372 GLU A O 1
ATOM 2875 N N . ALA A 1 373 ? -0.875 -16.842 11.320 1.00 89.81 373 ALA A N 1
ATOM 2876 C CA . ALA A 1 373 ? -1.209 -17.618 12.513 1.00 89.81 373 ALA A CA 1
ATOM 2877 C C . ALA A 1 373 ? -2.700 -17.988 12.586 1.00 89.81 373 ALA A C 1
ATOM 2879 O O . ALA A 1 373 ? -3.045 -19.048 13.103 1.00 89.81 373 ALA A O 1
ATOM 2880 N N . CYS A 1 374 ? -3.576 -17.139 12.045 1.00 85.00 374 CYS A N 1
ATOM 2881 C CA . CYS A 1 374 ? -5.009 -17.397 11.938 1.00 85.00 374 CYS A CA 1
ATOM 2882 C C . CYS A 1 374 ? -5.397 -18.239 10.706 1.00 85.00 374 CYS A C 1
ATOM 2884 O O . CYS A 1 374 ? -6.560 -18.601 10.568 1.00 85.00 374 CYS A O 1
ATOM 2886 N N . GLY A 1 375 ? -4.460 -18.569 9.811 1.00 72.31 375 GLY A N 1
ATOM 2887 C CA . GLY A 1 375 ? -4.729 -19.333 8.586 1.00 72.31 375 GLY A CA 1
ATOM 2888 C C . GLY A 1 375 ? -5.395 -20.708 8.780 1.00 72.31 375 GLY A C 1
ATOM 2889 O O . GLY A 1 375 ? -6.209 -21.070 7.937 1.00 72.31 375 GLY A O 1
ATOM 2890 N N . PRO A 1 376 ? -5.117 -21.467 9.861 1.00 73.69 376 PRO A N 1
ATOM 2891 C CA . PRO A 1 376 ? -5.792 -22.741 10.135 1.00 73.69 376 PRO A CA 1
ATOM 2892 C C . PRO A 1 376 ? -7.257 -22.629 10.592 1.00 73.69 376 PRO A C 1
ATOM 2894 O O . PRO A 1 376 ? -7.858 -23.650 10.928 1.00 73.69 376 PRO A O 1
ATOM 2897 N N . LEU A 1 377 ? -7.816 -21.418 10.692 1.00 69.06 377 LEU A N 1
ATOM 2898 C CA . LEU A 1 377 ? -9.200 -21.209 11.113 1.00 69.06 377 LEU A CA 1
ATOM 2899 C C . LEU A 1 377 ? -10.210 -21.665 10.048 1.00 69.06 377 LEU A C 1
ATOM 2901 O O . LEU A 1 377 ? -9.864 -21.940 8.899 1.00 69.06 377 LEU A O 1
ATOM 2905 N N . SER A 1 378 ? -11.479 -21.776 10.449 1.00 71.56 378 SER A N 1
ATOM 2906 C CA . SER A 1 378 ? -12.540 -22.268 9.570 1.00 71.56 378 SER A CA 1
ATOM 2907 C C . SER A 1 378 ? -12.733 -21.358 8.350 1.00 71.56 378 SER A C 1
ATOM 2909 O O . SER A 1 378 ? -12.618 -20.131 8.426 1.00 71.56 378 SER A O 1
ATOM 2911 N N . THR A 1 379 ? -13.122 -21.948 7.218 1.00 76.19 379 THR A N 1
ATOM 2912 C CA . THR A 1 379 ? -13.468 -21.201 5.997 1.00 76.19 379 THR A CA 1
ATOM 2913 C C . THR A 1 379 ? -14.628 -20.224 6.202 1.00 76.19 379 THR A C 1
ATOM 2915 O O . THR A 1 379 ? -14.838 -19.344 5.374 1.00 76.19 379 THR A O 1
ATOM 2918 N N . GLU A 1 380 ? -15.401 -20.357 7.283 1.00 84.12 380 GLU A N 1
ATOM 2919 C CA . GLU A 1 380 ? -16.536 -19.481 7.573 1.00 84.12 380 GLU A CA 1
ATOM 2920 C C . GLU A 1 380 ? -16.119 -18.087 8.048 1.00 84.12 380 GLU A C 1
ATOM 2922 O O . GLU A 1 380 ? -16.856 -17.129 7.813 1.00 84.12 380 GLU A O 1
ATOM 2927 N N . GLN A 1 381 ? -14.930 -17.975 8.649 1.00 88.12 381 GLN A N 1
ATOM 2928 C CA . GLN A 1 381 ? -14.359 -16.725 9.158 1.00 88.12 381 GLN A CA 1
ATOM 2929 C C . GLN A 1 381 ? -13.486 -16.012 8.117 1.00 88.12 381 GLN A C 1
ATOM 2931 O O . GLN A 1 381 ? -13.022 -14.897 8.359 1.00 88.12 381 GLN A O 1
ATOM 2936 N N . MET A 1 382 ? -13.230 -16.653 6.973 1.00 90.06 382 MET A N 1
ATOM 2937 C CA . MET A 1 382 ? -12.267 -16.205 5.973 1.00 90.06 382 MET A CA 1
ATOM 2938 C C . MET A 1 382 ? -12.958 -15.760 4.689 1.00 90.06 382 MET A C 1
ATOM 2940 O O . MET A 1 382 ? -13.587 -16.540 3.979 1.00 90.06 382 MET A O 1
ATOM 2944 N N . PHE A 1 383 ? -12.771 -14.492 4.346 1.00 91.75 383 PHE A N 1
ATOM 2945 C CA . PHE A 1 383 ? -13.385 -13.850 3.196 1.00 91.75 383 PHE A CA 1
ATOM 2946 C C . PHE A 1 383 ? -12.324 -13.464 2.180 1.00 91.75 383 PHE A C 1
ATOM 2948 O O . PHE A 1 383 ? -11.597 -12.489 2.364 1.00 91.75 383 PHE A O 1
ATOM 2955 N N . THR A 1 384 ? -12.252 -14.216 1.085 1.00 91.31 384 THR A N 1
ATOM 2956 C CA . THR A 1 384 ? -11.304 -13.931 0.008 1.00 91.31 384 THR A CA 1
ATOM 2957 C C . THR A 1 384 ? -11.951 -13.077 -1.075 1.00 91.31 384 THR A C 1
ATOM 2959 O O . THR A 1 384 ? -12.894 -13.507 -1.743 1.00 91.31 384 THR A O 1
ATOM 2962 N N . LEU A 1 385 ? -11.420 -11.874 -1.280 1.00 92.94 385 LEU A N 1
ATOM 2963 C CA . LEU A 1 385 ? -11.853 -10.964 -2.336 1.00 92.94 385 LEU A CA 1
ATOM 2964 C C . LEU A 1 385 ? -11.291 -11.421 -3.680 1.00 92.94 385 LEU A C 1
ATOM 2966 O O . LEU A 1 385 ? -10.090 -11.674 -3.808 1.00 92.94 385 LEU A O 1
ATOM 2970 N N . LYS A 1 386 ? -12.163 -11.511 -4.686 1.00 89.25 386 LYS A N 1
ATOM 2971 C CA . LYS A 1 386 ? -11.823 -12.134 -5.974 1.00 89.25 386 LYS A CA 1
ATOM 2972 C C . LYS A 1 386 ? -11.594 -11.106 -7.085 1.00 89.25 386 LYS A C 1
ATOM 2974 O O . LYS A 1 386 ? -10.709 -11.282 -7.909 1.00 89.25 386 LYS A O 1
ATOM 2979 N N . ARG A 1 387 ? -12.329 -9.995 -7.107 1.00 89.25 387 ARG A N 1
ATOM 2980 C CA . ARG A 1 387 ? -12.296 -9.049 -8.234 1.00 89.25 387 ARG A CA 1
ATOM 2981 C C . ARG A 1 387 ? -11.223 -7.978 -8.071 1.00 89.25 387 ARG A C 1
ATOM 2983 O O . ARG A 1 387 ? -11.198 -7.313 -7.047 1.00 89.25 387 ARG A O 1
ATOM 2990 N N . ASN A 1 388 ? -10.365 -7.780 -9.072 1.00 90.88 388 ASN A N 1
ATOM 2991 C CA . ASN A 1 388 ? -9.365 -6.711 -9.127 1.00 90.88 388 ASN A CA 1
ATOM 2992 C C . ASN A 1 388 ? -9.844 -5.532 -9.993 1.00 90.88 388 ASN A C 1
ATOM 2994 O O . ASN A 1 388 ? -10.299 -5.689 -11.128 1.00 90.88 388 ASN A O 1
ATOM 2998 N N . TYR A 1 389 ? -9.689 -4.335 -9.436 1.00 89.88 389 TYR A N 1
ATOM 2999 C CA . TYR A 1 389 ? -10.103 -3.055 -10.014 1.00 89.88 389 TYR A CA 1
ATOM 3000 C C . TYR A 1 389 ? -8.930 -2.166 -10.425 1.00 89.88 389 TYR A C 1
ATOM 3002 O O . TYR A 1 389 ? -9.138 -1.045 -10.883 1.00 89.88 389 TYR A O 1
ATOM 3010 N N . ARG A 1 390 ? -7.698 -2.621 -10.184 1.00 90.81 390 ARG A N 1
ATOM 3011 C CA . ARG A 1 390 ? -6.492 -1.814 -10.358 1.00 90.81 390 ARG A CA 1
ATOM 3012 C C . ARG A 1 390 ? -5.847 -2.060 -11.708 1.00 90.81 390 ARG A C 1
ATOM 3014 O O . ARG A 1 390 ? -5.633 -1.101 -12.431 1.00 90.81 390 ARG A O 1
ATOM 3021 N N . SER A 1 391 ? -5.506 -3.311 -11.999 1.00 90.88 391 SER A N 1
ATOM 3022 C CA . SER A 1 391 ? -4.544 -3.670 -13.040 1.00 90.88 391 SER A CA 1
ATOM 3023 C C . SER A 1 391 ? -5.200 -4.512 -14.142 1.00 90.88 391 SER A C 1
ATOM 3025 O O . SER A 1 391 ? -6.098 -5.314 -13.851 1.00 90.88 391 SER A O 1
ATOM 3027 N N . PRO A 1 392 ? -4.756 -4.386 -15.403 1.00 88.81 392 PRO A N 1
ATOM 3028 C CA . PRO A 1 392 ? -5.223 -5.211 -16.508 1.00 88.81 392 PRO A CA 1
ATOM 3029 C C . PRO A 1 392 ? -4.827 -6.691 -16.335 1.00 88.81 392 PRO A C 1
ATOM 3031 O O . PRO A 1 392 ? -3.895 -7.011 -15.589 1.00 88.81 392 PRO A O 1
ATOM 3034 N N . PRO A 1 393 ? -5.502 -7.618 -17.046 1.00 88.38 393 PRO A N 1
ATOM 3035 C CA . PRO A 1 393 ? -5.228 -9.053 -16.960 1.00 88.38 393 PRO A CA 1
ATOM 3036 C C . PRO A 1 393 ? -3.773 -9.463 -17.223 1.00 88.38 393 PRO A C 1
ATOM 3038 O O . PRO A 1 393 ? -3.318 -10.417 -16.598 1.00 88.38 393 PRO A O 1
ATOM 3041 N N . SER A 1 394 ? -3.076 -8.776 -18.133 1.00 88.31 394 SER A N 1
ATOM 3042 C CA . SER A 1 394 ? -1.680 -9.044 -18.517 1.00 88.31 394 SER A CA 1
ATOM 3043 C C . SER A 1 394 ? -0.728 -8.844 -17.337 1.00 88.31 394 SER A C 1
ATOM 3045 O O . SER A 1 394 ? -0.048 -9.780 -16.938 1.00 88.31 394 SER A O 1
ATOM 3047 N N . ILE A 1 395 ? -0.788 -7.681 -16.678 1.00 90.50 395 ILE A N 1
ATOM 3048 C CA . ILE A 1 395 ? 0.010 -7.368 -15.480 1.00 90.50 395 ILE A CA 1
ATOM 3049 C C . ILE A 1 395 ? -0.264 -8.376 -14.353 1.00 90.50 395 ILE A C 1
ATOM 3051 O O . ILE A 1 395 ? 0.636 -8.762 -13.609 1.00 90.50 395 ILE A O 1
ATOM 3055 N N . LEU A 1 396 ? -1.513 -8.835 -14.228 1.00 89.25 396 LEU A N 1
ATOM 3056 C CA . LEU A 1 396 ? -1.920 -9.776 -13.185 1.00 89.25 396 LEU A CA 1
ATOM 3057 C C . LEU A 1 396 ? -1.581 -11.237 -13.494 1.00 89.25 396 LEU A C 1
ATOM 3059 O O . LEU A 1 396 ? -1.716 -12.070 -12.597 1.00 89.25 396 LEU A O 1
ATOM 3063 N N . ALA A 1 397 ? -1.185 -11.583 -14.720 1.00 89.69 397 ALA A N 1
ATOM 3064 C CA . ALA A 1 397 ? -1.042 -12.973 -15.149 1.00 89.69 397 ALA A CA 1
ATOM 3065 C C . ALA A 1 397 ? -0.034 -13.746 -14.284 1.00 89.69 397 ALA A C 1
ATOM 3067 O O . ALA A 1 397 ? -0.341 -14.832 -13.785 1.00 89.69 397 ALA A O 1
ATOM 3068 N N . VAL A 1 398 ? 1.125 -13.143 -14.020 1.00 88.12 398 VAL A N 1
ATOM 3069 C CA . VAL A 1 398 ? 2.183 -13.740 -13.192 1.00 88.12 398 VAL A CA 1
ATOM 3070 C C . VAL A 1 398 ? 1.761 -13.830 -11.725 1.00 88.12 398 VAL A C 1
ATOM 3072 O O . VAL A 1 398 ? 1.912 -14.881 -11.095 1.00 88.12 398 VAL A O 1
ATOM 3075 N N . SER A 1 399 ? 1.155 -12.767 -11.183 1.00 88.12 399 SER A N 1
ATOM 3076 C CA . SER A 1 399 ? 0.620 -12.782 -9.818 1.00 88.12 399 SER A CA 1
ATOM 3077 C C . SER A 1 399 ? -0.466 -13.848 -9.651 1.00 88.12 399 SER A C 1
ATOM 3079 O O . SER A 1 399 ? -0.436 -14.576 -8.667 1.00 88.12 399 SER A O 1
ATOM 3081 N N . ARG A 1 400 ? -1.387 -14.038 -10.606 1.00 87.56 400 ARG A N 1
ATOM 3082 C CA . ARG A 1 400 ? -2.429 -15.084 -10.522 1.00 87.56 400 ARG A CA 1
ATOM 3083 C C . ARG A 1 400 ? -1.837 -16.475 -10.288 1.00 87.56 400 ARG A C 1
ATOM 3085 O O . ARG A 1 400 ? -2.318 -17.185 -9.408 1.00 87.56 400 ARG A O 1
ATOM 3092 N N . GLY A 1 401 ? -0.767 -16.832 -11.004 1.00 84.38 401 GLY A N 1
ATOM 3093 C CA . GLY A 1 401 ? -0.054 -18.096 -10.783 1.00 84.38 401 GLY A CA 1
ATOM 3094 C C . GLY A 1 401 ? 0.521 -18.214 -9.366 1.00 84.38 401 GLY A C 1
ATOM 3095 O O . GLY A 1 401 ? 0.425 -19.264 -8.735 1.00 84.38 401 GLY A O 1
ATOM 3096 N N . PHE A 1 402 ? 1.042 -17.112 -8.819 1.00 85.44 402 PHE A N 1
ATOM 3097 C CA . PHE A 1 402 ? 1.562 -17.053 -7.448 1.00 85.44 402 PHE A CA 1
ATOM 3098 C C . PHE A 1 402 ? 0.487 -17.265 -6.371 1.00 85.44 402 PHE A C 1
ATOM 3100 O O . PHE A 1 402 ? 0.724 -17.961 -5.378 1.00 85.44 402 PHE A O 1
ATOM 3107 N N . TYR A 1 403 ? -0.706 -16.694 -6.561 1.00 84.00 403 TYR A N 1
ATOM 3108 C CA . TYR A 1 403 ? -1.831 -16.901 -5.642 1.00 84.00 403 TYR A CA 1
ATOM 3109 C C . TYR A 1 403 ? -2.422 -18.310 -5.772 1.00 84.00 403 TYR 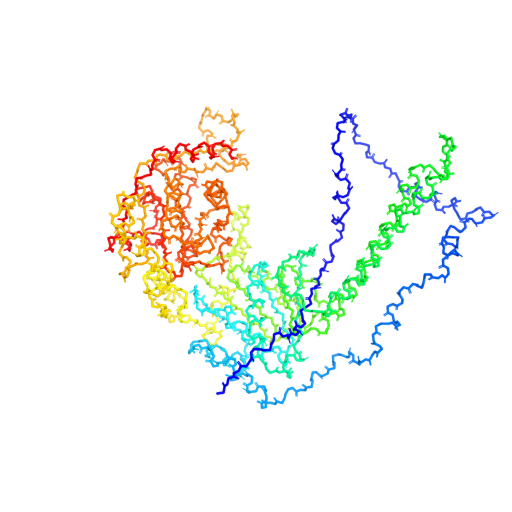A C 1
ATOM 3111 O O . TYR A 1 403 ? -2.724 -18.926 -4.750 1.00 84.00 403 TYR A O 1
ATOM 3119 N N . ALA A 1 404 ? -2.527 -18.854 -6.990 1.00 80.00 404 ALA A N 1
ATOM 3120 C CA . ALA A 1 404 ? -3.074 -20.192 -7.227 1.00 80.00 404 ALA A CA 1
ATOM 3121 C C . ALA A 1 404 ? -2.298 -21.287 -6.471 1.00 80.00 404 ALA A C 1
ATOM 3123 O O . ALA A 1 404 ? -2.903 -22.106 -5.782 1.00 80.00 404 ALA A O 1
ATOM 3124 N N . GLU A 1 405 ? -0.964 -21.248 -6.520 1.00 71.12 405 GLU A N 1
ATOM 3125 C CA . GLU A 1 405 ? -0.103 -22.212 -5.814 1.00 71.12 405 GLU A CA 1
ATOM 3126 C C . GLU A 1 405 ? -0.263 -22.150 -4.293 1.00 71.12 405 GLU A C 1
ATOM 3128 O O . GLU A 1 405 ? -0.186 -23.165 -3.603 1.00 71.12 405 GLU A O 1
ATOM 3133 N N . THR A 1 406 ? -0.505 -20.956 -3.754 1.00 63.12 406 THR A N 1
ATOM 3134 C CA . THR A 1 406 ? -0.638 -20.785 -2.304 1.00 63.12 406 THR A CA 1
ATOM 3135 C C . THR A 1 406 ? -1.980 -21.277 -1.810 1.00 63.12 406 THR A C 1
ATOM 3137 O O . THR A 1 406 ? -2.053 -21.935 -0.776 1.00 63.12 406 THR A O 1
ATOM 3140 N N . ASN A 1 407 ? -3.042 -20.959 -2.540 1.00 59.94 407 ASN A N 1
ATOM 3141 C CA . ASN A 1 407 ? -4.377 -21.359 -2.141 1.00 59.94 407 ASN A CA 1
ATOM 3142 C C . ASN A 1 407 ? -4.489 -22.879 -2.096 1.00 59.94 407 ASN A C 1
ATOM 3144 O O . ASN A 1 407 ? -5.026 -23.417 -1.137 1.00 59.94 407 ASN A O 1
ATOM 3148 N N . GLN A 1 408 ? -3.841 -23.573 -3.031 1.00 53.84 408 GLN A N 1
ATOM 3149 C CA . GLN A 1 408 ? -3.734 -25.026 -2.985 1.00 53.84 408 GLN A CA 1
ATOM 3150 C C . GLN A 1 408 ? -2.988 -25.537 -1.736 1.00 53.84 408 GLN A C 1
ATOM 3152 O O . GLN A 1 408 ? -3.389 -26.545 -1.164 1.00 53.84 408 GLN A O 1
ATOM 3157 N N . MET A 1 409 ? -1.939 -24.840 -1.279 1.00 44.06 409 MET A N 1
ATOM 3158 C CA . MET A 1 409 ? -1.192 -25.204 -0.063 1.00 44.06 409 MET A CA 1
ATOM 3159 C C . MET A 1 409 ? -1.957 -24.940 1.240 1.00 44.06 409 MET A C 1
ATOM 3161 O O . MET A 1 409 ? -1.731 -25.641 2.221 1.00 44.06 409 MET A O 1
ATOM 3165 N N . LEU A 1 410 ? -2.841 -23.942 1.258 1.00 49.78 410 LEU A N 1
ATOM 3166 C CA . LEU A 1 410 ? -3.629 -23.564 2.436 1.00 49.78 410 LEU A CA 1
ATOM 3167 C C . LEU A 1 410 ? -5.053 -24.152 2.419 1.00 49.78 410 LEU A C 1
ATOM 3169 O O . LEU A 1 410 ? -5.849 -23.851 3.300 1.00 49.78 410 LEU A O 1
ATOM 3173 N N . GLY A 1 411 ? -5.382 -24.987 1.426 1.00 42.41 411 GLY A N 1
ATOM 3174 C CA . GLY A 1 411 ? -6.722 -25.564 1.265 1.00 42.41 411 GLY A CA 1
ATOM 3175 C C . GLY A 1 411 ? -7.794 -24.558 0.824 1.00 42.41 411 GLY A C 1
ATOM 3176 O O . GLY A 1 411 ? -8.983 -24.827 0.964 1.00 42.41 411 GLY A O 1
ATOM 3177 N N . PHE A 1 412 ? -7.397 -23.399 0.296 1.00 49.00 412 PHE A N 1
ATOM 3178 C CA . PHE A 1 412 ? -8.301 -22.358 -0.190 1.00 49.00 412 PHE A CA 1
ATOM 3179 C C . PHE A 1 412 ? -8.726 -22.606 -1.642 1.00 49.00 412 PHE A C 1
ATOM 3181 O O . PHE A 1 412 ? -7.945 -23.094 -2.464 1.00 49.00 412 PHE A O 1
ATOM 3188 N N . GLU A 1 413 ? -9.939 -22.174 -2.004 1.00 46.94 413 GLU A N 1
ATOM 3189 C CA . GLU A 1 413 ? -10.314 -22.060 -3.417 1.00 46.94 413 GLU A CA 1
ATOM 3190 C C . GLU A 1 413 ? -9.319 -21.147 -4.157 1.00 46.94 413 GLU A C 1
ATOM 3192 O O . GLU A 1 413 ? -8.941 -20.100 -3.618 1.00 46.94 413 GLU A O 1
ATOM 3197 N N . PRO A 1 414 ? -8.900 -21.471 -5.394 1.00 49.84 414 PRO A N 1
ATOM 3198 C CA . PRO A 1 414 ? -8.047 -20.590 -6.186 1.00 49.84 414 PRO A CA 1
ATOM 3199 C C . PRO A 1 414 ? -8.672 -19.193 -6.309 1.00 49.84 414 PRO A C 1
ATOM 3201 O O . PRO A 1 414 ? -9.823 -19.067 -6.732 1.00 49.84 414 PRO A O 1
ATOM 3204 N N . VAL A 1 415 ? -7.931 -18.127 -5.968 1.00 54.84 415 VAL A N 1
ATOM 3205 C CA . VAL A 1 415 ? -8.427 -16.771 -6.236 1.00 54.84 415 VAL A CA 1
ATOM 3206 C C . VAL A 1 415 ? -8.401 -16.553 -7.741 1.00 54.84 415 VAL A C 1
ATOM 3208 O O . VAL A 1 415 ? -7.350 -16.307 -8.334 1.00 54.84 415 VAL A O 1
ATOM 3211 N N . GLN A 1 416 ? -9.568 -16.618 -8.372 1.00 57.50 416 GLN A N 1
ATOM 3212 C CA . GLN A 1 416 ? -9.730 -16.118 -9.727 1.00 57.50 416 GLN A CA 1
ATOM 3213 C C . GLN A 1 416 ? -9.742 -14.594 -9.662 1.00 57.50 416 GLN A C 1
ATOM 3215 O O . GLN A 1 416 ? -10.759 -13.982 -9.348 1.00 57.50 416 GLN A O 1
ATOM 3220 N N . ILE A 1 417 ? -8.579 -13.984 -9.901 1.00 58.78 417 ILE A N 1
ATOM 3221 C CA . ILE A 1 417 ? -8.473 -12.529 -9.954 1.00 58.78 417 ILE A CA 1
ATOM 3222 C C . ILE A 1 417 ? -9.124 -12.040 -11.250 1.00 58.78 417 ILE A C 1
ATOM 3224 O O . ILE A 1 417 ? -8.462 -11.996 -12.286 1.00 58.78 417 ILE A O 1
ATOM 3228 N N . GLU A 1 418 ? -10.404 -11.682 -11.222 1.00 63.19 418 GLU A N 1
ATOM 3229 C CA . GLU A 1 418 ? -11.108 -11.092 -12.370 1.00 63.19 418 GLU A CA 1
ATOM 3230 C C . GLU A 1 418 ? -10.721 -9.615 -12.518 1.00 63.19 418 GLU A C 1
ATOM 3232 O O . GLU A 1 418 ? -10.880 -8.851 -11.571 1.00 63.19 418 GLU A O 1
ATOM 3237 N N . SER A 1 419 ? -10.215 -9.185 -13.678 1.00 63.81 419 SER A N 1
ATOM 3238 C CA . SER A 1 419 ? -9.896 -7.766 -13.916 1.00 63.81 419 SER A CA 1
ATOM 3239 C C . SER A 1 419 ? -11.077 -7.057 -14.578 1.00 63.81 419 SER A C 1
ATOM 3241 O O . SER A 1 419 ? -11.621 -7.554 -15.563 1.00 63.81 419 SER A O 1
ATOM 3243 N N . MET A 1 420 ? -11.466 -5.894 -14.047 1.00 58.88 420 MET A N 1
ATOM 3244 C CA . MET A 1 420 ? -12.465 -5.010 -14.670 1.00 58.88 420 MET A CA 1
ATOM 3245 C C . MET A 1 420 ? -11.879 -3.974 -15.624 1.00 58.88 420 MET A C 1
ATOM 3247 O O . MET A 1 420 ? -12.622 -3.377 -16.403 1.00 58.88 420 MET A O 1
ATOM 3251 N N . VAL A 1 421 ? -10.579 -3.701 -15.523 1.00 58.66 421 VAL A N 1
ATOM 3252 C CA . VAL A 1 421 ? -9.967 -2.589 -16.244 1.00 58.66 421 VAL A CA 1
ATOM 3253 C C . VAL A 1 421 ? -9.822 -2.991 -17.704 1.00 58.66 421 VAL A C 1
ATOM 3255 O O . VAL A 1 421 ? -9.042 -3.882 -18.045 1.00 58.66 421 VAL A O 1
ATOM 3258 N N . ARG A 1 422 ? -10.583 -2.328 -18.579 1.00 55.88 422 ARG A N 1
ATOM 3259 C CA . ARG A 1 422 ? -10.338 -2.405 -20.017 1.00 55.88 422 ARG A CA 1
ATOM 3260 C C . ARG A 1 422 ? -8.984 -1.766 -20.275 1.00 55.88 422 ARG A C 1
ATOM 3262 O O . ARG A 1 422 ? -8.801 -0.573 -20.060 1.00 55.88 422 ARG A O 1
ATOM 3269 N N . ALA A 1 423 ? -8.037 -2.570 -20.738 1.00 54.88 423 ALA A N 1
ATOM 3270 C CA . ALA A 1 423 ? -6.649 -2.165 -20.921 1.00 54.88 423 ALA A CA 1
ATOM 3271 C C . ALA A 1 423 ? -6.439 -1.064 -21.990 1.00 54.88 423 ALA A C 1
ATOM 3273 O O . ALA A 1 423 ? -5.314 -0.628 -22.217 1.00 54.88 423 ALA A O 1
ATOM 3274 N N . SER A 1 424 ? -7.511 -0.617 -22.650 1.00 56.44 424 SER A N 1
ATOM 3275 C CA . SER A 1 424 ? -7.509 0.314 -23.778 1.00 56.44 424 SER A CA 1
ATOM 3276 C C . SER A 1 424 ? -7.979 1.739 -23.449 1.00 56.44 424 SER A C 1
ATOM 3278 O O . SER A 1 424 ? -8.065 2.551 -24.365 1.00 56.44 424 SER A O 1
ATOM 3280 N N . GLU A 1 425 ? -8.323 2.068 -22.196 1.00 67.88 425 GLU A N 1
ATOM 3281 C CA . GLU A 1 425 ? -9.035 3.329 -21.898 1.00 67.88 425 GLU A CA 1
ATOM 3282 C C . GLU A 1 425 ? -8.284 4.349 -21.029 1.00 67.88 425 GLU A C 1
ATOM 3284 O O . GLU A 1 425 ? -8.735 5.494 -20.970 1.00 67.88 425 GLU A O 1
ATOM 3289 N N . SER A 1 426 ? -7.141 4.007 -20.418 1.00 85.31 426 SER A N 1
ATOM 3290 C CA . SER A 1 426 ? -6.370 4.993 -19.640 1.00 85.31 426 SER A CA 1
ATOM 3291 C C . SER A 1 426 ? -5.787 6.075 -20.547 1.00 85.31 426 SER A C 1
ATOM 3293 O O . SER A 1 426 ? -5.210 5.781 -21.600 1.00 85.31 426 SER A O 1
ATOM 3295 N N . ASP A 1 427 ? -5.916 7.330 -20.122 1.00 89.00 427 ASP A N 1
ATOM 3296 C CA . ASP A 1 427 ? -5.369 8.477 -20.843 1.00 89.00 427 ASP A CA 1
ATOM 3297 C C . ASP A 1 427 ? -3.848 8.380 -20.971 1.00 89.00 427 ASP A C 1
ATOM 3299 O O . ASP A 1 427 ? -3.315 8.720 -22.023 1.00 89.00 427 ASP A O 1
ATOM 3303 N N . ALA A 1 428 ? -3.161 7.768 -19.998 1.00 88.75 428 ALA A N 1
ATOM 3304 C CA . ALA A 1 428 ? -1.732 7.499 -20.103 1.00 88.75 428 ALA A CA 1
ATOM 3305 C C . ALA A 1 428 ? -1.402 6.599 -21.308 1.00 88.75 428 ALA A C 1
ATOM 3307 O O . ALA A 1 428 ? -0.515 6.909 -22.101 1.00 88.75 428 ALA A O 1
ATOM 3308 N N . ILE A 1 429 ? -2.156 5.512 -21.511 1.00 90.06 429 ILE A N 1
ATOM 3309 C CA . ILE A 1 429 ? -1.950 4.605 -22.653 1.00 90.06 429 ILE A CA 1
ATOM 3310 C C . ILE A 1 429 ? -2.251 5.311 -23.974 1.00 90.06 429 ILE A C 1
ATOM 3312 O O . ILE A 1 429 ? -1.485 5.151 -24.927 1.00 90.06 429 ILE A O 1
ATOM 3316 N N . LYS A 1 430 ? -3.319 6.117 -24.034 1.00 91.50 430 LYS A N 1
ATOM 3317 C CA . LYS A 1 430 ? -3.647 6.910 -25.230 1.00 91.50 430 LYS A CA 1
ATOM 3318 C C . LYS A 1 430 ? -2.526 7.888 -25.559 1.00 91.50 430 LYS A C 1
ATOM 3320 O O . LYS A 1 430 ? -2.125 7.965 -26.717 1.00 91.50 430 LYS A O 1
ATOM 3325 N N . SER A 1 431 ? -1.983 8.586 -24.565 1.00 91.06 431 SER A N 1
ATOM 3326 C CA . SER A 1 431 ? -0.896 9.544 -24.773 1.00 91.06 431 SER A CA 1
ATOM 3327 C C . SER A 1 431 ? 0.386 8.862 -25.257 1.00 91.06 431 SER A C 1
ATOM 3329 O O . SER A 1 431 ? 1.028 9.350 -26.189 1.00 91.06 431 SER A O 1
ATOM 3331 N N . ILE A 1 432 ? 0.716 7.677 -24.727 1.00 90.38 432 ILE A N 1
ATOM 3332 C CA . ILE A 1 432 ? 1.846 6.879 -25.224 1.00 90.38 432 ILE A CA 1
ATOM 3333 C C . ILE A 1 432 ? 1.573 6.390 -26.661 1.00 90.38 432 ILE A C 1
ATOM 3335 O O . ILE A 1 432 ? 2.443 6.491 -27.525 1.00 90.38 432 ILE A O 1
ATOM 3339 N N . GLN A 1 433 ? 0.365 5.907 -26.971 1.00 91.88 433 GLN A N 1
ATOM 3340 C CA . GLN A 1 433 ? -0.012 5.502 -28.334 1.00 91.88 433 GLN A CA 1
ATOM 3341 C C . GLN A 1 433 ? 0.062 6.666 -29.333 1.00 91.88 433 GLN A C 1
ATOM 3343 O O . GLN A 1 433 ? 0.573 6.490 -30.438 1.00 91.88 433 GLN A O 1
ATOM 3348 N N . GLN A 1 434 ? -0.388 7.860 -28.946 1.00 92.25 434 GLN A N 1
ATOM 3349 C CA . GLN A 1 434 ? -0.281 9.066 -29.767 1.00 92.25 434 GLN A CA 1
ATOM 3350 C C . GLN A 1 434 ? 1.179 9.461 -29.997 1.00 92.25 434 GLN A C 1
ATOM 3352 O O . GLN A 1 434 ? 1.554 9.776 -31.125 1.00 92.25 434 GLN A O 1
ATOM 3357 N N . ALA A 1 435 ? 2.021 9.403 -28.961 1.00 89.94 435 ALA A N 1
ATOM 3358 C CA . ALA A 1 435 ? 3.449 9.676 -29.088 1.00 89.94 435 ALA A CA 1
ATOM 3359 C C . ALA A 1 435 ? 4.134 8.707 -30.064 1.00 89.94 435 ALA A C 1
ATOM 3361 O O . ALA A 1 435 ? 4.955 9.138 -30.869 1.00 89.94 435 ALA A O 1
ATOM 3362 N N . ARG A 1 436 ? 3.739 7.425 -30.057 1.00 89.94 436 ARG A N 1
ATOM 3363 C CA . ARG A 1 436 ? 4.239 6.402 -30.995 1.00 89.94 436 ARG A CA 1
ATOM 3364 C C . ARG A 1 436 ? 3.880 6.675 -32.455 1.00 89.94 436 ARG A C 1
ATOM 3366 O O . ARG A 1 436 ? 4.651 6.316 -33.336 1.00 89.94 436 ARG A O 1
ATOM 3373 N N . GLN A 1 437 ? 2.715 7.268 -32.715 1.00 89.62 437 GLN A N 1
ATOM 3374 C CA . GLN A 1 437 ? 2.235 7.552 -34.075 1.00 89.62 437 GLN A CA 1
ATOM 3375 C C . GLN A 1 437 ? 2.869 8.803 -34.696 1.00 89.62 437 GLN A C 1
ATOM 3377 O O . GLN A 1 437 ? 2.753 9.006 -35.905 1.00 89.62 437 GLN A O 1
ATOM 3382 N N . ARG A 1 438 ? 3.537 9.651 -33.903 1.00 87.31 438 ARG A N 1
ATOM 3383 C CA . ARG A 1 438 ? 4.250 10.817 -34.432 1.00 87.31 438 ARG A CA 1
ATOM 3384 C C . ARG A 1 438 ? 5.438 10.326 -35.265 1.00 87.31 438 ARG A C 1
ATOM 3386 O O . ARG A 1 438 ? 6.373 9.737 -34.741 1.00 87.31 438 ARG A O 1
ATOM 3393 N N . THR A 1 439 ? 5.400 10.576 -36.571 1.00 61.25 439 THR A N 1
ATOM 3394 C CA . THR A 1 439 ? 6.377 10.107 -37.574 1.00 61.25 439 THR A CA 1
ATOM 3395 C C . THR A 1 439 ? 7.710 10.861 -37.551 1.00 61.25 439 THR A C 1
ATOM 3397 O O . THR A 1 439 ? 8.388 10.951 -38.569 1.00 61.25 439 THR A O 1
ATOM 3400 N N . THR A 1 440 ? 8.088 11.461 -36.426 1.00 72.44 440 THR A N 1
ATOM 3401 C CA . THR A 1 440 ? 9.344 12.204 -36.319 1.00 72.44 440 THR A CA 1
ATOM 3402 C C . THR A 1 440 ? 10.491 11.259 -35.968 1.00 72.44 440 THR A C 1
ATOM 3404 O O . THR A 1 440 ? 10.327 10.372 -35.128 1.00 72.44 440 THR A O 1
ATOM 3407 N N . ASP A 1 441 ? 11.682 11.510 -36.521 1.00 73.12 441 ASP A N 1
ATOM 3408 C CA . ASP A 1 441 ? 12.938 10.795 -36.203 1.00 73.12 441 ASP A CA 1
ATOM 3409 C C . ASP A 1 441 ? 13.326 10.851 -34.708 1.00 73.12 441 ASP A C 1
ATOM 3411 O O . ASP A 1 441 ? 14.295 10.244 -34.270 1.00 73.12 441 ASP A O 1
ATOM 3415 N N . THR A 1 442 ? 12.557 11.575 -33.895 1.00 80.88 442 THR A N 1
ATOM 3416 C CA . THR A 1 442 ? 12.787 11.821 -32.472 1.00 80.88 442 THR A CA 1
ATOM 3417 C C . THR A 1 442 ? 12.107 10.823 -31.530 1.00 80.88 442 THR A C 1
ATOM 3419 O O . THR A 1 442 ? 12.279 10.944 -30.317 1.00 80.88 442 THR A O 1
ATOM 3422 N N . VAL A 1 443 ? 11.316 9.866 -32.035 1.00 84.69 443 VAL A N 1
ATOM 3423 C CA . VAL A 1 443 ? 10.692 8.826 -31.194 1.00 84.69 443 VAL A CA 1
ATOM 3424 C C . VAL A 1 443 ? 11.697 7.690 -30.959 1.00 84.69 443 VAL A C 1
ATOM 3426 O O . VAL A 1 443 ? 12.108 7.065 -31.941 1.00 84.69 443 VAL A O 1
ATOM 3429 N N . PRO A 1 444 ? 12.061 7.371 -29.699 1.00 87.88 444 PRO A N 1
ATOM 3430 C CA . PRO A 1 444 ? 12.966 6.263 -29.403 1.00 87.88 444 PRO A CA 1
ATOM 3431 C C . PRO A 1 444 ? 12.444 4.929 -29.946 1.00 87.88 444 PRO A C 1
ATOM 3433 O O . PRO A 1 444 ? 11.246 4.642 -29.873 1.00 87.88 444 PRO A O 1
ATOM 3436 N N . ASP A 1 445 ? 13.332 4.077 -30.453 1.00 89.44 445 ASP A N 1
ATOM 3437 C CA . ASP A 1 445 ? 12.925 2.820 -31.096 1.00 89.44 445 ASP A CA 1
ATOM 3438 C C . ASP A 1 445 ? 12.235 1.847 -30.135 1.00 89.44 445 ASP A C 1
ATOM 3440 O O . ASP A 1 445 ? 11.264 1.187 -30.510 1.00 89.44 445 ASP A O 1
ATOM 3444 N N . TRP A 1 446 ? 12.645 1.830 -28.865 1.00 91.44 446 TRP A N 1
ATOM 3445 C CA . TRP A 1 446 ? 11.968 1.047 -27.829 1.00 91.44 446 TRP A CA 1
ATOM 3446 C C . TRP A 1 446 ? 10.500 1.463 -27.661 1.00 91.44 446 TRP A C 1
ATOM 3448 O O . TRP A 1 446 ? 9.634 0.618 -27.438 1.00 91.44 446 TRP A O 1
ATOM 3458 N N . LEU A 1 447 ? 10.193 2.756 -27.819 1.00 91.00 447 LEU A N 1
ATOM 3459 C CA . LEU A 1 447 ? 8.837 3.281 -27.686 1.00 91.00 447 LEU A CA 1
ATOM 3460 C C . LEU A 1 447 ? 7.979 2.823 -28.872 1.00 91.00 447 LEU A C 1
ATOM 3462 O O . LEU A 1 447 ? 6.824 2.425 -28.697 1.00 91.00 447 LEU A O 1
ATOM 3466 N N . LYS A 1 448 ? 8.562 2.781 -30.077 1.00 90.12 448 LYS A N 1
ATOM 3467 C CA . LYS A 1 448 ? 7.921 2.194 -31.266 1.00 90.12 448 LYS A CA 1
ATOM 3468 C C . LYS A 1 448 ? 7.649 0.699 -31.070 1.00 90.12 448 LYS A C 1
ATOM 3470 O O . LYS A 1 448 ? 6.590 0.229 -31.489 1.00 90.12 448 LYS A O 1
ATOM 3475 N N . ALA A 1 449 ? 8.546 -0.015 -30.386 1.00 88.44 449 ALA A N 1
ATOM 3476 C CA . ALA A 1 449 ? 8.458 -1.456 -30.154 1.00 88.44 449 ALA A CA 1
ATOM 3477 C C . ALA A 1 449 ? 7.341 -1.891 -29.181 1.00 88.44 449 ALA A C 1
ATOM 3479 O O . ALA A 1 449 ? 6.914 -3.045 -29.238 1.00 88.44 449 ALA A O 1
ATOM 3480 N N . LEU A 1 450 ? 6.827 -1.000 -28.321 1.00 88.94 450 LEU A N 1
ATOM 3481 C CA . LEU A 1 450 ? 5.776 -1.353 -27.353 1.00 88.94 450 LEU A CA 1
ATOM 3482 C C . LEU A 1 450 ? 4.471 -1.783 -28.042 1.00 88.94 450 LEU A C 1
ATOM 3484 O O . LEU A 1 450 ? 3.861 -0.996 -28.748 1.00 88.94 450 LEU A O 1
ATOM 3488 N N . ARG A 1 451 ? 3.939 -2.979 -27.793 1.00 86.06 451 ARG A N 1
ATOM 3489 C CA . ARG A 1 451 ? 2.654 -3.441 -28.365 1.00 86.06 451 ARG A CA 1
ATOM 3490 C C . ARG A 1 451 ? 1.456 -3.066 -27.488 1.00 86.06 451 ARG A C 1
ATOM 3492 O O . ARG A 1 451 ? 0.709 -3.915 -27.002 1.00 86.06 451 ARG A O 1
ATOM 3499 N N . LEU A 1 452 ? 1.280 -1.761 -27.274 1.00 82.31 452 LEU A N 1
ATOM 3500 C CA . LEU A 1 452 ? 0.212 -1.221 -26.424 1.00 82.31 452 LEU A CA 1
ATOM 3501 C C . LEU A 1 452 ? -1.170 -1.618 -26.957 1.00 82.31 452 LEU A C 1
ATOM 3503 O O . LEU A 1 452 ? -1.572 -1.167 -28.029 1.00 82.31 452 LEU A O 1
ATOM 3507 N N . GLY A 1 453 ? -1.890 -2.432 -26.185 1.00 77.19 453 GLY A N 1
ATOM 3508 C CA . GLY A 1 453 ? -3.202 -2.987 -26.535 1.00 77.19 453 GLY A CA 1
ATOM 3509 C C . GLY A 1 453 ? -3.234 -4.513 -26.443 1.00 77.19 453 GLY A C 1
ATOM 3510 O O . GLY A 1 453 ? -4.231 -5.064 -25.989 1.00 77.19 453 GLY A O 1
ATOM 3511 N N . GLU A 1 454 ? -2.120 -5.174 -26.775 1.00 83.44 454 GLU A N 1
ATOM 3512 C CA . GLU A 1 454 ? -1.936 -6.620 -26.574 1.00 83.44 454 GLU A CA 1
ATOM 3513 C C . GLU A 1 454 ? -1.434 -6.905 -25.158 1.00 83.44 454 GLU A C 1
ATOM 3515 O O . GLU A 1 454 ? -1.947 -7.786 -24.468 1.00 83.44 454 GLU A O 1
ATOM 3520 N N . THR A 1 455 ? -0.473 -6.095 -24.709 1.00 87.19 455 THR A N 1
ATOM 3521 C CA . THR A 1 455 ? 0.157 -6.225 -23.397 1.00 87.19 455 THR A CA 1
ATOM 3522 C C . THR A 1 455 ? 0.503 -4.884 -22.767 1.00 87.19 455 THR A C 1
ATOM 3524 O O . THR A 1 455 ? 0.635 -3.845 -23.427 1.00 87.19 455 THR A O 1
ATOM 3527 N N . GLN A 1 456 ? 0.612 -4.923 -21.445 1.00 91.25 456 GLN A N 1
ATOM 3528 C CA . GLN A 1 456 ? 0.834 -3.793 -20.556 1.00 91.25 456 GLN A CA 1
ATOM 3529 C C . GLN A 1 456 ? 1.988 -4.065 -19.586 1.00 91.25 456 GLN A C 1
ATOM 3531 O O . GLN A 1 456 ? 2.128 -3.378 -18.574 1.00 91.25 456 GLN A O 1
ATOM 3536 N N . GLN A 1 457 ? 2.810 -5.069 -19.877 1.00 93.56 457 GLN A N 1
ATOM 3537 C CA . GLN A 1 457 ? 3.962 -5.428 -19.074 1.00 93.56 457 GLN A CA 1
ATOM 3538 C C . GLN A 1 457 ? 5.168 -5.569 -20.003 1.00 93.56 457 GLN A C 1
ATOM 3540 O O . GLN A 1 457 ? 5.054 -6.145 -21.072 1.00 93.56 457 GLN A O 1
ATOM 3545 N N . TYR A 1 458 ? 6.299 -4.962 -19.655 1.00 95.44 458 TYR A N 1
ATOM 3546 C CA . TYR A 1 458 ? 7.488 -4.975 -20.511 1.00 95.44 458 TYR A CA 1
ATOM 3547 C C . TYR A 1 458 ? 8.750 -5.126 -19.678 1.00 95.44 458 TYR A C 1
ATOM 3549 O O . TYR A 1 458 ? 8.838 -4.610 -18.559 1.00 95.44 458 TYR A O 1
ATOM 3557 N N . TRP A 1 459 ? 9.749 -5.789 -20.259 1.00 95.50 459 TRP A N 1
ATOM 3558 C CA . TRP A 1 459 ? 11.093 -5.864 -19.700 1.00 95.50 459 TRP A CA 1
ATOM 3559 C C . TRP A 1 459 ? 12.081 -5.160 -20.615 1.00 95.50 459 TRP A C 1
ATOM 3561 O O . TRP A 1 459 ? 12.289 -5.569 -21.754 1.00 95.50 459 TRP A O 1
ATOM 3571 N N . PHE A 1 460 ? 12.716 -4.123 -20.096 1.00 95.44 460 PHE A N 1
ATOM 3572 C CA . PHE A 1 460 ? 13.735 -3.353 -20.783 1.00 95.44 460 PHE A CA 1
ATOM 3573 C C . PHE A 1 460 ? 15.074 -3.981 -20.427 1.00 95.44 460 PHE A C 1
ATOM 3575 O O . PHE A 1 460 ? 15.600 -3.789 -19.325 1.00 95.44 460 PHE A O 1
ATOM 3582 N N . ASP A 1 461 ? 15.560 -4.821 -21.340 1.00 94.38 461 ASP A N 1
ATOM 3583 C CA . ASP A 1 461 ? 16.803 -5.556 -21.169 1.00 94.38 461 ASP A CA 1
ATOM 3584 C C . ASP A 1 461 ? 17.964 -4.633 -21.503 1.00 94.38 461 ASP A C 1
ATOM 3586 O O . ASP A 1 461 ? 18.273 -4.387 -22.670 1.00 94.38 461 ASP A O 1
ATOM 3590 N N . VAL A 1 462 ? 18.568 -4.092 -20.450 1.00 90.81 462 VAL A N 1
ATOM 3591 C CA . VAL A 1 462 ? 19.720 -3.208 -20.577 1.00 90.81 462 VAL A CA 1
ATOM 3592 C C . VAL A 1 462 ? 20.961 -4.059 -20.826 1.00 90.81 462 VAL A C 1
ATOM 3594 O O . VAL A 1 462 ? 21.415 -4.813 -19.951 1.00 90.81 462 VAL A O 1
ATOM 3597 N N . VAL A 1 463 ? 21.480 -3.962 -22.050 1.00 83.00 463 VAL A N 1
ATOM 3598 C CA . VAL A 1 463 ? 22.660 -4.700 -22.509 1.00 83.00 463 VAL A CA 1
ATOM 3599 C C . VAL A 1 463 ? 23.902 -3.849 -22.279 1.00 83.00 463 VAL A C 1
ATOM 3601 O O . VAL A 1 463 ? 23.940 -2.682 -22.638 1.00 83.00 463 VAL A O 1
ATOM 3604 N N . GLY A 1 464 ? 24.946 -4.453 -21.712 1.00 67.31 464 GLY A N 1
ATOM 3605 C CA . GLY A 1 464 ? 26.188 -3.745 -21.414 1.00 67.31 464 GLY A CA 1
ATOM 3606 C C . GLY A 1 464 ? 26.087 -2.975 -20.101 1.00 67.31 464 GLY A C 1
ATOM 3607 O O . GLY A 1 464 ? 25.166 -2.204 -19.876 1.00 67.31 464 GLY A O 1
ATOM 3608 N N . GLY A 1 465 ? 27.023 -3.253 -19.196 1.00 60.19 465 GLY A N 1
ATOM 3609 C CA . GLY A 1 465 ? 27.082 -2.620 -17.886 1.00 60.19 465 GLY A CA 1
ATOM 3610 C C . GLY A 1 465 ? 27.550 -3.579 -16.810 1.00 60.19 465 GLY A C 1
ATOM 3611 O O . GLY A 1 465 ? 26.774 -4.341 -16.234 1.00 60.19 465 GLY A O 1
ATOM 3612 N N . HIS A 1 466 ? 28.846 -3.537 -16.513 1.00 65.69 466 HIS A N 1
ATOM 3613 C CA . HIS A 1 466 ? 29.338 -4.070 -15.254 1.00 65.69 466 HIS A CA 1
ATOM 3614 C C . HIS A 1 466 ? 28.930 -3.074 -14.167 1.00 65.69 466 HIS A C 1
ATOM 3616 O O . HIS A 1 466 ? 29.541 -2.017 -14.036 1.00 65.69 466 HIS A O 1
ATOM 3622 N N . GLY A 1 467 ? 27.880 -3.381 -13.406 1.00 63.53 467 GLY A N 1
ATOM 3623 C CA . GLY A 1 467 ? 27.584 -2.630 -12.186 1.00 63.53 467 GLY A CA 1
ATOM 3624 C C . GLY A 1 467 ? 28.820 -2.559 -11.283 1.00 63.53 467 GLY A C 1
ATOM 3625 O O . GLY A 1 467 ? 29.608 -3.512 -11.222 1.00 63.53 467 GLY A O 1
ATOM 3626 N N . ARG A 1 468 ? 28.985 -1.441 -10.580 1.00 69.69 468 ARG A N 1
ATOM 3627 C CA . ARG A 1 468 ? 30.088 -1.202 -9.645 1.00 69.69 468 ARG A CA 1
ATOM 3628 C C . ARG A 1 468 ? 29.591 -1.263 -8.207 1.00 69.69 468 ARG A C 1
ATOM 3630 O O . ARG A 1 468 ? 28.493 -0.809 -7.901 1.00 69.69 468 ARG A O 1
ATOM 3637 N N . ILE A 1 469 ? 30.409 -1.852 -7.339 1.00 65.50 469 ILE A N 1
ATOM 3638 C CA . ILE A 1 469 ? 30.202 -1.736 -5.900 1.00 65.50 469 ILE A CA 1
ATOM 3639 C C . ILE A 1 469 ? 30.716 -0.349 -5.528 1.00 65.50 469 ILE A C 1
ATOM 3641 O O . ILE A 1 469 ? 31.916 -0.092 -5.635 1.00 65.50 469 ILE A O 1
ATOM 3645 N N . LEU A 1 470 ? 29.821 0.543 -5.113 1.00 65.50 470 LEU A N 1
ATOM 3646 C CA . LEU A 1 470 ? 30.225 1.753 -4.415 1.00 65.50 470 LEU A CA 1
ATOM 3647 C C . LEU A 1 470 ? 30.603 1.324 -2.996 1.00 65.50 470 LEU A C 1
ATOM 3649 O O . LEU A 1 470 ? 29.744 1.003 -2.169 1.00 65.50 470 LEU A O 1
ATOM 3653 N N . ALA A 1 471 ? 31.908 1.217 -2.744 1.00 59.31 471 ALA A N 1
ATOM 3654 C CA . ALA A 1 471 ? 32.402 1.025 -1.392 1.00 59.31 471 ALA A CA 1
ATOM 3655 C C . ALA A 1 471 ? 32.004 2.259 -0.571 1.00 59.31 471 ALA A C 1
ATOM 3657 O O . ALA A 1 471 ? 32.290 3.383 -0.978 1.00 59.31 471 ALA A O 1
ATOM 3658 N N . GLY A 1 472 ? 31.353 2.052 0.579 1.00 57.12 472 GLY A N 1
ATOM 3659 C CA . GLY A 1 472 ? 31.310 3.098 1.600 1.00 57.12 472 GLY A CA 1
ATOM 3660 C C . GLY A 1 472 ? 32.743 3.507 1.955 1.00 57.12 472 GLY A C 1
ATOM 3661 O O . GLY A 1 472 ? 33.654 2.703 1.768 1.00 57.12 472 GLY A O 1
ATOM 3662 N N . ASP A 1 473 ? 32.933 4.742 2.416 1.00 46.31 473 ASP A N 1
ATOM 3663 C CA . ASP A 1 473 ? 34.209 5.458 2.619 1.00 46.31 473 ASP A CA 1
ATOM 3664 C C . ASP A 1 473 ? 35.204 4.821 3.629 1.00 46.31 473 ASP A C 1
ATOM 3666 O O . ASP A 1 473 ? 35.740 5.470 4.523 1.00 46.31 473 ASP A O 1
ATOM 3670 N N . ASP A 1 474 ? 35.493 3.528 3.496 1.00 50.00 474 ASP A N 1
ATOM 3671 C CA . ASP A 1 474 ? 36.496 2.786 4.248 1.00 50.00 474 ASP A CA 1
ATOM 3672 C C . ASP A 1 474 ? 37.663 2.433 3.320 1.00 50.00 474 ASP A C 1
ATOM 3674 O O . ASP A 1 474 ? 38.013 1.276 3.076 1.00 50.00 474 ASP A O 1
ATOM 3678 N N . SER A 1 475 ? 38.374 3.474 2.880 1.00 47.47 475 SER A N 1
ATOM 3679 C CA . SER A 1 475 ? 39.718 3.379 2.281 1.00 47.47 475 SER A CA 1
ATOM 3680 C C . SER A 1 475 ? 40.760 2.662 3.174 1.00 47.47 475 SER A C 1
ATOM 3682 O O . SER A 1 475 ? 41.915 2.499 2.777 1.00 47.47 475 SER A O 1
ATOM 3684 N N . LYS A 1 476 ? 40.367 2.193 4.368 1.00 45.25 476 LYS A N 1
ATOM 3685 C CA . LYS A 1 476 ? 41.206 1.507 5.360 1.00 45.25 476 LYS A CA 1
ATOM 3686 C C . LYS A 1 476 ? 41.055 -0.014 5.407 1.00 45.25 476 LYS A C 1
ATOM 3688 O O . LYS A 1 476 ? 41.845 -0.657 6.091 1.00 45.25 476 LYS A O 1
ATOM 3693 N N . LEU A 1 477 ? 40.114 -0.611 4.678 1.00 44.38 477 LEU A N 1
ATOM 3694 C CA . LEU A 1 477 ? 39.943 -2.067 4.644 1.00 44.38 477 LEU A CA 1
ATOM 3695 C C . LEU A 1 477 ? 40.334 -2.614 3.269 1.00 44.38 477 LEU A C 1
ATOM 3697 O O . LEU A 1 477 ? 39.491 -3.030 2.484 1.00 44.38 477 LEU A O 1
ATOM 3701 N N . ARG A 1 478 ? 41.637 -2.626 2.966 1.00 44.69 478 ARG A N 1
ATOM 3702 C CA . ARG A 1 478 ? 42.195 -3.575 1.989 1.00 44.69 478 ARG A CA 1
ATOM 3703 C C . ARG A 1 478 ? 42.622 -4.820 2.768 1.00 44.69 478 ARG A C 1
ATOM 3705 O O . ARG A 1 478 ? 43.688 -4.777 3.382 1.00 44.69 478 ARG A O 1
ATOM 3712 N N . PRO A 1 479 ? 41.845 -5.916 2.796 1.00 45.09 479 PRO A N 1
ATOM 3713 C CA . PRO A 1 479 ? 42.276 -7.124 3.474 1.00 45.09 479 PRO A CA 1
ATOM 3714 C C . PRO A 1 479 ? 43.249 -7.835 2.535 1.00 45.09 479 PRO A C 1
ATOM 3716 O O . PRO A 1 479 ? 42.857 -8.419 1.527 1.00 45.09 479 PRO A O 1
ATOM 3719 N N . THR A 1 480 ? 44.541 -7.759 2.829 1.00 42.59 480 THR A N 1
ATOM 3720 C CA . THR A 1 480 ? 45.526 -8.659 2.229 1.00 42.59 480 THR A CA 1
ATOM 3721 C C . THR A 1 480 ? 45.473 -9.985 2.994 1.00 42.59 480 THR A C 1
ATOM 3723 O O . THR A 1 480 ? 46.216 -10.155 3.956 1.00 42.59 480 THR A O 1
ATOM 3726 N N . GLY A 1 481 ? 44.560 -10.897 2.632 1.00 49.59 481 GLY A N 1
ATOM 3727 C CA . GLY A 1 481 ? 44.486 -12.246 3.223 1.00 49.59 481 GLY A CA 1
ATOM 3728 C C . GLY A 1 481 ? 43.099 -12.912 3.206 1.00 49.59 481 GLY A C 1
ATOM 3729 O O . GLY A 1 481 ? 42.094 -12.283 2.871 1.00 49.59 481 GLY A O 1
ATOM 3730 N N . GLU A 1 482 ? 43.056 -14.195 3.596 1.00 46.38 482 GLU A N 1
ATOM 3731 C CA . GLU A 1 482 ? 41.853 -15.054 3.710 1.00 46.38 482 GLU A CA 1
ATOM 3732 C C . GLU A 1 482 ? 40.780 -14.531 4.698 1.00 46.38 482 GLU A C 1
ATOM 3734 O O . GLU A 1 482 ? 39.645 -15.000 4.680 1.00 46.38 482 GLU A O 1
ATOM 3739 N N . ASP A 1 483 ? 41.071 -13.481 5.474 1.00 44.62 483 ASP A N 1
ATOM 3740 C CA . ASP A 1 483 ? 40.138 -12.810 6.400 1.00 44.62 483 ASP A CA 1
ATOM 3741 C C . ASP A 1 483 ? 39.094 -11.889 5.724 1.00 44.62 483 ASP A C 1
ATOM 3743 O O . ASP A 1 483 ? 38.352 -11.152 6.382 1.00 44.62 483 ASP A O 1
ATOM 3747 N N . THR A 1 484 ? 38.979 -11.942 4.396 1.00 50.12 484 THR A N 1
ATOM 3748 C CA . THR A 1 484 ? 37.994 -11.179 3.604 1.00 50.12 484 THR A CA 1
ATOM 3749 C C . THR A 1 484 ? 36.546 -11.482 3.992 1.00 50.12 484 THR A C 1
ATOM 3751 O O . THR A 1 484 ? 35.691 -10.603 3.884 1.00 50.12 484 THR A O 1
ATOM 3754 N N . GLN A 1 485 ? 36.249 -12.695 4.472 1.00 47.72 485 GLN A N 1
ATOM 3755 C CA . GLN A 1 485 ? 34.884 -13.051 4.870 1.00 47.72 485 GLN A CA 1
ATOM 3756 C C . GLN A 1 485 ? 34.440 -12.326 6.143 1.00 47.72 485 GLN A C 1
ATOM 3758 O O . GLN A 1 485 ? 33.311 -11.852 6.187 1.00 47.72 485 GLN A O 1
ATOM 3763 N N . ASN A 1 486 ? 35.320 -12.159 7.132 1.00 43.50 486 ASN A N 1
ATOM 3764 C CA . ASN A 1 486 ? 34.963 -11.523 8.404 1.00 43.50 486 ASN A CA 1
ATOM 3765 C C . ASN A 1 486 ? 34.974 -9.986 8.318 1.00 43.50 486 ASN A C 1
ATOM 3767 O O . ASN A 1 486 ? 34.153 -9.327 8.955 1.00 43.50 486 ASN A O 1
ATOM 3771 N N . ALA A 1 487 ? 35.839 -9.401 7.479 1.00 43.66 487 ALA A N 1
ATOM 3772 C CA . ALA A 1 487 ? 35.905 -7.949 7.285 1.00 43.66 487 ALA A CA 1
ATOM 3773 C C . ALA A 1 487 ? 34.653 -7.366 6.593 1.00 43.66 487 ALA A C 1
ATOM 3775 O O . ALA A 1 487 ? 34.232 -6.256 6.917 1.00 43.66 487 ALA A O 1
ATOM 3776 N N . LEU A 1 488 ? 34.007 -8.130 5.701 1.00 43.06 488 LEU A N 1
ATOM 3777 C CA . LEU A 1 488 ? 32.746 -7.741 5.050 1.00 43.06 488 LEU A CA 1
ATOM 3778 C C . LEU A 1 488 ? 31.564 -7.635 6.031 1.00 43.06 488 LEU A C 1
ATOM 3780 O O . LEU A 1 488 ? 30.659 -6.839 5.799 1.00 43.06 488 LEU A O 1
ATOM 3784 N N . PHE A 1 489 ? 31.581 -8.389 7.136 1.00 42.44 489 PHE A N 1
ATOM 3785 C CA . PHE A 1 489 ? 30.562 -8.292 8.191 1.00 42.44 489 PHE A CA 1
ATOM 3786 C C . PHE A 1 489 ? 30.833 -7.164 9.198 1.00 42.44 489 PHE A C 1
ATOM 3788 O O . PHE A 1 489 ? 29.912 -6.736 9.892 1.00 42.44 489 PHE A O 1
ATOM 3795 N N . ALA A 1 490 ? 32.072 -6.667 9.280 1.00 39.00 490 ALA A N 1
ATOM 3796 C CA . ALA A 1 490 ? 32.466 -5.613 10.217 1.00 39.00 490 ALA A CA 1
ATOM 3797 C C . ALA A 1 490 ? 32.235 -4.185 9.683 1.00 39.00 490 ALA A C 1
ATOM 3799 O O . ALA A 1 490 ? 32.265 -3.228 10.462 1.00 39.00 490 ALA A O 1
ATOM 3800 N N . CYS A 1 491 ? 31.994 -4.021 8.377 1.00 40.25 491 CYS A N 1
ATOM 3801 C CA . CYS A 1 491 ? 31.714 -2.716 7.783 1.00 40.25 491 CYS A CA 1
ATOM 3802 C C . CYS A 1 491 ? 30.293 -2.257 8.160 1.00 40.25 491 CYS A C 1
ATOM 3804 O O . CYS A 1 491 ? 29.303 -2.937 7.887 1.00 40.25 491 CYS A O 1
ATOM 3806 N N . ARG A 1 492 ? 30.188 -1.101 8.831 1.00 46.44 492 ARG A N 1
ATOM 3807 C CA . ARG A 1 492 ? 28.904 -0.554 9.313 1.00 46.44 492 ARG A CA 1
ATOM 3808 C C . ARG A 1 492 ? 28.009 -0.029 8.186 1.00 46.44 492 ARG A C 1
ATOM 3810 O O . ARG A 1 492 ? 26.804 0.087 8.395 1.00 46.44 492 ARG A O 1
ATOM 3817 N N . SER A 1 493 ? 28.567 0.268 7.015 1.00 57.03 493 SER A N 1
ATOM 3818 C CA . SER A 1 493 ? 27.828 0.616 5.802 1.00 57.03 493 SER A CA 1
ATOM 3819 C C . SER A 1 493 ? 27.815 -0.593 4.869 1.00 57.03 493 SER A C 1
ATOM 3821 O O . SER A 1 493 ? 28.854 -1.064 4.412 1.00 57.03 493 SER A O 1
ATOM 3823 N N . LYS A 1 494 ? 26.626 -1.140 4.591 1.00 62.44 494 LYS A N 1
ATOM 3824 C CA . LYS A 1 494 ? 26.503 -2.208 3.593 1.00 62.44 494 LYS A CA 1
ATOM 3825 C C . LYS A 1 494 ? 26.977 -1.650 2.241 1.00 62.44 494 LYS A C 1
ATOM 3827 O O . LYS A 1 494 ? 26.534 -0.560 1.878 1.00 62.44 494 LYS A O 1
ATOM 3832 N N . PRO A 1 495 ? 27.856 -2.350 1.502 1.00 66.69 495 PRO A N 1
ATOM 3833 C CA . PRO A 1 495 ? 28.283 -1.898 0.181 1.00 66.69 495 PRO A CA 1
ATOM 3834 C C . PRO A 1 495 ? 27.063 -1.669 -0.718 1.00 66.69 495 PRO A C 1
ATOM 3836 O O . PRO A 1 495 ? 26.183 -2.533 -0.807 1.00 66.69 495 PRO A O 1
ATOM 3839 N N . ARG A 1 496 ? 27.003 -0.502 -1.374 1.00 74.75 496 ARG A N 1
ATOM 3840 C CA . ARG A 1 496 ? 25.914 -0.152 -2.291 1.00 74.75 496 ARG A CA 1
ATOM 3841 C C . ARG A 1 496 ? 26.227 -0.730 -3.668 1.00 74.75 496 ARG A C 1
ATOM 3843 O O . ARG A 1 496 ? 27.269 -0.450 -4.255 1.00 74.75 496 ARG A O 1
ATOM 3850 N N . CYS A 1 497 ? 25.327 -1.563 -4.177 1.00 74.38 497 CYS A N 1
ATOM 3851 C CA . CYS A 1 497 ? 25.397 -2.077 -5.541 1.00 74.38 497 CYS A CA 1
ATOM 3852 C C . CYS A 1 497 ? 24.759 -1.057 -6.478 1.00 74.38 497 CYS A C 1
ATOM 3854 O O . CYS A 1 497 ? 23.558 -0.816 -6.365 1.00 74.38 497 CYS A O 1
ATOM 3856 N N . VAL A 1 498 ? 25.529 -0.500 -7.412 1.00 83.94 498 VAL A N 1
ATOM 3857 C CA . VAL A 1 498 ? 25.007 0.455 -8.395 1.00 83.94 498 VAL A CA 1
ATOM 3858 C C . VAL A 1 498 ? 25.251 -0.055 -9.804 1.00 83.94 498 VAL A C 1
ATOM 3860 O O . VAL A 1 498 ? 26.358 -0.454 -10.172 1.00 83.94 498 VAL A O 1
ATOM 3863 N N . ASN A 1 499 ? 24.202 -0.034 -10.619 1.00 87.81 499 ASN A N 1
ATOM 3864 C CA . ASN A 1 499 ? 24.293 -0.317 -12.040 1.00 87.81 499 ASN A CA 1
ATOM 3865 C C . ASN A 1 499 ? 23.894 0.941 -12.822 1.00 87.81 499 ASN A C 1
ATOM 3867 O O . ASN A 1 499 ? 22.716 1.219 -13.030 1.00 87.81 499 ASN A O 1
ATOM 3871 N N . TYR A 1 500 ? 24.899 1.718 -13.239 1.00 90.56 500 TYR A N 1
ATOM 3872 C CA . TYR A 1 500 ? 24.684 2.994 -13.928 1.00 90.56 500 TYR A CA 1
ATOM 3873 C C . TYR A 1 500 ? 23.914 2.837 -15.238 1.00 90.56 500 TYR A C 1
ATOM 3875 O O . TYR A 1 500 ? 23.156 3.725 -15.601 1.00 90.56 500 TYR A O 1
ATOM 3883 N N . HIS A 1 501 ? 24.058 1.702 -15.925 1.00 91.38 501 HIS A N 1
ATOM 3884 C CA . HIS A 1 501 ? 23.347 1.463 -17.177 1.00 91.38 501 HIS A CA 1
ATOM 3885 C C . HIS A 1 501 ? 21.851 1.267 -16.940 1.00 91.38 501 HIS A C 1
ATOM 3887 O O . HIS A 1 501 ? 21.035 1.808 -17.682 1.00 91.38 501 HIS A O 1
ATOM 3893 N N . THR A 1 502 ? 21.463 0.529 -15.896 1.00 92.94 502 THR A N 1
ATOM 3894 C CA . THR A 1 502 ? 20.041 0.346 -15.577 1.00 92.94 502 THR A CA 1
ATOM 3895 C C . THR A 1 502 ? 19.426 1.618 -15.006 1.00 92.94 502 THR A C 1
ATOM 3897 O O . THR A 1 502 ? 18.289 1.927 -15.352 1.00 92.94 502 THR A O 1
ATOM 3900 N N . LEU A 1 503 ? 20.178 2.397 -14.221 1.00 94.19 503 LEU A N 1
ATOM 3901 C CA . LEU A 1 503 ? 19.755 3.723 -13.759 1.00 94.19 503 LEU A CA 1
ATOM 3902 C C . LEU A 1 503 ? 19.570 4.705 -14.924 1.00 94.19 503 LEU A C 1
ATOM 3904 O O . LEU A 1 503 ? 18.530 5.355 -15.006 1.00 94.19 503 LEU A O 1
ATOM 3908 N N . ALA A 1 504 ? 20.525 4.762 -15.857 1.00 93.88 504 ALA A N 1
ATOM 3909 C CA . ALA A 1 504 ? 20.399 5.535 -17.091 1.00 93.88 504 ALA A CA 1
ATOM 3910 C C . ALA A 1 504 ? 19.186 5.071 -17.906 1.00 93.88 504 ALA A C 1
ATOM 3912 O O . ALA A 1 504 ? 18.396 5.895 -18.346 1.00 93.88 504 ALA A O 1
ATOM 3913 N N . GLY A 1 505 ? 18.950 3.760 -18.004 1.00 94.44 505 GLY A N 1
ATOM 3914 C CA . GLY A 1 505 ? 17.750 3.235 -18.650 1.00 94.44 505 GLY A CA 1
ATOM 3915 C C . GLY A 1 505 ? 16.450 3.688 -17.987 1.00 94.44 505 GLY A C 1
ATOM 3916 O O . GLY A 1 505 ? 15.529 4.112 -18.682 1.00 94.44 505 GLY A O 1
ATOM 3917 N N . VAL A 1 506 ? 16.368 3.671 -16.652 1.00 96.44 506 VAL A N 1
ATOM 3918 C CA . VAL A 1 506 ? 15.202 4.213 -15.933 1.00 96.44 506 VAL A CA 1
ATOM 3919 C C . VAL A 1 506 ? 15.034 5.702 -16.234 1.00 96.44 506 VAL A C 1
ATOM 3921 O O . VAL A 1 506 ? 13.933 6.131 -16.578 1.00 96.44 506 VAL A O 1
ATOM 3924 N N . ARG A 1 507 ? 16.124 6.471 -16.159 1.00 95.69 507 ARG A N 1
ATOM 3925 C CA . ARG A 1 507 ? 16.160 7.909 -16.439 1.00 95.69 507 ARG A CA 1
ATOM 3926 C C . ARG A 1 507 ? 15.621 8.231 -17.836 1.00 95.69 507 ARG A C 1
ATOM 3928 O O . ARG A 1 507 ? 14.671 9.005 -17.952 1.00 95.69 507 ARG A O 1
ATOM 3935 N N . SER A 1 508 ? 16.145 7.595 -18.885 1.00 94.50 508 SER A N 1
ATOM 3936 C CA . SER A 1 508 ? 15.705 7.844 -20.263 1.00 94.50 508 SER A CA 1
ATOM 3937 C C . SER A 1 508 ? 14.244 7.423 -20.491 1.00 94.50 508 SER A C 1
ATOM 3939 O O . SER A 1 508 ? 13.520 8.083 -21.240 1.00 94.50 508 SER A O 1
ATOM 3941 N N . VAL A 1 509 ? 13.781 6.342 -19.845 1.00 95.69 509 VAL A N 1
ATOM 3942 C CA . VAL A 1 509 ? 12.370 5.921 -19.912 1.00 95.69 509 VAL A CA 1
ATOM 3943 C C . VAL A 1 509 ? 11.462 6.965 -19.264 1.00 95.69 509 VAL A C 1
ATOM 3945 O O . VAL A 1 509 ? 10.471 7.358 -19.879 1.00 95.69 509 VAL A O 1
ATOM 3948 N N . VAL A 1 510 ? 11.802 7.456 -18.067 1.00 96.94 510 VAL A N 1
ATOM 3949 C CA . VAL A 1 510 ? 11.039 8.517 -17.388 1.00 96.94 510 VAL A CA 1
ATOM 3950 C C . VAL A 1 510 ? 11.002 9.782 -18.246 1.00 96.94 510 VAL A C 1
ATOM 3952 O O . VAL A 1 510 ? 9.913 10.288 -18.513 1.00 96.94 510 VAL A O 1
ATOM 3955 N N . GLN A 1 511 ? 12.150 10.246 -18.753 1.00 95.62 511 GLN A N 1
ATOM 3956 C CA . GLN A 1 511 ? 12.218 11.434 -19.614 1.00 95.62 511 GLN A CA 1
ATOM 3957 C C . GLN A 1 511 ? 11.295 11.304 -20.831 1.00 95.62 511 GLN A C 1
ATOM 3959 O O . GLN A 1 511 ? 10.526 12.211 -21.139 1.00 95.62 511 GLN A O 1
ATOM 3964 N N . ALA A 1 512 ? 11.324 10.159 -21.519 1.00 94.50 512 ALA A N 1
ATOM 3965 C CA . ALA A 1 512 ? 10.491 9.940 -22.697 1.00 94.50 512 ALA A CA 1
ATOM 3966 C C . ALA A 1 512 ? 8.989 9.924 -22.366 1.00 94.50 512 ALA A C 1
ATOM 3968 O O . ALA A 1 512 ? 8.175 10.431 -23.145 1.00 94.50 512 ALA A O 1
ATOM 3969 N N . LEU A 1 513 ? 8.605 9.351 -21.223 1.00 95.38 513 LEU A N 1
ATOM 3970 C CA . LEU A 1 513 ? 7.214 9.340 -20.774 1.00 95.38 513 LEU A CA 1
ATOM 3971 C C . LEU A 1 513 ? 6.706 10.753 -20.458 1.00 95.38 513 LEU A C 1
ATOM 3973 O O . LEU A 1 513 ? 5.590 11.096 -20.847 1.00 95.38 513 LEU A O 1
ATOM 3977 N N . LEU A 1 514 ? 7.524 11.586 -19.818 1.00 95.75 514 LEU A N 1
ATOM 3978 C CA . LEU A 1 514 ? 7.142 12.960 -19.497 1.00 95.75 514 LEU A CA 1
ATOM 3979 C C . LEU A 1 514 ? 7.158 13.855 -20.746 1.00 95.75 514 LEU A C 1
ATOM 3981 O O . LEU A 1 514 ? 6.137 14.436 -21.098 1.00 95.75 514 LEU A O 1
ATOM 3985 N N . ASP A 1 515 ? 8.267 13.906 -21.485 1.00 94.31 515 ASP A N 1
ATOM 3986 C CA . ASP A 1 515 ? 8.444 14.881 -22.572 1.00 94.31 515 ASP A CA 1
ATOM 3987 C C . ASP A 1 515 ? 7.711 14.513 -23.858 1.00 94.31 515 ASP A C 1
ATOM 3989 O O . ASP A 1 515 ? 7.223 15.371 -24.598 1.00 94.31 515 ASP A O 1
ATOM 3993 N N . ARG A 1 516 ? 7.722 13.222 -24.206 1.00 91.94 516 ARG A N 1
ATOM 3994 C CA . ARG A 1 516 ? 7.212 12.756 -25.504 1.00 91.94 516 ARG A CA 1
ATOM 3995 C C . ARG A 1 516 ? 5.779 12.278 -25.381 1.00 91.94 516 ARG A C 1
ATOM 3997 O O . ARG A 1 516 ? 4.970 12.572 -26.268 1.00 91.94 516 ARG A O 1
ATOM 4004 N N . CYS A 1 517 ? 5.484 11.571 -24.290 1.00 92.44 517 CYS A N 1
ATOM 4005 C CA . CYS A 1 517 ? 4.152 11.054 -24.000 1.00 92.44 517 CYS A CA 1
ATOM 4006 C C . CYS A 1 517 ? 3.305 12.019 -23.165 1.00 92.44 517 CYS A C 1
ATOM 4008 O O . CYS A 1 517 ? 2.125 11.742 -23.008 1.00 92.44 517 CYS A O 1
ATOM 4010 N N . HIS A 1 518 ? 3.847 13.152 -22.695 1.00 94.94 518 HIS A N 1
ATOM 4011 C CA . HIS A 1 518 ? 3.097 14.173 -21.947 1.00 94.94 518 HIS A CA 1
ATOM 4012 C C . HIS A 1 518 ? 2.363 13.603 -20.727 1.00 94.94 518 HIS A C 1
ATOM 4014 O O . HIS A 1 518 ? 1.252 14.031 -20.416 1.00 94.94 518 HIS A O 1
ATOM 4020 N N . LEU A 1 519 ? 2.948 12.597 -20.067 1.00 95.38 519 LEU A N 1
ATOM 4021 C CA . LEU A 1 519 ? 2.388 12.077 -18.823 1.00 95.38 519 LEU A CA 1
ATOM 4022 C C . LEU A 1 519 ? 2.627 13.067 -17.687 1.00 95.38 519 LEU A C 1
ATOM 4024 O O . LEU A 1 519 ? 3.693 13.680 -17.600 1.00 95.38 519 LEU A O 1
ATOM 4028 N N . ALA A 1 520 ? 1.644 13.192 -16.797 1.00 95.88 520 ALA A N 1
ATOM 4029 C CA . ALA A 1 520 ? 1.832 13.946 -15.572 1.00 95.88 520 ALA A CA 1
ATOM 4030 C C . ALA A 1 520 ? 2.831 13.201 -14.659 1.00 95.88 520 ALA A C 1
ATOM 4032 O O . ALA A 1 520 ? 2.793 11.967 -14.601 1.00 95.88 520 ALA A O 1
ATOM 4033 N N . PRO A 1 521 ? 3.729 13.896 -13.938 1.00 96.56 521 PRO A N 1
ATOM 4034 C CA . PRO A 1 521 ? 4.686 13.249 -13.037 1.00 96.56 521 PRO A CA 1
ATOM 4035 C C . PRO A 1 521 ? 4.035 12.311 -12.012 1.00 96.56 521 PRO A C 1
ATOM 4037 O O . PRO A 1 521 ? 4.575 11.249 -11.723 1.00 96.56 521 PRO A O 1
ATOM 4040 N N . GLU A 1 522 ? 2.856 12.664 -11.500 1.00 95.38 522 GLU A N 1
ATOM 4041 C CA . GLU A 1 522 ? 2.079 11.866 -10.548 1.00 95.38 522 GLU A CA 1
ATOM 4042 C C . GLU A 1 522 ? 1.502 10.563 -11.128 1.00 95.38 522 GLU A C 1
ATOM 4044 O O . GLU A 1 522 ? 1.189 9.643 -10.367 1.00 95.38 522 GLU A O 1
ATOM 4049 N N . ASP A 1 523 ? 1.395 10.457 -12.456 1.00 95.81 523 ASP A N 1
ATOM 4050 C CA . ASP A 1 523 ? 0.956 9.241 -13.148 1.00 95.81 523 ASP A CA 1
ATOM 4051 C C . ASP A 1 523 ? 2.082 8.204 -13.272 1.00 95.81 523 ASP A C 1
ATOM 4053 O O . ASP A 1 523 ? 1.817 7.044 -13.603 1.00 95.81 523 ASP A O 1
ATOM 4057 N N . VAL A 1 524 ? 3.330 8.597 -12.992 1.00 97.25 524 VAL A N 1
ATOM 4058 C CA . VAL A 1 524 ? 4.523 7.754 -13.094 1.00 97.25 524 VAL A CA 1
ATOM 4059 C C . VAL A 1 524 ? 5.087 7.485 -11.702 1.00 97.25 524 VAL A C 1
ATOM 4061 O O . VAL A 1 524 ? 5.493 8.398 -10.999 1.00 97.25 524 VAL A O 1
ATOM 4064 N N . LEU A 1 525 ? 5.177 6.218 -11.306 1.00 97.25 525 LEU A N 1
ATOM 4065 C CA . LEU A 1 525 ? 5.855 5.804 -10.076 1.00 97.25 525 LEU A CA 1
ATOM 4066 C C . LEU A 1 525 ? 7.129 5.038 -10.412 1.00 97.25 525 LEU A C 1
ATOM 4068 O O . LEU A 1 525 ? 7.083 4.015 -11.098 1.00 97.25 525 LEU A O 1
ATOM 4072 N N . VAL A 1 526 ? 8.251 5.485 -9.855 1.00 97.75 526 VAL A N 1
ATOM 4073 C CA . VAL A 1 526 ? 9.529 4.779 -9.962 1.00 97.75 526 VAL A CA 1
ATOM 4074 C C . VAL A 1 526 ? 9.807 4.038 -8.659 1.00 97.75 526 VAL A C 1
ATOM 4076 O O . VAL A 1 526 ? 9.709 4.600 -7.566 1.00 97.75 526 VAL A O 1
ATOM 4079 N N . GLN A 1 527 ? 10.130 2.752 -8.773 1.00 96.88 527 GLN A N 1
ATOM 4080 C CA . GLN A 1 527 ? 10.386 1.872 -7.643 1.00 96.88 527 GLN A CA 1
ATOM 4081 C C . GLN A 1 527 ? 11.824 1.365 -7.638 1.00 96.88 527 GLN A C 1
ATOM 4083 O O . GLN A 1 527 ? 12.241 0.693 -8.583 1.00 96.88 527 GLN A O 1
ATOM 4088 N N . GLY A 1 528 ? 12.528 1.616 -6.537 1.00 94.62 528 GLY A N 1
ATOM 4089 C CA . GLY A 1 528 ? 13.762 0.914 -6.188 1.00 94.62 528 GLY A CA 1
ATOM 4090 C C . GLY A 1 528 ? 13.472 -0.346 -5.372 1.00 94.62 528 GLY A C 1
ATOM 4091 O O . GLY A 1 528 ? 12.462 -0.423 -4.666 1.00 94.62 528 GLY A O 1
ATOM 4092 N N . LEU A 1 529 ? 14.347 -1.351 -5.435 1.00 89.62 529 LEU A N 1
ATOM 4093 C CA . LEU A 1 529 ? 14.177 -2.572 -4.630 1.00 89.62 529 LEU A CA 1
ATOM 4094 C C . LEU A 1 529 ? 14.386 -2.328 -3.129 1.00 89.62 529 LEU A C 1
ATOM 4096 O O . LEU A 1 529 ? 13.799 -3.027 -2.300 1.00 89.62 529 LEU A O 1
ATOM 4100 N N . THR A 1 530 ? 15.235 -1.359 -2.791 1.00 88.19 530 THR A N 1
ATOM 4101 C CA . THR A 1 530 ? 15.620 -0.979 -1.426 1.00 88.19 530 THR A CA 1
ATOM 4102 C C . THR A 1 530 ? 15.547 0.538 -1.258 1.00 88.19 530 THR A C 1
ATOM 4104 O O . THR A 1 530 ? 15.432 1.265 -2.243 1.00 88.19 530 THR A O 1
ATOM 4107 N N . ALA A 1 531 ? 15.630 1.021 -0.014 1.00 89.25 531 ALA A N 1
ATOM 4108 C CA . ALA A 1 531 ? 15.698 2.456 0.271 1.00 89.25 531 ALA A CA 1
ATOM 4109 C C . ALA A 1 531 ? 16.918 3.117 -0.397 1.00 89.25 531 ALA A C 1
ATOM 4111 O O . ALA A 1 531 ? 16.755 4.115 -1.082 1.00 89.25 531 ALA A O 1
ATOM 4112 N N . ASP A 1 532 ? 18.105 2.501 -0.306 1.00 87.62 532 ASP A N 1
ATOM 4113 C CA . ASP A 1 532 ? 19.315 3.019 -0.967 1.00 87.62 532 ASP A CA 1
ATOM 4114 C C . ASP A 1 532 ? 19.156 3.117 -2.496 1.00 87.62 532 ASP A C 1
ATOM 4116 O O . ASP A 1 532 ? 19.622 4.068 -3.116 1.00 87.62 532 ASP A O 1
ATOM 4120 N N . ASP A 1 533 ? 18.495 2.134 -3.115 1.00 89.88 533 ASP A N 1
ATOM 4121 C CA . ASP A 1 533 ? 18.216 2.141 -4.555 1.00 89.88 533 ASP A CA 1
ATOM 4122 C C . ASP A 1 533 ? 17.219 3.252 -4.922 1.00 89.88 533 ASP A C 1
ATOM 4124 O O . ASP A 1 533 ? 17.399 3.960 -5.910 1.00 89.88 533 ASP A O 1
ATOM 4128 N N . ALA A 1 534 ? 16.193 3.459 -4.091 1.00 93.31 534 ALA A N 1
ATOM 4129 C CA . ALA A 1 534 ? 15.246 4.556 -4.254 1.00 93.31 534 ALA A CA 1
ATOM 4130 C C . ALA A 1 534 ? 15.908 5.936 -4.094 1.00 93.31 534 ALA A C 1
ATOM 4132 O O . ALA A 1 534 ? 15.594 6.838 -4.867 1.00 93.31 534 ALA A O 1
ATOM 4133 N N . ASP A 1 535 ? 16.848 6.098 -3.159 1.00 92.81 535 ASP A N 1
ATOM 4134 C CA . ASP A 1 535 ? 17.603 7.344 -2.974 1.00 92.81 535 ASP A CA 1
ATOM 4135 C C . ASP A 1 535 ? 18.465 7.665 -4.206 1.00 92.81 535 ASP A C 1
ATOM 4137 O O . ASP A 1 535 ? 18.470 8.800 -4.689 1.00 92.81 535 ASP A O 1
ATOM 4141 N N . LEU A 1 536 ? 19.143 6.656 -4.767 1.00 92.69 536 LEU A N 1
ATOM 4142 C CA . LEU A 1 536 ? 19.923 6.804 -6.001 1.00 92.69 536 LEU A CA 1
ATOM 4143 C C . LEU A 1 536 ? 19.036 7.150 -7.199 1.00 92.69 536 LEU A C 1
ATOM 4145 O O . LEU A 1 536 ? 19.361 8.054 -7.968 1.00 92.69 536 LEU A O 1
ATOM 4149 N N . LEU A 1 537 ? 17.897 6.469 -7.345 1.00 95.31 537 LEU A N 1
ATOM 4150 C CA . LEU A 1 537 ? 16.907 6.778 -8.376 1.00 95.31 537 LEU A CA 1
ATOM 4151 C C . LEU A 1 537 ? 16.382 8.208 -8.231 1.00 95.31 537 LEU A C 1
ATOM 4153 O O . LEU A 1 537 ? 16.287 8.921 -9.223 1.00 95.31 537 LEU A O 1
ATOM 4157 N N . HIS A 1 538 ? 16.083 8.649 -7.009 1.00 95.75 538 HIS A N 1
ATOM 4158 C CA . HIS A 1 538 ? 15.628 10.010 -6.747 1.00 95.75 538 HIS A CA 1
ATOM 4159 C C . HIS A 1 538 ? 16.690 11.037 -7.150 1.00 95.75 538 HIS A C 1
ATOM 4161 O O . HIS A 1 538 ? 16.381 11.990 -7.863 1.00 95.75 538 HIS A O 1
ATOM 4167 N N . ALA A 1 539 ? 17.951 10.819 -6.767 1.00 94.38 539 ALA A N 1
ATOM 4168 C CA . ALA A 1 539 ? 19.058 11.679 -7.179 1.00 94.38 539 ALA A CA 1
ATOM 4169 C C . ALA A 1 539 ? 19.220 11.733 -8.709 1.00 94.38 539 ALA A C 1
ATOM 4171 O O . ALA A 1 539 ? 19.461 12.804 -9.257 1.00 94.38 539 ALA A O 1
ATOM 4172 N N . CYS A 1 540 ? 19.026 10.608 -9.405 1.00 94.44 540 CYS A N 1
ATOM 4173 C CA . CYS A 1 540 ? 19.124 10.523 -10.866 1.00 94.44 540 CYS A CA 1
ATOM 4174 C C . CYS A 1 540 ? 17.914 11.094 -11.623 1.00 94.44 540 CYS A C 1
ATOM 4176 O O . CYS A 1 540 ? 17.967 11.169 -12.849 1.00 94.44 540 CYS A O 1
ATOM 4178 N N . LEU A 1 541 ? 16.813 11.416 -10.940 1.00 95.81 541 LEU A N 1
ATOM 4179 C CA . LEU A 1 541 ? 15.572 11.899 -11.559 1.00 95.81 541 LEU A CA 1
ATOM 4180 C C . LEU A 1 541 ? 15.212 13.331 -11.147 1.00 95.81 541 LEU A C 1
ATOM 4182 O O . LEU A 1 541 ? 14.309 13.923 -11.740 1.00 95.81 541 LEU A O 1
ATOM 4186 N N . VAL A 1 542 ? 15.896 13.902 -10.151 1.00 93.25 542 VAL A N 1
ATOM 4187 C CA . VAL A 1 542 ? 15.566 15.223 -9.591 1.00 93.25 542 VAL A CA 1
ATOM 4188 C C . VAL A 1 542 ? 15.678 16.353 -10.619 1.00 93.25 542 VAL A C 1
ATOM 4190 O O . VAL A 1 542 ? 14.891 17.297 -10.589 1.00 93.25 542 VAL A O 1
ATOM 4193 N N . ASP A 1 543 ? 16.628 16.242 -11.544 1.00 90.94 543 ASP A N 1
ATOM 4194 C CA . ASP A 1 543 ? 16.884 17.188 -12.631 1.00 90.94 543 ASP A CA 1
ATOM 4195 C C . ASP A 1 543 ? 15.959 16.981 -13.841 1.00 90.94 543 ASP A C 1
ATOM 4197 O O . ASP A 1 543 ? 15.739 17.922 -14.600 1.00 90.94 543 ASP A O 1
ATOM 4201 N N . ILE A 1 544 ? 15.370 15.789 -13.985 1.00 90.88 544 ILE A N 1
ATOM 4202 C CA . ILE A 1 544 ? 14.277 15.541 -14.933 1.00 90.88 544 ILE A CA 1
ATOM 4203 C C . ILE A 1 544 ? 13.004 16.190 -14.407 1.00 90.88 544 ILE A C 1
ATOM 4205 O O . ILE A 1 544 ? 12.404 17.049 -15.055 1.00 90.88 544 ILE A O 1
ATOM 4209 N N . ASN A 1 545 ? 12.563 15.742 -13.231 1.00 93.25 545 ASN A N 1
ATOM 4210 C CA . ASN A 1 545 ? 11.375 16.254 -12.577 1.00 93.25 545 ASN A CA 1
ATOM 4211 C C . ASN A 1 545 ? 11.322 15.786 -11.118 1.00 93.25 545 ASN A C 1
ATOM 4213 O O . ASN A 1 545 ? 10.937 14.653 -10.825 1.00 93.25 545 ASN A O 1
ATOM 4217 N N . ALA A 1 546 ? 11.607 16.701 -10.191 1.00 90.56 546 ALA A N 1
ATOM 4218 C CA . ALA A 1 546 ? 11.527 16.454 -8.750 1.00 90.56 546 ALA A CA 1
ATOM 4219 C C . ALA A 1 546 ? 10.126 16.039 -8.241 1.00 90.56 546 ALA A C 1
ATOM 4221 O O . ALA A 1 546 ? 9.988 15.651 -7.083 1.00 90.56 546 ALA A O 1
ATOM 4222 N N . SER A 1 547 ? 9.080 16.132 -9.072 1.00 94.50 547 SER A N 1
ATOM 4223 C CA . SER A 1 547 ? 7.711 15.739 -8.711 1.00 94.50 547 SER A CA 1
ATOM 4224 C C . SER A 1 547 ? 7.402 14.269 -9.001 1.00 94.50 547 SER A C 1
ATOM 4226 O O . SER A 1 547 ? 6.365 13.790 -8.545 1.00 94.50 547 SER A O 1
ATOM 4228 N N . VAL A 1 548 ? 8.255 13.546 -9.743 1.00 96.31 548 VAL A N 1
ATOM 4229 C CA . VAL A 1 548 ? 8.053 12.109 -9.986 1.00 96.31 548 VAL A CA 1
ATOM 4230 C C . VAL A 1 548 ? 8.254 11.355 -8.670 1.00 96.31 548 VAL A C 1
ATOM 4232 O O . VAL A 1 548 ? 9.346 11.402 -8.098 1.00 96.31 548 VAL A O 1
ATOM 4235 N N . PRO A 1 549 ? 7.240 10.638 -8.157 1.00 96.12 549 PRO A N 1
ATOM 4236 C CA . PRO A 1 549 ? 7.395 9.866 -6.940 1.00 96.12 549 PRO A CA 1
ATOM 4237 C C . PRO A 1 549 ? 8.385 8.715 -7.155 1.00 96.12 549 PRO A C 1
ATOM 4239 O O . PRO A 1 549 ? 8.151 7.805 -7.953 1.00 96.12 549 PRO A O 1
ATOM 4242 N N . VAL A 1 550 ? 9.461 8.728 -6.368 1.00 96.50 550 VAL A N 1
ATOM 4243 C CA . VAL A 1 550 ? 10.424 7.629 -6.252 1.00 96.50 550 VAL A CA 1
ATOM 4244 C C . VAL A 1 550 ? 10.286 7.006 -4.870 1.00 96.50 550 VAL A C 1
ATOM 4246 O O . VAL A 1 550 ? 10.286 7.714 -3.862 1.00 96.50 550 VAL A O 1
ATOM 4249 N N . LYS A 1 551 ? 10.104 5.687 -4.806 1.00 95.62 551 LYS A N 1
ATOM 4250 C CA . LYS A 1 551 ? 9.918 4.954 -3.544 1.00 95.62 551 LYS A CA 1
ATOM 4251 C C . LYS A 1 551 ? 10.642 3.622 -3.590 1.00 95.62 551 LYS A C 1
ATOM 4253 O O . LYS A 1 551 ? 10.766 3.025 -4.653 1.00 95.62 551 LYS A O 1
ATOM 4258 N N . ASP A 1 552 ? 11.040 3.092 -2.443 1.00 94.12 552 ASP A N 1
ATOM 4259 C CA . ASP A 1 552 ? 11.366 1.672 -2.373 1.00 94.12 552 ASP A CA 1
ATOM 4260 C C . ASP A 1 552 ? 10.079 0.823 -2.375 1.00 94.12 552 ASP A C 1
ATOM 4262 O O . ASP A 1 552 ? 8.970 1.321 -2.129 1.00 94.12 552 ASP A O 1
ATOM 4266 N N . ILE A 1 553 ? 10.199 -0.481 -2.641 1.00 91.75 553 ILE A N 1
ATOM 4267 C CA . ILE A 1 553 ? 9.029 -1.369 -2.698 1.00 91.75 553 ILE A CA 1
ATOM 4268 C C . ILE A 1 553 ? 8.228 -1.349 -1.385 1.00 91.75 553 ILE A C 1
ATOM 4270 O O . ILE A 1 553 ? 6.994 -1.363 -1.437 1.00 91.75 553 ILE A O 1
ATOM 4274 N N . THR A 1 554 ? 8.880 -1.291 -0.220 1.00 88.88 554 THR A N 1
ATOM 4275 C CA . THR A 1 554 ? 8.181 -1.312 1.074 1.00 88.88 554 THR A CA 1
ATOM 4276 C C . THR A 1 554 ? 7.378 -0.035 1.301 1.00 88.88 554 THR A C 1
ATOM 4278 O O . THR A 1 554 ? 6.196 -0.121 1.634 1.00 88.88 554 THR A O 1
ATOM 4281 N N . ALA A 1 555 ? 7.949 1.135 0.999 1.00 88.19 555 ALA A N 1
ATOM 4282 C CA . ALA A 1 555 ? 7.245 2.419 1.061 1.00 88.19 555 ALA A CA 1
ATOM 4283 C C . ALA A 1 555 ? 6.158 2.572 -0.021 1.00 88.19 555 ALA A C 1
ATOM 4285 O O . ALA A 1 555 ? 5.245 3.392 0.105 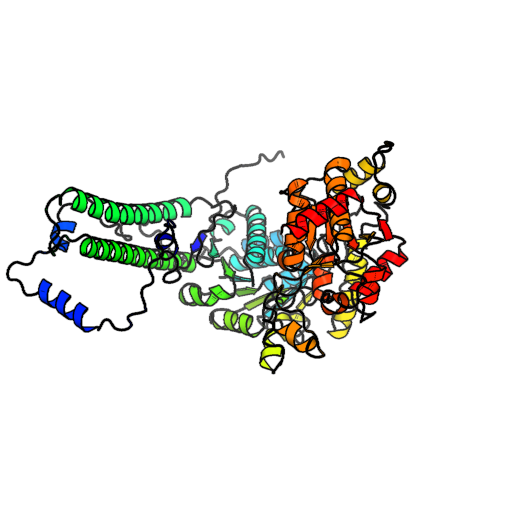1.00 88.19 555 ALA A O 1
ATOM 4286 N N . SER A 1 556 ? 6.240 1.788 -1.099 1.00 86.50 556 SER A N 1
ATOM 4287 C CA . SER A 1 556 ? 5.217 1.742 -2.147 1.00 86.50 556 SER A CA 1
ATOM 4288 C C . SER A 1 556 ? 4.031 0.822 -1.820 1.00 86.50 556 SER A C 1
ATOM 4290 O O . SER A 1 556 ? 3.048 0.799 -2.570 1.00 86.50 556 SER A O 1
ATOM 4292 N N . ALA A 1 557 ? 4.078 0.076 -0.708 1.00 82.06 557 ALA A N 1
ATOM 4293 C CA . ALA A 1 557 ? 2.935 -0.700 -0.240 1.00 82.06 557 ALA A CA 1
ATOM 4294 C C . ALA A 1 557 ? 1.718 0.224 -0.044 1.00 82.06 557 ALA A C 1
ATOM 4296 O O . ALA A 1 557 ? 1.820 1.323 0.487 1.00 82.06 557 ALA A O 1
ATOM 4297 N N . GLY A 1 558 ? 0.563 -0.185 -0.568 1.00 78.75 558 GLY A N 1
ATOM 4298 C CA . GLY A 1 558 ? -0.648 0.647 -0.635 1.00 78.75 558 GLY A CA 1
ATOM 4299 C C . GLY A 1 558 ? -0.690 1.694 -1.763 1.00 78.75 558 GLY A C 1
ATOM 4300 O O . GLY A 1 558 ? -1.783 2.032 -2.214 1.00 78.75 558 GLY A O 1
ATOM 4301 N N . GLY A 1 559 ? 0.453 2.145 -2.292 1.00 85.69 559 GLY A N 1
ATOM 4302 C CA . GLY A 1 559 ? 0.517 3.070 -3.432 1.00 85.69 559 GLY A CA 1
ATOM 4303 C C . GLY A 1 559 ? 0.054 2.444 -4.755 1.00 85.69 559 GLY A C 1
ATOM 4304 O O . GLY A 1 559 ? -0.045 1.222 -4.869 1.00 85.69 559 GLY A O 1
ATOM 4305 N N . GLN A 1 560 ? -0.240 3.278 -5.754 1.00 93.00 560 GLN A N 1
ATOM 4306 C CA . GLN A 1 560 ? -0.520 2.878 -7.140 1.00 93.00 560 GLN A CA 1
ATOM 4307 C C . GLN A 1 560 ? -0.284 4.066 -8.083 1.00 93.00 560 GLN A C 1
ATOM 4309 O O . GLN A 1 560 ? -0.407 5.207 -7.643 1.00 93.00 560 GLN A O 1
ATOM 4314 N N . ALA A 1 561 ? 0.019 3.792 -9.351 1.00 95.25 561 ALA A N 1
ATOM 4315 C CA . ALA A 1 561 ? 0.183 4.800 -10.403 1.00 95.25 561 ALA A CA 1
ATOM 4316 C C . ALA A 1 561 ? -0.281 4.242 -11.756 1.00 95.25 561 ALA A C 1
ATOM 4318 O O . ALA A 1 561 ? -0.445 3.025 -11.897 1.00 95.25 561 ALA A O 1
ATOM 4319 N N . GLU A 1 562 ? -0.509 5.109 -12.742 1.00 94.81 562 GLU A N 1
ATOM 4320 C CA . GLU A 1 562 ? -0.867 4.677 -14.099 1.00 94.81 562 GLU A CA 1
ATOM 4321 C C . GLU A 1 562 ? 0.268 3.873 -14.734 1.00 94.81 562 GLU A C 1
ATOM 4323 O O . GLU A 1 562 ? 0.044 2.757 -15.216 1.00 94.81 562 GLU A O 1
ATOM 4328 N N . VAL A 1 563 ? 1.489 4.397 -14.641 1.00 96.38 563 VAL A N 1
ATOM 4329 C CA . VAL A 1 563 ? 2.714 3.749 -15.099 1.00 96.38 563 VAL A CA 1
ATOM 4330 C C . VAL A 1 563 ? 3.629 3.489 -13.911 1.00 96.38 563 VAL A C 1
ATOM 4332 O O . VAL A 1 563 ? 3.905 4.385 -13.118 1.00 96.38 563 VAL A O 1
ATOM 4335 N N . VAL A 1 564 ? 4.125 2.260 -13.788 1.00 97.31 564 VAL A N 1
ATOM 4336 C CA . VAL A 1 564 ? 5.126 1.903 -12.777 1.00 97.31 564 VAL A CA 1
ATOM 4337 C C . VAL A 1 564 ? 6.382 1.405 -13.461 1.00 97.31 564 VAL A C 1
ATOM 4339 O O . VAL A 1 564 ? 6.324 0.521 -14.316 1.00 97.31 564 VAL A O 1
ATOM 4342 N N . ILE A 1 565 ? 7.518 1.961 -13.054 1.00 97.88 565 ILE A N 1
ATOM 4343 C CA . ILE A 1 565 ? 8.846 1.560 -13.504 1.00 97.88 565 ILE A CA 1
ATOM 4344 C C . ILE A 1 565 ? 9.570 0.962 -12.306 1.00 97.88 565 ILE A C 1
ATOM 4346 O O . ILE A 1 565 ? 9.833 1.656 -11.327 1.00 97.88 565 ILE A O 1
ATOM 4350 N N . THR A 1 566 ? 9.899 -0.323 -12.368 1.00 96.94 566 THR A N 1
ATOM 4351 C CA . THR A 1 566 ? 10.662 -0.997 -11.313 1.00 96.94 566 THR A CA 1
ATOM 4352 C C . THR A 1 566 ? 12.100 -1.194 -11.774 1.00 96.94 566 THR A C 1
ATOM 4354 O O . THR A 1 566 ? 12.356 -1.870 -12.775 1.00 96.94 566 THR A O 1
ATOM 4357 N N . HIS A 1 567 ? 13.035 -0.615 -11.028 1.00 95.56 567 HIS A N 1
ATOM 4358 C CA . HIS A 1 567 ? 14.464 -0.774 -11.246 1.00 95.56 567 HIS A CA 1
ATOM 4359 C C . HIS A 1 567 ? 14.949 -2.116 -10.685 1.00 95.56 567 HIS A C 1
ATOM 4361 O O . HIS A 1 567 ? 14.607 -2.499 -9.566 1.00 95.56 567 HIS A O 1
ATOM 4367 N N . LEU A 1 568 ? 15.737 -2.850 -11.470 1.00 92.69 568 LEU A N 1
ATOM 4368 C CA . LEU A 1 568 ? 16.312 -4.143 -11.102 1.00 92.69 568 LEU A CA 1
ATOM 4369 C C . LEU A 1 568 ? 17.846 -4.058 -11.210 1.00 92.69 568 LEU A C 1
ATOM 4371 O O . LEU A 1 568 ? 18.401 -4.440 -12.247 1.00 92.69 568 LEU A O 1
ATOM 4375 N N . PRO A 1 569 ? 18.545 -3.592 -10.151 1.00 87.31 569 PRO A N 1
ATOM 4376 C CA . PRO A 1 569 ? 19.953 -3.172 -10.194 1.00 87.31 569 PRO A CA 1
ATOM 4377 C C . PRO A 1 569 ? 20.976 -4.312 -10.348 1.00 87.31 569 PRO A C 1
ATOM 4379 O O . PRO A 1 569 ? 22.168 -4.107 -10.119 1.00 87.31 569 PRO A O 1
ATOM 4382 N N . ALA A 1 570 ? 20.557 -5.528 -10.707 1.00 80.44 570 ALA A N 1
ATOM 4383 C CA . ALA A 1 570 ? 21.459 -6.669 -10.771 1.00 80.44 570 ALA A CA 1
ATOM 4384 C C . ALA A 1 570 ? 22.658 -6.421 -11.693 1.00 80.44 570 ALA A C 1
ATOM 4386 O O . ALA A 1 570 ? 22.539 -5.895 -12.802 1.00 80.44 570 ALA A O 1
ATOM 4387 N N . CYS A 1 571 ? 23.818 -6.886 -11.236 1.00 74.56 571 CYS A N 1
ATOM 4388 C CA . CYS A 1 571 ? 25.086 -6.801 -11.946 1.00 74.56 571 CYS A CA 1
ATOM 4389 C C . CYS A 1 571 ? 25.631 -8.198 -12.276 1.00 74.56 571 CYS A C 1
ATOM 4391 O O . CYS A 1 571 ? 25.325 -9.185 -11.603 1.00 74.56 571 CYS A O 1
ATOM 4393 N N . SER A 1 572 ? 26.458 -8.277 -13.321 1.00 67.62 572 SER A N 1
ATOM 4394 C CA . SER A 1 572 ? 27.126 -9.490 -13.785 1.00 67.62 572 SER A CA 1
ATOM 4395 C C . SER A 1 572 ? 28.299 -9.942 -12.909 1.00 67.62 572 SER A C 1
ATOM 4397 O O . SER A 1 572 ? 28.798 -11.046 -13.134 1.00 67.62 572 SER A O 1
ATOM 4399 N N . CYS A 1 573 ? 28.811 -9.108 -11.993 1.00 66.81 573 CYS A N 1
ATOM 4400 C CA . CYS A 1 573 ? 30.014 -9.449 -11.234 1.00 66.81 573 CYS A CA 1
ATOM 4401 C C . CYS A 1 573 ? 29.705 -10.408 -10.066 1.00 66.81 573 CYS A C 1
ATOM 4403 O O . CYS A 1 573 ? 28.671 -10.319 -9.402 1.00 66.81 573 CYS A O 1
ATOM 4405 N N . LEU A 1 574 ? 30.612 -11.362 -9.835 1.00 60.41 574 LEU A N 1
ATOM 4406 C CA . LEU A 1 574 ? 30.472 -12.420 -8.824 1.00 60.41 574 LEU A CA 1
ATOM 4407 C C . LEU A 1 574 ? 30.376 -11.872 -7.393 1.00 60.41 574 LEU A C 1
ATOM 4409 O O . LEU A 1 574 ? 29.684 -12.457 -6.561 1.00 60.41 574 LEU A O 1
ATOM 4413 N N . GLU A 1 575 ? 31.030 -10.745 -7.114 1.00 62.03 575 GLU A N 1
ATOM 4414 C CA . GLU A 1 575 ? 30.946 -10.066 -5.817 1.00 62.03 575 GLU A CA 1
ATOM 4415 C C . GLU A 1 575 ? 29.554 -9.458 -5.598 1.00 62.03 575 GLU A C 1
ATOM 4417 O O . GLU A 1 575 ? 28.972 -9.626 -4.527 1.00 62.03 575 GLU A O 1
ATOM 4422 N N . HIS A 1 576 ? 28.939 -8.889 -6.641 1.00 60.47 576 HIS A N 1
ATOM 4423 C CA . HIS A 1 576 ? 27.558 -8.410 -6.577 1.00 60.47 576 HIS A CA 1
ATOM 4424 C C . HIS A 1 576 ? 26.537 -9.522 -6.365 1.00 60.47 576 HIS A C 1
ATOM 4426 O O . HIS A 1 576 ? 25.531 -9.273 -5.713 1.00 60.47 576 HIS A O 1
ATOM 4432 N N . ALA A 1 577 ? 26.786 -10.751 -6.827 1.00 59.69 577 ALA A N 1
ATOM 4433 C CA . ALA A 1 577 ? 25.902 -11.888 -6.542 1.00 59.69 577 ALA A CA 1
ATOM 4434 C C . ALA A 1 577 ? 25.780 -12.223 -5.049 1.00 59.69 577 ALA A C 1
ATOM 4436 O O . ALA A 1 577 ? 24.883 -12.968 -4.646 1.00 59.69 577 ALA A O 1
ATOM 4437 N N . ARG A 1 578 ? 26.694 -11.698 -4.225 1.00 57.75 578 ARG A N 1
ATOM 4438 C CA . ARG A 1 578 ? 26.632 -11.813 -2.766 1.00 57.75 578 ARG A CA 1
ATOM 4439 C C . ARG A 1 578 ? 25.848 -10.663 -2.132 1.00 57.75 578 ARG A C 1
ATOM 4441 O O . ARG A 1 578 ? 25.186 -10.888 -1.125 1.00 57.75 578 ARG A O 1
ATOM 4448 N N . CYS A 1 579 ? 25.896 -9.469 -2.725 1.00 57.50 579 CYS A N 1
ATOM 4449 C CA . CYS A 1 579 ? 25.218 -8.267 -2.227 1.00 57.50 579 CYS A CA 1
ATOM 4450 C C . CYS A 1 579 ? 23.767 -8.147 -2.720 1.00 57.50 579 CYS A C 1
ATOM 4452 O O . CYS A 1 579 ? 22.904 -7.670 -1.987 1.00 57.50 579 CYS A O 1
ATOM 4454 N N . PHE A 1 580 ? 23.485 -8.598 -3.944 1.00 60.03 580 PHE A N 1
ATOM 4455 C CA . PHE A 1 580 ? 22.148 -8.621 -4.522 1.00 60.03 580 PHE A CA 1
ATOM 4456 C C . PHE A 1 580 ? 21.434 -9.909 -4.112 1.00 60.03 580 PHE A C 1
ATOM 4458 O O . PHE A 1 580 ? 21.686 -10.985 -4.658 1.00 60.03 580 PHE A O 1
ATOM 4465 N N . GLN A 1 581 ? 20.524 -9.803 -3.149 1.00 67.56 581 GLN A N 1
ATOM 4466 C CA . GLN A 1 581 ? 19.539 -10.850 -2.919 1.00 67.56 581 GLN A CA 1
ATOM 4467 C C . GLN A 1 581 ? 18.310 -10.524 -3.765 1.00 67.56 581 GLN A C 1
ATOM 4469 O O . GLN A 1 581 ? 17.748 -9.438 -3.594 1.00 67.56 581 GLN A O 1
ATOM 4474 N N . PRO A 1 582 ? 17.884 -11.417 -4.680 1.00 66.94 582 PRO A N 1
ATOM 4475 C CA . PRO A 1 582 ? 16.647 -11.190 -5.405 1.00 66.94 582 PRO A CA 1
ATOM 4476 C C . PRO A 1 582 ? 15.516 -10.966 -4.394 1.00 66.94 582 PRO A C 1
ATOM 4478 O O . PRO A 1 582 ? 15.491 -11.624 -3.345 1.00 66.94 582 PRO A O 1
ATOM 4481 N N . PRO A 1 583 ? 14.588 -10.042 -4.686 1.00 77.19 583 PRO A N 1
ATOM 4482 C CA . PRO A 1 583 ? 13.497 -9.746 -3.778 1.00 77.19 583 PRO A CA 1
ATOM 4483 C C . PRO A 1 583 ? 12.731 -11.033 -3.473 1.00 77.19 583 PRO A C 1
ATOM 4485 O O . PRO A 1 583 ? 12.534 -11.891 -4.342 1.00 77.19 583 PRO A O 1
ATOM 4488 N N . THR A 1 584 ? 12.271 -11.175 -2.230 1.00 86.62 584 THR A N 1
ATOM 4489 C CA . THR A 1 584 ? 11.375 -12.282 -1.887 1.00 86.62 584 THR A CA 1
ATOM 4490 C C . THR A 1 584 ? 10.161 -12.247 -2.816 1.00 86.62 584 THR A C 1
ATOM 4492 O O . THR A 1 584 ? 9.756 -11.185 -3.291 1.00 86.62 584 THR A O 1
ATOM 4495 N N . SER A 1 585 ? 9.532 -13.397 -3.075 1.00 90.00 585 SER A N 1
ATOM 4496 C CA . SER A 1 585 ? 8.358 -13.423 -3.966 1.00 90.00 585 SER A CA 1
ATOM 4497 C C . SER A 1 585 ? 7.226 -12.516 -3.462 1.00 90.00 585 SER A C 1
ATOM 4499 O O . SER A 1 585 ? 6.519 -11.928 -4.269 1.00 90.00 585 SER A O 1
ATOM 4501 N N . ARG A 1 586 ? 7.114 -12.330 -2.138 1.00 90.56 586 ARG A N 1
ATOM 4502 C CA . ARG A 1 586 ? 6.215 -11.363 -1.492 1.00 90.56 586 ARG A CA 1
ATOM 4503 C C . ARG A 1 586 ? 6.555 -9.912 -1.865 1.00 90.56 586 ARG A C 1
ATOM 4505 O O . ARG A 1 586 ? 5.682 -9.181 -2.323 1.00 90.56 586 ARG A O 1
ATOM 4512 N N . LEU A 1 587 ? 7.821 -9.512 -1.715 1.00 90.38 587 LEU A N 1
ATOM 4513 C CA . LEU A 1 587 ? 8.295 -8.166 -2.060 1.00 90.38 587 LEU A CA 1
ATOM 4514 C C . LEU A 1 587 ? 8.119 -7.892 -3.562 1.00 90.38 587 LEU A C 1
ATOM 4516 O O . LEU A 1 587 ? 7.555 -6.877 -3.956 1.00 90.38 587 LEU A O 1
ATOM 4520 N N . PHE A 1 588 ? 8.509 -8.842 -4.410 1.00 92.38 588 PHE A N 1
ATOM 4521 C CA . PHE A 1 588 ? 8.370 -8.692 -5.855 1.00 92.38 588 PHE A CA 1
ATOM 4522 C C . PHE A 1 588 ? 6.903 -8.634 -6.307 1.00 92.38 588 PHE A C 1
ATOM 4524 O O . PHE A 1 588 ? 6.565 -7.828 -7.169 1.00 92.38 588 PHE A O 1
ATOM 4531 N N . ASN A 1 589 ? 6.009 -9.408 -5.678 1.00 93.94 589 ASN A N 1
ATOM 4532 C CA . ASN A 1 589 ? 4.567 -9.329 -5.931 1.00 93.94 589 ASN A CA 1
ATOM 4533 C C . ASN A 1 589 ? 4.004 -7.933 -5.612 1.00 93.94 589 ASN A C 1
ATOM 4535 O O . ASN A 1 589 ? 3.115 -7.447 -6.309 1.00 93.94 589 ASN A O 1
ATOM 4539 N N . VAL A 1 590 ? 4.523 -7.255 -4.581 1.00 93.19 590 VAL A N 1
ATOM 4540 C CA . VAL A 1 590 ? 4.147 -5.862 -4.289 1.00 93.19 590 VAL A CA 1
ATOM 4541 C C . VAL A 1 590 ? 4.587 -4.944 -5.421 1.00 93.19 590 VAL A C 1
ATOM 4543 O O . VAL A 1 590 ? 3.742 -4.193 -5.904 1.00 93.19 590 VAL A O 1
ATOM 4546 N N . ALA A 1 591 ? 5.838 -5.052 -5.879 1.00 94.00 591 ALA A N 1
ATOM 4547 C CA . ALA A 1 591 ? 6.379 -4.230 -6.963 1.00 94.00 591 ALA A CA 1
ATOM 4548 C C . ALA A 1 591 ? 5.519 -4.310 -8.234 1.00 94.00 591 ALA A C 1
ATOM 4550 O O . ALA A 1 591 ? 4.976 -3.304 -8.681 1.00 94.00 591 ALA A O 1
ATOM 4551 N N . ILE A 1 592 ? 5.277 -5.524 -8.737 1.00 94.31 592 ILE A N 1
ATOM 4552 C CA . ILE A 1 592 ? 4.583 -5.735 -10.020 1.00 94.31 592 ILE A CA 1
ATOM 4553 C C . ILE A 1 592 ? 3.064 -5.498 -9.969 1.00 94.31 592 ILE A C 1
ATOM 4555 O O . ILE A 1 592 ? 2.396 -5.563 -10.996 1.00 94.31 592 ILE A O 1
ATOM 4559 N N . SER A 1 593 ? 2.492 -5.238 -8.788 1.00 93.75 593 SER A N 1
ATOM 4560 C CA . SER A 1 593 ? 1.043 -5.049 -8.596 1.00 93.75 593 SER A CA 1
ATOM 4561 C C . SER A 1 593 ? 0.628 -3.598 -8.330 1.00 93.75 593 SER A C 1
ATOM 4563 O O . SER A 1 593 ? -0.499 -3.333 -7.883 1.00 93.75 593 SER A O 1
ATOM 4565 N N . ARG A 1 594 ? 1.540 -2.641 -8.548 1.00 94.56 594 ARG A N 1
ATOM 4566 C CA . ARG A 1 594 ? 1.268 -1.206 -8.359 1.00 94.56 594 ARG A CA 1
ATOM 4567 C C . ARG A 1 594 ? 0.740 -0.511 -9.613 1.00 94.56 594 ARG A C 1
ATOM 4569 O O . ARG A 1 594 ? 0.032 0.485 -9.474 1.00 94.56 594 ARG A O 1
ATOM 4576 N N . ALA A 1 595 ? 1.046 -1.034 -10.798 1.00 94.94 595 ALA A N 1
ATOM 4577 C CA . ALA A 1 595 ? 0.641 -0.443 -12.068 1.00 94.94 595 ALA A CA 1
ATOM 4578 C C . ALA A 1 595 ? -0.862 -0.586 -12.319 1.00 94.94 595 ALA A C 1
ATOM 4580 O O . ALA A 1 595 ? -1.416 -1.688 -12.224 1.00 94.94 595 ALA A O 1
ATOM 4581 N N . ARG A 1 596 ? -1.518 0.521 -12.678 1.00 93.12 596 ARG A N 1
ATOM 4582 C CA . ARG A 1 596 ? -2.904 0.513 -13.161 1.00 93.12 596 ARG A CA 1
ATOM 4583 C C . ARG A 1 596 ? -2.997 0.231 -14.650 1.00 93.12 596 ARG A C 1
ATOM 4585 O O . ARG A 1 596 ? -3.922 -0.459 -15.061 1.00 93.12 596 ARG A O 1
ATOM 4592 N N . SER A 1 597 ? -2.032 0.718 -15.426 1.00 92.50 597 SER A N 1
ATOM 4593 C CA . SER A 1 597 ? -2.119 0.705 -16.885 1.00 92.50 597 SER A CA 1
ATOM 4594 C C . SER A 1 597 ? -0.878 0.148 -17.567 1.00 92.50 597 SER A C 1
ATOM 4596 O O . SER A 1 597 ? -1.037 -0.568 -18.548 1.00 92.50 597 SER A O 1
ATOM 4598 N N . LEU A 1 598 ? 0.331 0.430 -17.070 1.00 94.62 598 LEU A N 1
ATOM 4599 C CA . LEU A 1 598 ? 1.583 -0.035 -17.676 1.00 94.62 598 LEU A CA 1
ATOM 4600 C C . LEU A 1 598 ? 2.636 -0.358 -16.611 1.00 94.62 598 LEU A C 1
ATOM 4602 O O . LEU A 1 598 ? 2.916 0.462 -15.740 1.00 94.62 598 LEU A O 1
ATOM 4606 N N . GLN A 1 599 ? 3.252 -1.535 -16.707 1.00 96.56 599 GLN A N 1
ATOM 4607 C CA . GLN A 1 599 ? 4.382 -1.946 -15.877 1.00 96.56 599 GLN A CA 1
ATOM 4608 C C . GLN A 1 599 ? 5.631 -2.093 -16.746 1.00 96.56 599 GLN A C 1
ATOM 4610 O O . GLN A 1 599 ? 5.645 -2.865 -17.704 1.00 96.56 599 GLN A O 1
ATOM 4615 N N . ILE A 1 600 ? 6.698 -1.397 -16.370 1.00 96.88 600 ILE A N 1
ATOM 4616 C CA . ILE A 1 600 ? 8.011 -1.501 -17.003 1.00 96.88 600 ILE A CA 1
ATOM 4617 C C . ILE A 1 600 ? 8.997 -2.027 -15.961 1.00 96.88 600 ILE A C 1
ATOM 4619 O O . ILE A 1 600 ? 9.077 -1.512 -14.847 1.00 96.88 600 ILE A O 1
ATOM 4623 N N . LEU A 1 601 ? 9.736 -3.075 -16.307 1.00 96.12 601 LEU A N 1
ATOM 4624 C CA . LEU A 1 601 ? 10.861 -3.579 -15.525 1.00 96.12 601 LEU A CA 1
ATOM 4625 C C . LEU A 1 601 ? 12.149 -3.200 -16.250 1.00 96.12 601 LEU A C 1
ATOM 4627 O O . LEU A 1 601 ? 12.303 -3.554 -17.414 1.00 96.12 601 LEU A O 1
ATOM 4631 N N . VAL A 1 602 ? 13.068 -2.500 -15.586 1.00 95.81 602 VAL A N 1
ATOM 4632 C CA . VAL A 1 602 ? 14.346 -2.086 -16.191 1.00 95.81 602 VAL A CA 1
ATOM 4633 C C . VAL A 1 602 ? 15.484 -2.833 -15.515 1.00 95.81 602 VAL A C 1
ATOM 4635 O O . VAL A 1 602 ? 15.742 -2.640 -14.325 1.00 95.81 602 VAL A O 1
ATOM 4638 N N . GLY A 1 603 ? 16.171 -3.696 -16.261 1.00 93.69 603 GLY A N 1
ATOM 4639 C CA . GLY A 1 603 ? 17.271 -4.489 -15.720 1.00 93.69 603 GLY A CA 1
ATOM 4640 C C . GLY A 1 603 ? 17.918 -5.414 -16.740 1.00 93.69 603 GLY A C 1
ATOM 4641 O O . GLY A 1 603 ? 17.297 -5.817 -17.717 1.00 93.69 603 GLY A O 1
ATOM 4642 N N . SER A 1 604 ? 19.160 -5.824 -16.483 1.00 90.31 604 SER A N 1
ATOM 4643 C CA . SER A 1 604 ? 19.864 -6.768 -17.360 1.00 90.31 604 SER A CA 1
ATOM 4644 C C . SER A 1 604 ? 19.368 -8.198 -17.153 1.00 90.31 604 SER A C 1
ATOM 4646 O O . SER A 1 604 ? 19.572 -8.784 -16.085 1.00 90.31 604 SER A O 1
ATOM 4648 N N . ARG A 1 605 ? 18.763 -8.811 -18.169 1.00 89.44 605 ARG A N 1
ATOM 4649 C CA . ARG A 1 605 ? 18.260 -10.193 -18.125 1.00 89.44 605 ARG A CA 1
ATOM 4650 C C . ARG A 1 605 ? 19.380 -11.196 -17.854 1.00 89.44 605 ARG A C 1
ATOM 4652 O O . ARG A 1 605 ? 19.216 -12.131 -17.069 1.00 89.44 605 ARG A O 1
ATOM 4659 N N . THR A 1 606 ? 20.538 -10.983 -18.475 1.00 86.81 606 THR A N 1
ATOM 4660 C CA . THR A 1 606 ? 21.716 -11.849 -18.306 1.00 86.81 606 THR A CA 1
ATOM 4661 C C . THR A 1 606 ? 22.236 -11.810 -16.871 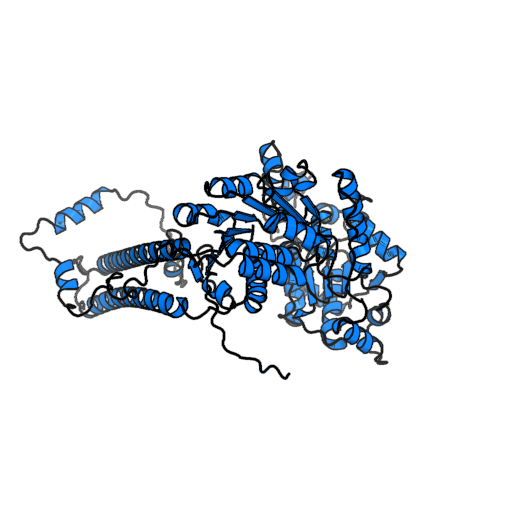1.00 86.81 606 THR A C 1
ATOM 4663 O O . THR A 1 606 ? 22.594 -12.846 -16.316 1.00 86.81 606 THR A O 1
ATOM 4666 N N . CYS A 1 607 ? 22.251 -10.634 -16.241 1.00 82.94 607 CYS A N 1
ATOM 4667 C CA . CYS A 1 607 ? 22.665 -10.511 -14.845 1.00 82.94 607 CYS A CA 1
ATOM 4668 C C . CYS A 1 607 ? 21.618 -11.121 -13.916 1.00 82.94 607 CYS A C 1
ATOM 4670 O O . CYS A 1 607 ? 21.937 -11.955 -13.076 1.00 82.94 607 CYS A O 1
ATOM 4672 N N . ASN A 1 608 ? 20.357 -10.744 -14.110 1.00 82.25 608 ASN A N 1
ATOM 4673 C CA . ASN A 1 608 ? 19.249 -11.165 -13.270 1.00 82.25 608 ASN A CA 1
ATOM 4674 C C . ASN A 1 608 ? 19.032 -12.683 -13.290 1.00 82.25 608 ASN A C 1
ATOM 4676 O O . ASN A 1 608 ? 18.898 -13.280 -12.226 1.00 82.25 608 ASN A O 1
ATOM 4680 N N . SER A 1 609 ? 19.106 -13.331 -14.458 1.00 83.31 609 SER A N 1
ATOM 4681 C CA . SER A 1 609 ? 18.981 -14.795 -14.573 1.00 83.31 609 SER A CA 1
ATOM 4682 C C . SER A 1 609 ? 20.034 -15.567 -13.774 1.00 83.31 609 SER A C 1
ATOM 4684 O O . SER A 1 609 ? 19.717 -16.614 -13.216 1.00 83.31 609 SER A O 1
ATOM 4686 N N . ARG A 1 610 ? 21.259 -15.038 -13.634 1.00 79.25 610 ARG A N 1
ATOM 4687 C CA . ARG A 1 610 ? 22.314 -15.659 -12.810 1.00 79.25 610 ARG A CA 1
ATOM 4688 C C . ARG A 1 610 ? 22.016 -15.601 -11.312 1.00 79.25 610 ARG A C 1
ATOM 4690 O O . ARG A 1 610 ? 22.490 -16.455 -10.568 1.00 79.25 610 ARG A O 1
ATOM 4697 N N . HIS A 1 611 ? 21.234 -14.616 -10.866 1.00 72.12 611 HIS A N 1
ATOM 4698 C CA . HIS A 1 611 ? 20.838 -14.468 -9.459 1.00 72.12 611 HIS A CA 1
ATOM 4699 C C . HIS A 1 611 ? 19.591 -15.280 -9.103 1.00 72.12 611 HIS A C 1
ATOM 4701 O O . HIS A 1 611 ? 19.284 -15.455 -7.921 1.00 72.12 611 HIS A O 1
ATOM 4707 N N . ILE A 1 612 ? 18.889 -15.830 -10.098 1.00 74.88 612 ILE A N 1
ATOM 4708 C CA . ILE A 1 612 ? 17.764 -16.739 -9.879 1.00 74.88 612 ILE A CA 1
ATOM 4709 C C . ILE A 1 612 ? 18.311 -18.086 -9.406 1.00 74.88 612 ILE A C 1
ATOM 4711 O O . ILE A 1 612 ? 18.569 -19.001 -10.180 1.00 74.88 612 ILE A O 1
ATOM 4715 N N . ARG A 1 613 ? 18.453 -18.228 -8.087 1.00 72.81 613 ARG A N 1
ATOM 4716 C CA . ARG A 1 613 ? 18.778 -19.520 -7.462 1.00 72.81 613 ARG A CA 1
ATOM 4717 C C . ARG A 1 613 ? 17.589 -20.479 -7.455 1.00 72.81 613 ARG A C 1
ATOM 4719 O O . ARG A 1 613 ? 17.774 -21.685 -7.357 1.00 72.81 613 ARG A O 1
ATOM 4726 N N . ASN A 1 614 ? 16.370 -19.942 -7.519 1.00 77.06 614 ASN A N 1
ATOM 4727 C CA . ASN A 1 614 ? 15.138 -20.715 -7.458 1.00 77.06 614 ASN A CA 1
ATOM 4728 C C . ASN A 1 614 ? 14.289 -20.476 -8.721 1.00 77.06 614 ASN A C 1
ATOM 4730 O O . ASN A 1 614 ? 13.671 -19.409 -8.828 1.00 77.06 614 ASN A O 1
ATOM 4734 N N . PRO A 1 615 ? 14.183 -21.461 -9.634 1.00 79.25 615 PRO A N 1
ATOM 4735 C CA . PRO A 1 615 ? 13.364 -21.341 -10.844 1.00 79.25 615 PRO A CA 1
ATOM 4736 C C . PRO A 1 615 ? 11.864 -21.226 -10.530 1.00 79.25 615 PRO A C 1
ATOM 4738 O O . PRO A 1 615 ? 11.083 -20.769 -11.353 1.00 79.25 615 PRO A O 1
ATOM 4741 N N . LYS A 1 616 ? 11.437 -21.593 -9.314 1.00 80.12 616 LYS A N 1
ATOM 4742 C CA . LYS A 1 616 ? 10.052 -21.419 -8.853 1.00 80.12 616 LYS A CA 1
ATOM 4743 C C . LYS A 1 616 ? 9.785 -20.042 -8.244 1.00 80.12 616 LYS A C 1
ATOM 4745 O O . LYS A 1 616 ? 8.652 -19.777 -7.843 1.00 80.12 616 LYS A O 1
ATOM 4750 N N . SER A 1 617 ? 10.794 -19.174 -8.135 1.00 85.06 617 SER A N 1
ATOM 4751 C CA . SER A 1 617 ? 10.587 -17.812 -7.635 1.00 85.06 617 SER A CA 1
ATOM 4752 C C . SER A 1 617 ? 9.645 -17.036 -8.556 1.00 85.06 617 SER A C 1
ATOM 4754 O O . SER A 1 617 ? 9.656 -17.221 -9.774 1.00 85.06 617 SER A O 1
ATOM 4756 N N . LEU A 1 618 ? 8.851 -16.130 -7.979 1.00 85.88 618 LEU A N 1
ATOM 4757 C CA . LEU A 1 618 ? 7.966 -15.260 -8.760 1.00 85.88 618 LEU A CA 1
ATOM 4758 C C . LEU A 1 618 ? 8.730 -14.457 -9.819 1.00 85.88 618 LEU A C 1
ATOM 4760 O O . LEU A 1 618 ? 8.235 -14.222 -10.914 1.00 85.88 618 LEU A O 1
ATOM 4764 N N . TYR A 1 619 ? 9.960 -14.090 -9.485 1.00 86.69 619 TYR A N 1
ATOM 4765 C CA . TYR A 1 619 ? 10.878 -13.385 -10.356 1.00 86.69 619 TYR A CA 1
ATOM 4766 C C . TYR A 1 619 ? 11.244 -14.183 -11.621 1.00 86.69 619 TYR A C 1
ATOM 4768 O O . TYR A 1 619 ? 11.194 -13.646 -12.723 1.00 86.69 619 TYR A O 1
ATOM 4776 N N . SER A 1 620 ? 11.544 -15.481 -11.485 1.00 87.69 620 SER A N 1
ATOM 4777 C CA . SER A 1 620 ? 11.800 -16.357 -12.639 1.00 87.69 620 SER A CA 1
ATOM 4778 C C . SER A 1 620 ? 10.571 -16.484 -13.525 1.00 87.69 620 SER A C 1
ATOM 4780 O O . SER A 1 620 ? 10.653 -16.269 -14.728 1.00 87.69 620 SER A O 1
ATOM 4782 N N . LYS A 1 621 ? 9.408 -16.739 -12.914 1.00 91.12 621 LYS A N 1
ATOM 4783 C CA . LYS A 1 621 ? 8.141 -16.858 -13.646 1.00 91.12 621 LYS A CA 1
ATOM 4784 C C . LYS A 1 621 ? 7.803 -15.584 -14.411 1.00 91.12 621 LYS A C 1
ATOM 4786 O O . LYS A 1 621 ? 7.273 -15.661 -15.511 1.00 91.12 621 LYS A O 1
ATOM 4791 N N . MET A 1 622 ? 8.123 -14.427 -13.837 1.00 92.31 622 MET A N 1
ATOM 4792 C CA . MET A 1 622 ? 7.971 -13.132 -14.492 1.00 92.31 622 MET A CA 1
ATOM 4793 C C . MET A 1 622 ? 8.850 -13.024 -15.742 1.00 92.31 622 MET A C 1
ATOM 4795 O O . MET A 1 622 ? 8.356 -12.666 -16.807 1.00 92.31 622 MET A O 1
ATOM 4799 N N . MET A 1 623 ? 10.135 -13.367 -15.632 1.00 89.06 623 MET A N 1
ATOM 4800 C CA . MET A 1 623 ? 11.046 -13.368 -16.779 1.00 89.06 623 MET A CA 1
ATOM 4801 C C . MET A 1 623 ? 10.597 -14.332 -17.882 1.00 89.06 623 MET A C 1
ATOM 4803 O O . MET A 1 623 ? 10.634 -13.973 -19.059 1.00 89.06 623 MET A O 1
ATOM 4807 N N . ASP A 1 624 ? 10.154 -15.532 -17.506 1.00 91.31 624 ASP A N 1
ATOM 4808 C CA . ASP A 1 624 ? 9.660 -16.535 -18.451 1.00 91.31 624 ASP A CA 1
ATOM 4809 C C . ASP A 1 624 ? 8.366 -16.070 -19.134 1.00 91.31 624 ASP A C 1
ATOM 4811 O O . ASP A 1 624 ? 8.215 -16.240 -20.342 1.00 91.31 624 ASP A O 1
ATOM 4815 N N . HIS A 1 625 ? 7.460 -15.429 -18.386 1.00 91.50 625 HIS A N 1
ATOM 4816 C CA . HIS A 1 625 ? 6.202 -14.891 -18.904 1.00 91.50 625 HIS A CA 1
ATOM 4817 C C . HIS A 1 625 ? 6.430 -13.802 -19.958 1.00 91.50 625 HIS A C 1
ATOM 4819 O O . HIS A 1 625 ? 5.975 -13.948 -21.091 1.00 91.50 625 HIS A O 1
ATOM 4825 N N . VAL A 1 626 ? 7.206 -12.768 -19.617 1.00 90.50 626 VAL A N 1
ATOM 4826 C CA . VAL A 1 626 ? 7.522 -11.662 -20.539 1.00 90.50 626 VAL A CA 1
ATOM 4827 C C . VAL A 1 626 ? 8.317 -12.169 -21.748 1.00 90.50 626 VAL A C 1
ATOM 4829 O O . VAL A 1 626 ? 8.103 -11.735 -22.882 1.00 90.50 626 VAL A O 1
ATOM 4832 N N . GLY A 1 627 ? 9.217 -13.136 -21.535 1.00 89.94 627 GLY A N 1
ATOM 4833 C CA . GLY A 1 627 ? 9.956 -13.788 -22.615 1.00 89.94 627 GLY A CA 1
ATOM 4834 C C . GLY A 1 627 ? 9.050 -14.553 -23.580 1.00 89.94 627 GLY A C 1
ATOM 4835 O O . GLY A 1 627 ? 9.206 -14.419 -24.792 1.00 89.94 627 GLY A O 1
ATOM 4836 N N . ALA A 1 628 ? 8.079 -15.308 -23.062 1.00 90.50 628 ALA A N 1
ATOM 4837 C CA . ALA A 1 628 ? 7.126 -16.067 -23.871 1.00 90.50 628 ALA A CA 1
ATOM 4838 C C . ALA A 1 628 ? 6.195 -15.169 -24.703 1.00 90.50 628 ALA A C 1
ATOM 4840 O O . ALA A 1 628 ? 5.756 -15.575 -25.777 1.00 90.50 628 ALA A O 1
ATOM 4841 N N . GLN A 1 629 ? 5.922 -13.949 -24.237 1.00 90.00 629 GLN A N 1
ATOM 4842 C CA . GLN A 1 629 ? 5.097 -12.972 -24.951 1.00 90.00 629 GLN A CA 1
ATOM 4843 C C . GLN A 1 629 ? 5.888 -12.098 -25.941 1.00 90.00 629 GLN A C 1
ATOM 4845 O O . GLN A 1 629 ? 5.297 -11.287 -26.652 1.00 90.00 629 GLN A O 1
ATOM 4850 N N . ASN A 1 630 ? 7.212 -12.284 -26.039 1.00 85.31 630 ASN A N 1
ATOM 4851 C CA . ASN A 1 630 ? 8.106 -11.454 -26.852 1.00 85.31 630 ASN A CA 1
ATOM 4852 C C . ASN A 1 630 ? 8.038 -9.957 -26.472 1.00 85.31 630 ASN A C 1
ATOM 4854 O O . ASN A 1 630 ? 8.056 -9.073 -27.328 1.00 85.31 630 ASN A O 1
ATOM 4858 N N . GLU A 1 631 ? 7.963 -9.689 -25.168 1.00 90.44 631 GLU A N 1
ATOM 4859 C CA . GLU A 1 631 ? 7.830 -8.354 -24.557 1.00 90.44 631 GLU A CA 1
ATOM 4860 C C . GLU A 1 631 ? 9.154 -7.836 -23.971 1.00 90.44 631 GLU A C 1
ATOM 4862 O O . GLU A 1 631 ? 9.199 -6.907 -23.159 1.00 90.44 631 GLU A O 1
ATOM 4867 N N . ILE A 1 632 ? 10.254 -8.463 -24.385 1.00 92.31 632 ILE A N 1
ATOM 4868 C CA . ILE A 1 632 ? 11.605 -8.049 -24.035 1.00 92.31 632 ILE A CA 1
ATOM 4869 C C . ILE A 1 632 ? 12.051 -7.014 -25.059 1.00 92.31 632 ILE A C 1
ATOM 4871 O O . ILE A 1 632 ? 12.182 -7.309 -26.248 1.00 92.31 632 ILE A O 1
ATOM 4875 N N . VAL A 1 633 ? 12.300 -5.804 -24.581 1.00 93.31 633 VAL A N 1
ATOM 4876 C CA . VAL A 1 633 ? 12.769 -4.688 -25.391 1.00 93.31 633 VAL A CA 1
ATOM 4877 C C . VAL A 1 633 ? 14.252 -4.514 -25.117 1.00 93.31 633 VAL A C 1
ATOM 4879 O O . VAL A 1 633 ? 14.645 -4.215 -23.990 1.00 93.31 633 VAL A O 1
ATOM 4882 N N . ALA A 1 634 ? 15.081 -4.734 -26.137 1.00 90.94 634 ALA A N 1
ATOM 4883 C CA . ALA A 1 634 ? 16.498 -4.417 -26.045 1.00 90.94 634 ALA A CA 1
ATOM 4884 C C . ALA A 1 634 ? 16.647 -2.908 -25.839 1.00 90.94 634 ALA A C 1
ATOM 4886 O O . ALA A 1 634 ? 16.076 -2.115 -26.593 1.00 90.94 634 ALA A O 1
ATOM 4887 N N . PHE A 1 635 ? 17.381 -2.528 -24.801 1.00 88.38 635 PHE A N 1
ATOM 4888 C CA . PHE A 1 635 ? 17.549 -1.139 -24.422 1.00 88.38 635 PHE A CA 1
ATOM 4889 C C . PHE A 1 635 ? 19.037 -0.821 -24.308 1.00 88.38 635 PHE A C 1
ATOM 4891 O O . PHE A 1 635 ? 19.742 -1.413 -23.490 1.00 88.38 635 PHE A O 1
ATOM 4898 N N . ASP A 1 636 ? 19.503 0.112 -25.133 1.00 86.38 636 ASP A N 1
ATOM 4899 C CA . ASP A 1 636 ? 20.853 0.659 -25.050 1.00 86.38 636 ASP A CA 1
ATOM 4900 C C . ASP A 1 636 ? 20.748 2.070 -24.472 1.00 86.38 636 ASP A C 1
ATOM 4902 O O . ASP A 1 636 ? 20.067 2.931 -25.035 1.00 86.38 636 ASP A O 1
ATOM 4906 N N . ALA A 1 637 ? 21.329 2.272 -23.292 1.00 82.50 637 ALA A N 1
ATOM 4907 C CA . ALA A 1 637 ? 21.308 3.574 -22.640 1.00 82.50 637 ALA A CA 1
ATOM 4908 C C . ALA A 1 637 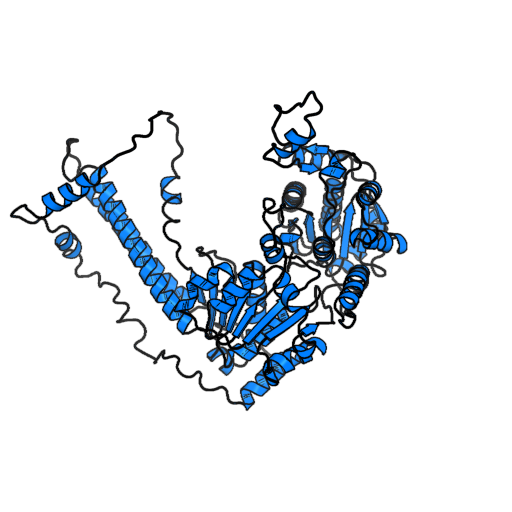? 22.317 4.503 -23.325 1.00 82.50 637 ALA A C 1
ATOM 4910 O O . ALA A 1 637 ? 23.418 4.072 -23.671 1.00 82.50 637 ALA A O 1
ATOM 4911 N N . ASP A 1 638 ? 21.967 5.781 -23.497 1.00 85.12 638 ASP A N 1
ATOM 4912 C CA . ASP A 1 638 ? 22.893 6.748 -24.086 1.00 85.12 638 ASP A CA 1
ATOM 4913 C C . ASP A 1 638 ? 24.166 6.823 -23.229 1.00 85.12 638 ASP A C 1
ATOM 4915 O O . ASP A 1 638 ? 24.129 6.963 -22.005 1.00 85.12 638 ASP A O 1
ATOM 4919 N N . THR A 1 639 ? 25.323 6.736 -23.881 1.00 85.56 639 THR A N 1
ATOM 4920 C CA . THR A 1 639 ? 26.630 6.901 -23.238 1.00 85.56 639 THR A CA 1
ATOM 4921 C C . THR A 1 639 ? 26.762 8.200 -22.442 1.00 85.56 639 THR A C 1
ATOM 4923 O O . THR A 1 639 ? 27.494 8.218 -21.451 1.00 85.56 639 THR A O 1
ATOM 4926 N N . ASN A 1 640 ? 26.069 9.269 -22.844 1.00 86.31 640 ASN A N 1
ATOM 4927 C CA . ASN A 1 640 ? 26.023 10.523 -22.097 1.00 86.31 640 ASN A CA 1
ATOM 4928 C C . ASN A 1 640 ? 25.169 10.382 -20.832 1.00 86.31 640 ASN A C 1
ATOM 4930 O O . ASN A 1 640 ? 25.663 10.699 -19.754 1.00 86.31 640 ASN A O 1
ATOM 4934 N N . ASP A 1 641 ? 23.974 9.786 -20.929 1.00 86.75 641 ASP A N 1
ATOM 4935 C CA . ASP A 1 641 ? 23.120 9.506 -19.763 1.00 86.75 641 ASP A CA 1
ATOM 4936 C C . ASP A 1 641 ? 23.856 8.641 -18.729 1.00 86.75 641 ASP A C 1
ATOM 4938 O O . ASP A 1 641 ? 23.766 8.884 -17.527 1.00 86.75 641 ASP A O 1
ATOM 4942 N N . ILE A 1 642 ? 24.637 7.652 -19.180 1.00 87.94 642 ILE A N 1
ATOM 4943 C CA . ILE A 1 642 ? 25.448 6.808 -18.292 1.00 87.94 642 ILE A CA 1
ATOM 4944 C C . ILE A 1 642 ? 26.507 7.636 -17.551 1.00 87.94 642 ILE A C 1
ATOM 4946 O O . ILE A 1 642 ? 26.707 7.426 -16.354 1.00 87.94 642 ILE A O 1
ATOM 4950 N N . ARG A 1 643 ? 27.190 8.563 -18.238 1.00 89.19 643 ARG A N 1
ATOM 4951 C CA . ARG A 1 643 ? 28.208 9.433 -17.620 1.00 89.19 643 ARG A CA 1
ATOM 4952 C C . ARG A 1 643 ? 27.592 10.386 -16.604 1.00 89.19 643 ARG A C 1
ATOM 4954 O O . ARG A 1 643 ? 28.156 10.543 -15.523 1.00 89.19 643 ARG A O 1
ATOM 4961 N N . ASP A 1 644 ? 26.440 10.961 -16.925 1.00 88.31 644 ASP A N 1
ATOM 4962 C CA . ASP A 1 644 ? 25.727 11.878 -16.037 1.00 88.31 644 ASP A CA 1
ATOM 4963 C C . ASP A 1 644 ? 25.234 11.147 -14.783 1.00 88.31 644 ASP A C 1
ATOM 4965 O O . ASP A 1 644 ? 25.506 11.572 -13.660 1.00 88.31 644 ASP A O 1
ATOM 4969 N N . VAL A 1 645 ? 24.605 9.980 -14.955 1.00 89.50 645 VAL A N 1
ATOM 4970 C CA . VAL A 1 645 ? 24.176 9.117 -13.843 1.00 89.50 645 VAL A CA 1
ATOM 4971 C C . VAL A 1 645 ? 25.360 8.671 -12.991 1.00 89.50 645 VAL A C 1
ATOM 4973 O O . VAL A 1 645 ? 25.253 8.649 -11.764 1.00 89.50 645 VAL A O 1
ATOM 4976 N N . GLN A 1 646 ? 26.496 8.335 -13.608 1.00 88.69 646 GLN A N 1
ATOM 4977 C CA . GLN A 1 646 ? 27.709 7.985 -12.874 1.00 88.69 646 GLN A CA 1
ATOM 4978 C C . GLN A 1 646 ? 28.189 9.161 -12.013 1.00 88.69 646 GLN A C 1
ATOM 4980 O O . GLN A 1 646 ? 28.438 8.963 -10.826 1.00 88.69 646 GLN A O 1
ATOM 4985 N N . ALA A 1 647 ? 28.264 10.370 -12.575 1.00 89.06 647 ALA A N 1
ATOM 4986 C CA . ALA A 1 647 ? 28.683 11.564 -11.842 1.00 89.06 647 ALA A CA 1
ATOM 4987 C C . ALA A 1 647 ? 27.738 11.891 -10.671 1.00 89.06 647 ALA A C 1
ATOM 4989 O O . ALA A 1 647 ? 28.202 12.205 -9.576 1.00 89.06 647 ALA A O 1
ATOM 4990 N N . ILE A 1 648 ? 26.421 11.759 -10.872 1.00 88.12 648 ILE A N 1
ATOM 4991 C CA . ILE A 1 648 ? 25.417 11.939 -9.813 1.00 88.12 648 ILE A CA 1
ATOM 4992 C C . ILE A 1 648 ? 25.621 10.902 -8.705 1.00 88.12 648 ILE A C 1
ATOM 4994 O O . ILE A 1 648 ? 25.736 11.267 -7.538 1.00 88.12 648 ILE A O 1
ATOM 4998 N N . CYS A 1 649 ? 25.716 9.618 -9.055 1.00 84.94 649 CYS A N 1
ATOM 4999 C CA . CYS A 1 649 ? 25.874 8.541 -8.077 1.00 84.94 649 CYS A CA 1
ATOM 5000 C C . CYS A 1 649 ? 27.195 8.616 -7.301 1.00 84.94 649 CYS A C 1
ATOM 5002 O O . CYS A 1 649 ? 27.240 8.176 -6.163 1.00 84.94 649 CYS A O 1
ATOM 5004 N N . GLU A 1 650 ? 28.271 9.121 -7.908 1.00 84.81 650 GLU A N 1
ATOM 5005 C CA . GLU A 1 650 ? 29.554 9.335 -7.224 1.00 84.81 650 GLU A CA 1
ATOM 5006 C C . GLU A 1 650 ? 29.513 10.541 -6.267 1.00 84.81 650 GLU A C 1
ATOM 5008 O O . GLU A 1 650 ? 30.343 10.630 -5.364 1.00 84.81 650 GLU A O 1
ATOM 5013 N N . SER A 1 651 ? 28.556 11.460 -6.446 1.00 83.94 651 SER A N 1
ATOM 5014 C CA . SER A 1 651 ? 28.368 12.626 -5.572 1.00 83.94 651 SER A CA 1
ATOM 5015 C C . SER A 1 651 ? 27.489 12.365 -4.339 1.00 83.94 651 SER A C 1
ATOM 5017 O O . SER A 1 651 ? 27.590 13.113 -3.365 1.00 83.94 651 SER A O 1
ATOM 5019 N N . VAL A 1 652 ? 26.634 11.335 -4.394 1.00 81.44 652 VAL A N 1
ATOM 5020 C CA . VAL A 1 652 ? 25.695 10.903 -3.336 1.00 81.44 652 VAL A CA 1
ATOM 5021 C C . VAL A 1 652 ? 26.350 9.878 -2.424 1.00 81.44 652 VAL A C 1
ATOM 5023 O O . VAL A 1 652 ? 26.189 10.013 -1.189 1.00 81.44 652 VAL A O 1
#